Protein AF-A0A962JMU7-F1 (afdb_monomer)

Mean predicted aligned error: 14.37 Å

Radius of gyration: 28.53 Å; Cα contacts (8 Å, |Δi|>4): 1168; chains: 1; bounding box: 76×49×78 Å

pLDDT: mean 84.55, std 11.7, range [34.03, 98.75]

Sequence (443 aa):
FKLNGVQDNFFASTGNNSLCANNLCPVNLEGFFSGNGLGTIYLIDRPNNLADIGGVAALTGGASTTIVSNIANNAKVESSLTGKYTALFSNNAGISVIPNPVNNLAAIFNSSTGGLQLAFHNNNNNASDLYGIKQTAQTSQIQHADKLLTWGVWSNGSVDLNDPVQDSYTLSNKQQVHYIIGSPTLNLPTNNRVIYSFAGGTKPTVDSTQSIEAQITNQSYLDVNFGSNKVGLNLNLQLTPSTGNSQSLTATGTTDLAASGTFNFGNLNIKLGSGNACNNLGCSGTATGFLVGDTAQWAALNYSLNALNDSLNNGLFIQTQGVAAFKQDANFVIPVSVLANNNSPVYKALLSSQINDNPQIGINLNQTNAVSAQFDGQSQVWLSGSSTGSTPDYGYQSTPSANSAAEVTHYKQTLSWGRWQNAEVNVGSSNNVTTLGANDTVH

Solvent-accessible surface area (backbone atoms only — not comparable to full-atom values): 23415 Å² total; per-residue (Å²): 94,76,45,44,13,78,85,64,71,34,52,47,77,51,98,87,53,75,68,23,43,94,68,43,11,30,29,35,36,38,38,48,81,54,88,71,27,35,44,33,39,39,34,34,46,45,54,91,85,42,77,63,54,68,51,74,47,77,48,68,63,65,78,82,78,82,55,91,34,97,62,55,78,94,43,47,54,74,64,39,81,49,55,60,26,31,34,37,72,30,57,77,69,78,72,69,58,82,68,65,65,39,65,48,21,12,34,42,45,38,84,51,75,61,36,79,38,37,30,25,39,56,56,94,90,36,72,79,45,46,38,30,61,74,45,81,41,42,78,43,70,54,48,58,43,93,39,35,33,37,36,28,34,41,32,43,26,24,32,26,60,59,32,96,88,49,84,60,46,74,34,48,90,87,22,41,37,26,38,37,40,24,32,50,17,79,50,74,65,79,67,44,75,48,40,20,35,51,71,50,58,49,74,35,50,56,56,48,101,57,70,45,47,42,38,77,39,79,82,13,35,38,42,37,28,48,66,78,34,31,35,35,42,37,45,34,32,43,37,39,44,83,70,78,74,67,38,45,37,38,38,32,43,72,33,56,44,43,88,74,36,34,36,59,34,87,59,31,52,31,28,52,53,93,58,53,66,36,42,92,75,70,22,41,24,36,34,36,36,35,28,21,28,75,70,44,54,29,35,42,35,28,38,42,37,36,42,62,36,60,90,83,53,71,57,38,69,39,39,38,32,25,29,40,34,24,33,62,28,95,80,65,72,74,81,58,31,58,45,70,70,35,80,58,43,74,40,70,52,73,37,38,39,39,44,73,53,88,94,52,80,45,79,50,79,46,79,48,71,33,31,14,39,37,51,41,95,81,75,56,40,72,42,34,19,15,69,82,70,81,59,52,18,27,28,49,79,58,90,78,57,95,72,24,56,44,68,54,47,44,46,81,42,77,39,69,50,39,31,43,25,62,40,50,27,22,77,80,30,68,87,51,76,44,76,28,48,98,83,17,38,36,60

Nearest PDB structures (foldseek):
  5ldv-assembly1_A  TM=1.621E-01  e=1.022E-01  Campylobacter jejuni
  2gvh-assembly1_B  TM=2.183E-01  e=5.824E-01  Agrobacterium fabrum str. C58
  2qq2-assembly1_A  TM=3.139E-01  e=3.022E+00  Homo sapiens
  4gey-assembly1_A  TM=1.544E-01  e=1.073E+00  Pseudomonas putida BIRD-1
  4y25-assembly1_A  TM=1.471E-01  e=4.007E+00  Escherichia coli K-12

Foldseek 3Di:
DKDWQVVNVAFDDDDPDCFRPPSQWGKIKDWDDDPQKIWIWIWTDTPDPDDIDTDIDIGHNDDPPQAPAVDHPVQAQDFFPWQFKWKAKDKPPPADAPPGRDGRWGWDADNHHSHTAWIAHDDPNDGPFIWHADDDWDWAPWDTGNSFKIKTKTAQAWTARRRPVDRIDGHDRLMMMIMMMGGFALAEDAFDKWKWWFDDWDFKRKDAPFPKGKDWDRLWIWIAGRHQQKIKTWTWMWIDTPDDDIKIKIWIDMFGQDSRQKTKDQWTQIDIHPDWGCVVVVKTKIKIKGFIDHHSQKIKMWMWTWDADCVRHNGDIIIIITMTMTGTDPPDDNQCLAQDQFLWQADKDWKWKFAVDPPDGDIDIDIDGRKGFDADPGLRDTAFIDNVRPAGQWHAPDDDDPPQWTPWTGHSSRDTDIKGAQGWIHDRGRVDIDGHDPPIIMD

Secondary structure (DSSP, 8-state):
-EE-TTTTT-B---SS-GGG-TT-SBEEEEEEEETTEEEEEEEE--STTPPPEEEEEEEE--S------SS-GGGSPPPEEEEEEEEEEEESS----SSSSEEEEEEEE-TTT--EEEEE-EETTEESS-EEEEEB-EEEEEEEETTTEEEEEEEEEEEEE--TT-S-EEEEEEEEEEEEEE-B-SSPPSS-EEEEEEEEEPPPEEE-SS-EEEEE-TT-EEEEETTTTEEEEEEEEEEEESSS--EEEEEEEEEEBPTTSEEEESS-EEEETTS-B-GGGT-EEEEEEEEESTT--EEEEEEEEEEE-HHHHTT-EEEEEEEEEEEE-TT------SPPPEEEEEEEEEEEEEEEETTEEEEEEEEEEEEEEEE-TTT--EEEE-SSSSS-SEEESSPPPTTSEEEEEEETTTEEEEEEESSEEEES-TT-EEE--TT-EE-

Structure (mmCIF, N/CA/C/O backbone):
data_AF-A0A962JMU7-F1
#
_entry.id   AF-A0A962JMU7-F1
#
loop_
_atom_site.group_PDB
_atom_site.id
_atom_site.type_symbol
_atom_site.label_atom_id
_atom_site.label_alt_id
_atom_site.label_comp_id
_atom_site.label_asym_id
_atom_site.label_entity_id
_atom_site.label_seq_id
_atom_site.pdbx_PDB_ins_code
_atom_site.Cartn_x
_atom_site.Cartn_y
_atom_site.Cartn_z
_atom_site.occupancy
_atom_site.B_iso_or_equiv
_atom_site.auth_seq_id
_atom_site.auth_comp_id
_atom_site.auth_asym_id
_atom_site.auth_atom_id
_atom_site.pdbx_PDB_model_num
ATOM 1 N N . PHE A 1 1 ? 14.313 -7.593 -35.826 1.00 77.69 1 PHE A N 1
ATOM 2 C CA . PHE A 1 1 ? 14.057 -6.414 -34.981 1.00 77.69 1 PHE A CA 1
ATOM 3 C C . PHE A 1 1 ? 15.046 -5.318 -35.342 1.00 77.69 1 PHE A C 1
ATOM 5 O O . PHE A 1 1 ? 16.067 -5.616 -35.957 1.00 77.69 1 PHE A O 1
ATOM 12 N N . LYS A 1 2 ? 14.728 -4.073 -34.991 1.00 82.94 2 LYS A N 1
ATOM 13 C CA . LYS A 1 2 ? 15.543 -2.887 -35.256 1.00 82.94 2 LYS A CA 1
ATOM 14 C C . LYS A 1 2 ? 15.535 -2.004 -34.012 1.00 82.94 2 LYS A C 1
ATOM 16 O O . LYS A 1 2 ? 14.483 -1.866 -33.402 1.00 82.94 2 LYS A O 1
ATOM 21 N N . LEU A 1 3 ? 16.696 -1.474 -33.662 1.00 82.75 3 LEU A N 1
ATOM 22 C CA . LEU A 1 3 ? 16.926 -0.465 -32.641 1.00 82.75 3 LEU A CA 1
ATOM 23 C C . LEU A 1 3 ? 17.593 0.727 -33.329 1.00 82.75 3 LEU A C 1
ATOM 25 O O . LEU A 1 3 ? 18.591 0.562 -34.032 1.00 82.75 3 LEU A O 1
ATOM 29 N N . ASN A 1 4 ? 17.039 1.915 -33.157 1.00 88.62 4 ASN A N 1
ATOM 30 C CA . ASN A 1 4 ? 17.628 3.175 -33.569 1.00 88.62 4 ASN A CA 1
ATOM 31 C C . ASN A 1 4 ? 18.258 3.850 -32.352 1.00 88.62 4 ASN A C 1
ATOM 33 O O . ASN A 1 4 ? 17.603 4.035 -31.331 1.00 88.62 4 ASN A O 1
ATOM 37 N N . GLY A 1 5 ? 19.520 4.253 -32.460 1.00 78.75 5 GLY A N 1
ATOM 38 C CA . GLY A 1 5 ? 20.270 4.691 -31.286 1.00 78.75 5 GLY A CA 1
ATOM 39 C C . GLY A 1 5 ? 19.684 5.921 -30.596 1.00 78.75 5 GLY A C 1
ATOM 40 O O . GLY A 1 5 ? 19.654 5.983 -29.371 1.00 78.75 5 GLY A O 1
ATOM 41 N N . VAL A 1 6 ? 19.164 6.873 -31.375 1.00 73.81 6 VAL A N 1
ATOM 42 C CA . VAL A 1 6 ? 18.584 8.116 -30.848 1.00 73.81 6 VAL A CA 1
ATOM 43 C C . VAL A 1 6 ? 17.161 7.892 -30.344 1.00 73.81 6 VAL A C 1
ATOM 45 O O . VAL A 1 6 ? 16.807 8.383 -29.277 1.00 73.81 6 VAL A O 1
ATOM 48 N N . GLN A 1 7 ? 16.343 7.162 -31.103 1.00 63.84 7 GLN A N 1
ATOM 49 C CA . GLN A 1 7 ? 14.928 6.965 -30.777 1.00 63.84 7 GLN A CA 1
ATOM 50 C C . GLN A 1 7 ? 14.732 5.955 -29.641 1.00 63.84 7 GLN A C 1
ATOM 52 O O . GLN A 1 7 ? 13.905 6.181 -28.762 1.00 63.84 7 GLN A O 1
ATOM 57 N N . ASP A 1 8 ? 15.536 4.891 -29.620 1.00 60.47 8 ASP A N 1
ATOM 58 C CA . ASP A 1 8 ? 15.411 3.779 -28.672 1.00 60.47 8 ASP A CA 1
ATOM 59 C C . ASP A 1 8 ? 16.418 3.868 -27.511 1.00 60.47 8 ASP A C 1
ATOM 61 O O . ASP A 1 8 ? 16.601 2.912 -26.758 1.00 60.47 8 ASP A O 1
ATOM 65 N N . ASN A 1 9 ? 17.080 5.020 -27.349 1.00 65.94 9 ASN A N 1
ATOM 66 C CA . ASN A 1 9 ? 18.098 5.284 -26.326 1.00 65.94 9 ASN A CA 1
ATOM 67 C C . ASN A 1 9 ? 19.216 4.225 -26.252 1.00 65.94 9 ASN A C 1
ATOM 69 O O . ASN A 1 9 ? 19.676 3.848 -25.169 1.00 65.94 9 ASN A O 1
ATOM 73 N N . PHE A 1 10 ? 19.668 3.740 -27.406 1.00 80.19 10 PHE A N 1
ATOM 74 C CA . PHE A 1 10 ? 20.712 2.729 -27.496 1.00 80.19 10 PHE A CA 1
ATOM 75 C C . PHE A 1 10 ? 22.035 3.383 -27.906 1.00 80.19 10 PHE A C 1
ATOM 77 O O . PHE A 1 10 ? 22.245 3.720 -29.068 1.00 80.19 10 PHE A O 1
ATOM 84 N N . PHE A 1 11 ? 22.933 3.585 -26.940 1.00 82.50 11 PHE A N 1
ATOM 85 C CA . PHE A 1 11 ? 24.196 4.303 -27.137 1.00 82.50 11 PHE A CA 1
ATOM 86 C C . PHE A 1 11 ? 25.400 3.440 -26.758 1.00 82.50 11 PHE A C 1
ATOM 88 O O . PHE A 1 11 ? 25.356 2.661 -25.804 1.00 82.50 11 PHE A O 1
ATOM 95 N N . ALA A 1 12 ? 26.497 3.598 -27.494 1.00 83.38 12 ALA A N 1
ATOM 96 C CA . ALA A 1 12 ? 27.770 2.986 -27.152 1.00 83.38 12 ALA A CA 1
ATOM 97 C C . ALA A 1 12 ? 28.402 3.738 -25.977 1.00 83.38 12 ALA A C 1
ATOM 99 O O . ALA A 1 12 ? 28.213 4.942 -25.823 1.00 83.38 12 ALA A O 1
ATOM 100 N N . SER A 1 13 ? 29.199 3.039 -25.174 1.00 79.38 13 SER A N 1
ATOM 101 C CA . SER A 1 13 ? 30.022 3.649 -24.134 1.00 79.38 13 SER A CA 1
ATOM 102 C C . SER A 1 13 ? 31.484 3.264 -24.319 1.00 79.38 13 SER A C 1
ATOM 104 O O . SER A 1 13 ? 31.823 2.232 -24.902 1.00 79.38 13 SER A O 1
ATOM 106 N N . THR A 1 14 ? 32.373 4.123 -23.837 1.00 75.81 14 THR A N 1
ATOM 107 C CA . THR A 1 14 ? 33.821 3.935 -23.897 1.00 75.81 14 THR A CA 1
ATOM 108 C C . THR A 1 14 ? 34.383 3.938 -22.481 1.00 75.81 14 THR A C 1
ATOM 110 O O . THR A 1 14 ? 34.031 4.780 -21.661 1.00 75.81 14 THR A O 1
ATOM 113 N N . GLY A 1 15 ? 35.269 2.987 -22.174 1.00 60.50 15 GLY A N 1
ATOM 114 C CA . GLY A 1 15 ? 35.730 2.773 -20.797 1.00 60.50 15 GLY A CA 1
ATOM 115 C C . GLY A 1 15 ? 36.608 3.887 -20.215 1.00 60.50 15 GLY A C 1
ATOM 116 O O . GLY A 1 15 ? 36.668 4.007 -19.001 1.00 60.50 15 GLY A O 1
ATOM 117 N N . ASN A 1 16 ? 37.276 4.697 -21.050 1.00 56.62 16 ASN A N 1
ATOM 118 C CA . ASN A 1 16 ? 38.335 5.624 -20.609 1.00 56.62 16 ASN A CA 1
ATOM 119 C C . ASN A 1 16 ? 38.347 6.997 -21.321 1.00 56.62 16 ASN A C 1
ATOM 121 O O . ASN A 1 16 ? 39.314 7.743 -21.179 1.00 56.62 16 ASN A O 1
ATOM 125 N N . ASN A 1 17 ? 37.333 7.359 -22.117 1.00 61.25 17 ASN A N 1
ATOM 126 C CA . ASN A 1 17 ? 37.289 8.673 -22.774 1.00 61.25 17 ASN A CA 1
ATOM 127 C C . ASN A 1 17 ? 35.867 9.254 -22.800 1.00 61.25 17 ASN A C 1
ATOM 129 O O . ASN A 1 17 ? 34.886 8.524 -22.731 1.00 61.25 17 ASN A O 1
ATOM 133 N N . SER A 1 18 ? 35.752 10.576 -22.936 1.00 71.94 18 SER A N 1
ATOM 134 C CA . SER A 1 18 ? 34.469 11.280 -23.070 1.00 71.94 18 SER A CA 1
ATOM 135 C C . SER A 1 18 ? 33.825 11.132 -24.454 1.00 71.94 18 SER A C 1
ATOM 137 O O . SER A 1 18 ? 32.808 11.767 -24.718 1.00 71.94 18 SER A O 1
ATOM 139 N N . LEU A 1 19 ? 34.401 10.318 -25.349 1.00 79.44 19 LEU A N 1
ATOM 140 C CA . LEU A 1 19 ? 34.021 10.278 -26.760 1.00 79.44 19 LEU A CA 1
ATOM 141 C C . LEU A 1 19 ? 32.570 9.835 -26.954 1.00 79.44 19 LEU A C 1
ATOM 143 O O . LEU A 1 19 ? 31.851 10.445 -27.729 1.00 79.44 19 LEU A O 1
ATOM 147 N N . CYS A 1 20 ? 32.151 8.798 -26.232 1.00 78.56 20 CYS A N 1
ATOM 148 C CA . CYS A 1 20 ? 30.782 8.292 -26.264 1.00 78.56 20 CYS A CA 1
ATOM 149 C C . CYS A 1 20 ? 30.042 8.539 -24.943 1.00 78.56 20 CYS A C 1
ATOM 151 O O . CYS A 1 20 ? 29.094 7.837 -24.606 1.00 78.56 20 CYS A O 1
ATOM 153 N N . ALA A 1 21 ? 30.484 9.531 -24.165 1.00 76.44 21 ALA A N 1
ATOM 154 C CA . ALA A 1 21 ? 29.765 9.951 -22.969 1.00 76.44 21 ALA A CA 1
ATOM 155 C C . ALA A 1 21 ? 28.462 10.670 -23.348 1.00 76.44 21 ALA A C 1
ATOM 157 O O . ALA A 1 21 ? 28.341 11.192 -24.452 1.00 76.44 21 ALA A O 1
ATOM 158 N N . ASN A 1 22 ? 27.504 10.736 -22.419 1.00 77.25 22 ASN A N 1
ATOM 159 C CA . ASN A 1 22 ? 26.279 11.536 -22.556 1.00 77.25 22 ASN A CA 1
ATOM 160 C C . ASN A 1 22 ? 25.528 11.307 -23.880 1.00 77.25 22 ASN A C 1
ATOM 162 O O . ASN A 1 22 ? 25.114 12.266 -24.527 1.00 77.25 22 ASN A O 1
ATOM 166 N N . ASN A 1 23 ? 25.370 10.044 -24.283 1.00 80.50 23 ASN A N 1
ATOM 167 C CA . ASN A 1 23 ? 24.600 9.654 -25.467 1.00 80.50 23 ASN A CA 1
ATOM 168 C C . ASN A 1 23 ? 25.165 10.192 -26.801 1.00 80.50 23 ASN A C 1
ATOM 170 O O . ASN A 1 23 ? 24.454 10.264 -27.799 1.00 80.50 23 ASN A O 1
ATOM 174 N N . LEU A 1 24 ? 26.455 10.547 -26.845 1.00 83.38 24 LEU A N 1
ATOM 175 C CA . LEU A 1 24 ? 27.096 11.103 -28.044 1.00 83.38 24 LEU A CA 1
ATOM 176 C C . LEU A 1 24 ? 27.377 10.077 -29.153 1.00 83.38 24 LEU A C 1
ATOM 178 O O . LEU A 1 24 ? 27.737 10.483 -30.255 1.00 83.38 24 LEU A O 1
ATOM 182 N N . CYS A 1 25 ? 27.222 8.779 -28.879 1.00 88.81 25 CYS A N 1
ATOM 183 C CA . CYS A 1 25 ? 27.431 7.717 -29.864 1.00 88.81 25 CYS A CA 1
ATOM 184 C C . CYS A 1 25 ? 26.191 6.820 -29.995 1.00 88.81 25 CYS A C 1
ATOM 186 O O . CYS A 1 25 ? 26.152 5.756 -29.363 1.00 88.81 25 CYS A O 1
ATOM 188 N N . PRO A 1 26 ? 25.154 7.231 -30.745 1.00 88.25 26 PRO A N 1
ATOM 189 C CA . PRO A 1 26 ? 23.989 6.387 -30.976 1.00 88.25 26 PRO A CA 1
ATOM 190 C C . PRO A 1 26 ? 24.376 5.133 -31.760 1.00 88.25 26 PRO A C 1
ATOM 192 O O . PRO A 1 26 ? 25.224 5.162 -32.651 1.00 88.25 26 PRO A O 1
ATOM 195 N N . VAL A 1 27 ? 23.748 4.016 -31.403 1.00 90.06 27 VAL A N 1
ATOM 196 C CA . VAL A 1 27 ? 23.934 2.721 -32.050 1.00 90.06 27 VAL A CA 1
ATOM 197 C C . VAL A 1 27 ? 22.652 2.342 -32.770 1.00 90.06 27 VAL A C 1
ATOM 199 O O . VAL A 1 27 ? 21.628 2.079 -32.150 1.00 90.06 27 VAL A O 1
ATOM 202 N N . ASN A 1 28 ? 22.711 2.272 -34.091 1.00 91.00 28 ASN A N 1
ATOM 203 C CA . ASN A 1 28 ? 21.662 1.668 -34.894 1.00 91.00 28 ASN A CA 1
ATOM 204 C C . ASN A 1 28 ? 21.965 0.177 -35.021 1.00 91.00 28 ASN A C 1
ATOM 206 O O . ASN A 1 28 ? 23.044 -0.193 -35.475 1.00 91.00 28 ASN A O 1
ATOM 210 N N . LEU A 1 29 ? 21.042 -0.684 -34.608 1.00 90.12 29 LEU A N 1
ATOM 211 C CA . LEU A 1 29 ? 21.218 -2.131 -34.626 1.00 90.12 29 LEU A CA 1
ATOM 212 C C . LEU A 1 29 ? 20.003 -2.802 -35.254 1.00 90.12 29 LEU A C 1
ATOM 214 O O . LEU A 1 29 ? 18.875 -2.616 -34.819 1.00 90.12 29 LEU A O 1
ATOM 218 N N . GLU A 1 30 ? 20.228 -3.625 -36.265 1.00 89.00 30 GLU A N 1
ATOM 219 C CA . GLU A 1 30 ? 19.198 -4.465 -36.868 1.00 89.00 30 GLU A CA 1
ATOM 220 C C . GLU A 1 30 ? 19.607 -5.919 -36.716 1.00 89.00 30 GLU A C 1
ATOM 222 O O . GLU A 1 30 ? 20.781 -6.255 -36.819 1.00 89.00 30 GLU A O 1
ATOM 227 N N . GLY A 1 31 ? 18.656 -6.807 -36.462 1.00 88.94 31 GLY A N 1
ATOM 228 C CA . GLY A 1 31 ? 18.991 -8.210 -36.292 1.00 88.94 31 GLY A CA 1
ATOM 229 C C . GLY A 1 31 ? 17.824 -9.162 -36.409 1.00 88.94 31 GLY A C 1
ATOM 230 O O . GLY A 1 31 ? 16.653 -8.773 -36.419 1.00 88.94 31 GLY A O 1
ATOM 231 N N . PHE A 1 32 ? 18.157 -10.442 -36.482 1.00 82.12 32 PHE A N 1
ATOM 232 C CA . PHE A 1 32 ? 17.202 -11.538 -36.495 1.00 82.12 32 PHE A CA 1
ATOM 233 C C . PHE A 1 32 ? 17.652 -12.644 -35.543 1.00 82.12 32 PHE A C 1
ATOM 235 O O . PHE A 1 32 ? 18.842 -12.925 -35.386 1.00 82.12 32 PHE A O 1
ATOM 242 N N . PHE A 1 33 ? 16.678 -13.279 -34.900 1.00 81.75 33 PHE A N 1
ATOM 243 C CA . PHE A 1 33 ? 16.930 -14.437 -34.054 1.00 81.75 33 PHE A CA 1
ATOM 244 C C . PHE A 1 33 ? 17.168 -15.677 -34.919 1.00 81.75 33 PHE A C 1
ATOM 246 O O . PHE A 1 33 ? 16.483 -15.884 -35.920 1.00 81.75 33 PHE A O 1
ATOM 253 N N . SER A 1 34 ? 18.128 -16.507 -34.521 1.00 79.31 34 SER A N 1
ATOM 254 C CA . SER A 1 34 ? 18.449 -17.775 -35.176 1.00 79.31 34 SER A CA 1
ATOM 255 C C . SER A 1 34 ? 18.797 -18.820 -34.116 1.00 79.31 34 SER A C 1
ATOM 257 O O . SER A 1 34 ? 19.933 -18.894 -33.644 1.00 79.31 34 SER A O 1
ATOM 259 N N . GLY A 1 35 ? 17.810 -19.628 -33.720 1.00 82.00 35 GLY A N 1
ATOM 260 C CA . GLY A 1 35 ? 17.943 -20.552 -32.588 1.00 82.00 35 GLY A CA 1
ATOM 261 C C . GLY A 1 35 ? 18.219 -19.796 -31.283 1.00 82.00 35 GLY A C 1
ATOM 262 O O . GLY A 1 35 ? 17.528 -18.830 -30.976 1.00 82.00 35 GLY A O 1
ATOM 263 N N . ASN A 1 36 ? 19.263 -20.199 -30.549 1.00 75.50 36 ASN A N 1
ATOM 264 C CA . ASN A 1 36 ? 19.754 -19.485 -29.356 1.00 75.50 36 ASN A CA 1
ATOM 265 C C . ASN A 1 36 ? 20.695 -18.315 -29.697 1.00 75.50 36 ASN A C 1
ATOM 267 O O . ASN A 1 36 ? 21.303 -17.733 -28.803 1.00 75.50 36 ASN A O 1
ATOM 271 N N . GLY A 1 37 ? 20.900 -18.020 -30.979 1.00 75.31 37 GLY A N 1
ATOM 272 C CA . GLY A 1 37 ? 21.768 -16.950 -31.445 1.00 75.31 37 GLY A CA 1
ATOM 273 C C . GLY A 1 37 ? 20.987 -15.764 -31.993 1.00 75.31 37 GLY A C 1
ATOM 274 O O . GLY A 1 37 ? 19.788 -15.827 -32.270 1.00 75.31 37 GLY A O 1
ATOM 275 N N . LEU A 1 38 ? 21.713 -14.679 -32.192 1.00 83.94 38 LEU A N 1
ATOM 276 C CA . LEU A 1 38 ? 21.229 -13.446 -32.769 1.00 83.94 38 LEU A CA 1
ATOM 277 C C . LEU A 1 38 ? 22.246 -12.980 -33.816 1.00 83.94 38 LEU A C 1
ATOM 279 O O . LEU A 1 38 ? 23.401 -12.719 -33.492 1.00 83.94 38 LEU A O 1
ATOM 283 N N . GLY A 1 39 ? 21.822 -12.890 -35.075 1.00 88.06 39 GLY A N 1
ATOM 284 C CA . GLY A 1 39 ? 22.590 -12.211 -36.115 1.00 88.06 39 GLY A CA 1
ATOM 285 C C . GLY A 1 39 ? 22.230 -10.733 -36.122 1.00 88.06 39 GLY A C 1
ATOM 286 O O . GLY A 1 39 ? 21.052 -10.405 -36.266 1.00 88.06 39 GLY A O 1
ATOM 287 N N . THR A 1 40 ? 23.210 -9.848 -35.961 1.00 89.38 40 THR A N 1
ATOM 288 C CA . THR A 1 40 ? 23.009 -8.397 -36.003 1.00 89.38 40 THR A CA 1
ATOM 289 C C . THR A 1 40 ? 23.927 -7.722 -36.997 1.00 89.38 40 THR A C 1
ATOM 291 O O . THR A 1 40 ? 25.063 -8.131 -37.228 1.00 89.38 40 THR A O 1
ATOM 294 N N . ILE A 1 41 ? 23.426 -6.633 -37.553 1.00 92.06 41 ILE A N 1
ATOM 295 C CA . ILE A 1 41 ? 24.219 -5.568 -38.136 1.00 92.06 41 ILE A CA 1
ATOM 296 C C . ILE A 1 41 ? 24.117 -4.371 -37.197 1.00 92.06 41 ILE A C 1
ATOM 298 O O . ILE A 1 41 ? 23.069 -4.139 -36.590 1.00 92.06 41 ILE A O 1
ATOM 302 N N . TYR A 1 42 ? 25.204 -3.634 -37.040 1.00 92.19 42 TYR A N 1
ATOM 303 C CA . TYR A 1 42 ? 25.225 -2.451 -36.196 1.00 92.19 42 TYR A CA 1
ATOM 304 C C . TYR A 1 42 ? 26.013 -1.326 -36.854 1.00 92.19 42 TYR A C 1
ATOM 306 O O . TYR A 1 42 ? 26.938 -1.566 -37.630 1.00 92.19 42 TYR A O 1
ATOM 314 N N . LEU A 1 43 ? 25.644 -0.100 -36.510 1.00 93.88 43 LEU A N 1
ATOM 315 C CA . LEU A 1 43 ? 26.327 1.134 -36.858 1.00 93.88 43 LEU A CA 1
ATOM 316 C C . LEU A 1 43 ? 26.388 1.999 -35.602 1.00 93.88 43 LEU A C 1
ATOM 318 O O . LEU A 1 43 ? 25.357 2.267 -34.995 1.00 93.88 43 LEU A O 1
ATOM 322 N N . ILE A 1 44 ? 27.589 2.395 -35.201 1.00 92.62 44 ILE A N 1
ATOM 323 C CA . ILE A 1 44 ? 27.832 3.322 -34.100 1.00 92.62 44 ILE A CA 1
ATOM 324 C C . ILE A 1 44 ? 28.248 4.646 -34.720 1.00 92.62 44 ILE A C 1
ATOM 326 O O . ILE A 1 44 ? 29.365 4.751 -35.242 1.00 92.62 44 ILE A O 1
ATOM 330 N N . ASP A 1 45 ? 27.369 5.635 -34.632 1.00 90.06 45 ASP A N 1
ATOM 331 C CA . ASP A 1 45 ? 27.676 6.978 -35.103 1.00 90.06 45 ASP A CA 1
ATOM 332 C C . ASP A 1 45 ? 28.617 7.634 -34.091 1.00 90.06 45 ASP A C 1
ATOM 334 O O . ASP A 1 45 ? 28.421 7.500 -32.878 1.00 90.06 45 ASP A O 1
ATOM 338 N N . ARG A 1 46 ? 29.678 8.304 -34.553 1.00 89.06 46 ARG A N 1
ATOM 339 C CA . ARG A 1 46 ? 30.670 8.913 -33.648 1.00 89.06 46 ARG A CA 1
ATOM 340 C C . ARG A 1 46 ? 30.730 10.434 -33.795 1.00 89.06 46 ARG A C 1
ATOM 342 O O . ARG A 1 46 ? 30.659 10.956 -34.905 1.00 89.06 46 ARG A O 1
ATOM 349 N N . PRO A 1 47 ? 30.919 11.176 -32.688 1.00 83.94 47 PRO A N 1
ATOM 350 C CA . PRO A 1 47 ? 30.982 12.631 -32.735 1.00 83.94 47 PRO A CA 1
ATOM 351 C C . PRO A 1 47 ? 32.306 13.129 -33.334 1.00 83.94 47 PRO A C 1
ATOM 353 O O . PRO A 1 47 ? 33.261 12.374 -33.526 1.00 83.94 47 PRO A O 1
ATOM 356 N N . ASN A 1 48 ? 32.389 14.445 -33.561 1.00 82.69 48 ASN A N 1
ATOM 357 C CA . ASN A 1 48 ? 33.602 15.157 -33.990 1.00 82.69 48 ASN A CA 1
ATOM 358 C C . ASN A 1 48 ? 34.178 14.693 -35.339 1.00 82.69 48 ASN A C 1
ATOM 360 O O . ASN A 1 48 ? 35.396 14.647 -35.507 1.00 82.69 48 ASN A O 1
ATOM 364 N N . ASN A 1 49 ? 33.309 14.366 -36.303 1.00 79.44 49 ASN A N 1
ATOM 365 C CA . ASN A 1 49 ? 33.684 13.909 -37.650 1.00 79.44 49 ASN A CA 1
ATOM 366 C C . ASN A 1 49 ? 34.564 12.649 -37.651 1.00 79.44 49 ASN A C 1
ATOM 368 O O . ASN A 1 49 ? 35.302 12.394 -38.606 1.00 79.44 49 ASN A O 1
ATOM 372 N N . LEU A 1 50 ? 34.517 11.864 -36.574 1.00 85.44 50 LEU A N 1
ATOM 373 C CA . LEU A 1 50 ? 35.122 10.545 -36.571 1.00 85.44 50 LEU A CA 1
ATOM 374 C C . LEU A 1 50 ? 34.282 9.625 -37.452 1.00 85.44 50 LEU A C 1
ATOM 376 O O . LEU A 1 50 ? 33.061 9.691 -37.430 1.00 85.44 50 LEU A O 1
ATOM 380 N N . ALA A 1 51 ? 34.942 8.753 -38.211 1.00 89.94 51 ALA A N 1
ATOM 381 C CA . ALA A 1 51 ? 34.245 7.785 -39.054 1.00 89.94 51 ALA A CA 1
ATOM 382 C C . ALA A 1 51 ? 33.312 6.899 -38.217 1.00 89.94 51 ALA A C 1
ATOM 384 O O . ALA A 1 51 ? 33.690 6.501 -37.117 1.00 89.94 51 ALA A O 1
ATOM 385 N N . ASP A 1 52 ? 32.150 6.523 -38.723 1.00 90.75 52 ASP A N 1
ATOM 386 C CA . ASP A 1 52 ? 31.261 5.624 -37.987 1.00 90.75 52 ASP A CA 1
ATOM 387 C C . ASP A 1 52 ? 31.863 4.216 -37.865 1.00 90.75 52 ASP A C 1
ATOM 389 O O . ASP A 1 52 ? 32.721 3.806 -38.656 1.00 90.75 52 ASP A O 1
ATOM 393 N N . ILE A 1 53 ? 31.443 3.468 -36.844 1.00 90.06 53 ILE A N 1
ATOM 394 C CA . ILE A 1 53 ? 31.848 2.067 -36.667 1.00 90.06 53 ILE A CA 1
ATOM 395 C C . ILE A 1 53 ? 30.675 1.179 -37.063 1.00 90.06 53 ILE A C 1
ATOM 397 O O . ILE A 1 53 ? 29.739 0.997 -36.290 1.00 90.06 53 ILE A O 1
ATOM 401 N N . GLY A 1 54 ? 30.743 0.608 -38.262 1.00 91.12 54 GLY A N 1
ATOM 402 C CA . GLY A 1 54 ? 29.785 -0.384 -38.744 1.00 91.12 54 GLY A CA 1
ATOM 403 C C . GLY A 1 54 ? 30.320 -1.810 -38.639 1.00 91.12 54 GLY A C 1
ATOM 404 O O . GLY A 1 54 ? 31.527 -2.037 -38.746 1.00 91.12 54 GLY A O 1
ATOM 405 N N . GLY A 1 55 ? 29.432 -2.784 -38.470 1.00 90.88 55 GLY A N 1
ATOM 406 C CA . GLY A 1 55 ? 29.815 -4.190 -38.487 1.00 90.88 55 GLY A CA 1
ATOM 407 C C . GLY A 1 55 ? 28.640 -5.154 -38.529 1.00 90.88 55 GLY A C 1
ATOM 408 O O . GLY A 1 55 ? 27.479 -4.775 -38.388 1.00 90.88 55 GLY A O 1
ATOM 409 N N . VAL A 1 56 ? 28.974 -6.429 -38.715 1.00 89.62 56 VAL A N 1
ATOM 410 C CA . VAL A 1 56 ? 28.054 -7.549 -38.521 1.00 89.62 56 VAL A CA 1
ATOM 411 C C . VAL A 1 56 ? 28.572 -8.397 -37.369 1.00 89.62 56 VAL A C 1
ATOM 413 O O . VAL A 1 56 ? 29.775 -8.636 -37.263 1.00 89.62 56 VAL A O 1
ATOM 416 N N . ALA A 1 57 ? 27.680 -8.834 -36.492 1.00 84.94 57 ALA A N 1
ATOM 417 C CA . ALA A 1 57 ? 28.013 -9.672 -35.355 1.00 84.94 57 ALA A CA 1
ATOM 418 C C . ALA A 1 57 ? 27.050 -10.854 -35.270 1.00 84.94 57 ALA A C 1
ATOM 420 O O . ALA A 1 57 ? 25.852 -10.739 -35.516 1.00 84.94 57 ALA A O 1
ATOM 421 N N . ALA A 1 58 ? 27.589 -12.006 -34.887 1.00 84.31 58 ALA A N 1
ATOM 422 C CA . ALA A 1 58 ? 26.795 -13.115 -34.396 1.00 84.31 58 ALA A CA 1
ATOM 423 C C . ALA A 1 58 ? 26.925 -13.123 -32.872 1.00 84.31 58 ALA A C 1
ATOM 425 O O . ALA A 1 58 ? 27.989 -13.404 -32.325 1.00 84.31 58 ALA A O 1
ATOM 426 N N . LEU A 1 59 ? 25.842 -12.778 -32.189 1.00 75.38 59 LEU A N 1
ATOM 427 C CA . LEU A 1 59 ? 25.720 -12.877 -30.745 1.00 75.38 59 LEU A CA 1
ATOM 428 C C . LEU A 1 59 ? 25.207 -14.280 -30.434 1.00 75.38 59 LEU A C 1
ATOM 430 O O . LEU A 1 59 ? 24.042 -14.602 -30.659 1.00 75.38 59 LEU A O 1
ATOM 434 N N . THR A 1 60 ? 26.078 -15.152 -29.944 1.00 73.19 60 THR A N 1
ATOM 435 C CA . THR A 1 60 ? 25.644 -16.442 -29.403 1.00 73.19 60 THR A CA 1
ATOM 436 C C . THR A 1 60 ? 24.989 -16.207 -28.050 1.00 73.19 60 THR A C 1
ATOM 438 O O . THR A 1 60 ? 25.595 -15.566 -27.190 1.00 73.19 60 THR A O 1
ATOM 441 N N . GLY A 1 61 ? 23.788 -16.741 -27.827 1.00 62.72 61 GLY A N 1
ATOM 442 C CA . GLY A 1 61 ? 23.207 -16.792 -26.491 1.00 62.72 61 GLY A CA 1
ATOM 443 C C . GLY A 1 61 ? 24.150 -17.549 -25.562 1.00 62.72 61 GLY A C 1
ATOM 444 O O . GLY A 1 61 ? 24.353 -18.753 -25.718 1.00 62.72 61 GLY A O 1
ATOM 445 N N . GLY A 1 62 ? 24.781 -16.828 -24.637 1.00 57.00 62 GLY A N 1
ATOM 446 C CA . GLY A 1 62 ? 25.582 -17.431 -23.580 1.00 57.00 62 GLY A CA 1
ATOM 447 C C . GLY A 1 62 ? 24.693 -18.140 -22.560 1.00 57.00 62 GLY A C 1
ATOM 448 O O . GLY A 1 62 ? 23.477 -17.934 -22.521 1.00 57.00 62 GLY A O 1
ATOM 449 N N . ALA A 1 63 ? 25.304 -18.944 -21.685 1.00 51.69 63 ALA A N 1
ATOM 450 C CA . ALA A 1 63 ? 24.642 -19.322 -20.441 1.00 51.69 63 ALA A CA 1
ATOM 451 C C . ALA A 1 63 ? 24.172 -18.035 -19.752 1.00 51.69 63 ALA A C 1
ATOM 453 O O . ALA A 1 63 ? 24.952 -17.084 -19.667 1.00 51.69 63 ALA A O 1
ATOM 454 N N . SER A 1 64 ? 22.909 -17.994 -19.311 1.00 47.53 64 SER A N 1
ATOM 455 C CA . SER A 1 64 ? 22.368 -16.855 -18.568 1.00 47.53 64 SER A CA 1
ATOM 456 C C . SER A 1 64 ? 23.373 -16.490 -17.485 1.00 47.53 64 SER A C 1
ATOM 458 O O . SER A 1 64 ? 23.584 -17.271 -16.558 1.00 47.53 64 SER A O 1
ATOM 460 N N . THR A 1 65 ? 24.042 -15.347 -17.622 1.00 36.59 65 THR A N 1
ATOM 461 C CA . THR A 1 65 ? 25.021 -14.925 -16.628 1.00 36.59 65 THR A CA 1
ATOM 462 C C . THR A 1 65 ? 24.242 -14.706 -15.346 1.00 36.59 65 THR A C 1
ATOM 464 O O . THR A 1 65 ? 23.357 -13.852 -15.297 1.00 36.59 65 THR A O 1
ATOM 467 N N . THR A 1 66 ? 24.487 -15.547 -14.344 1.00 34.03 66 THR A N 1
ATOM 468 C CA . THR A 1 66 ? 23.882 -15.417 -13.023 1.00 34.03 66 THR A CA 1
ATOM 469 C C . THR A 1 66 ? 24.271 -14.065 -12.471 1.00 34.03 66 THR A C 1
ATOM 471 O O . THR A 1 66 ? 25.453 -13.782 -12.274 1.00 34.03 66 THR A O 1
ATOM 474 N N . ILE A 1 67 ? 23.272 -13.223 -12.259 1.00 38.06 67 ILE A N 1
ATOM 475 C CA . ILE A 1 67 ? 23.484 -11.924 -11.659 1.00 38.06 67 ILE A CA 1
ATOM 476 C C . ILE A 1 67 ? 23.477 -12.118 -10.152 1.00 38.06 67 ILE A C 1
ATOM 478 O O . ILE A 1 67 ? 22.663 -12.878 -9.624 1.00 38.06 67 ILE A O 1
ATOM 482 N N . VAL A 1 68 ? 24.395 -11.441 -9.466 1.00 37.88 68 VAL A N 1
ATOM 483 C CA . VAL A 1 68 ? 24.379 -11.299 -8.010 1.00 37.88 68 VAL A CA 1
ATOM 484 C C . VAL A 1 68 ? 23.205 -10.389 -7.643 1.00 37.88 68 VAL A C 1
ATOM 486 O O . VAL A 1 68 ? 23.361 -9.217 -7.323 1.00 37.88 68 VAL A O 1
ATOM 489 N N . SER A 1 69 ? 22.003 -10.941 -7.765 1.00 41.06 69 SER A N 1
ATOM 490 C CA . SER A 1 69 ? 20.840 -10.516 -7.012 1.00 41.06 69 SER A CA 1
ATOM 491 C C . SER A 1 69 ? 20.943 -11.185 -5.646 1.00 41.06 69 SER A C 1
ATOM 493 O O . SER A 1 69 ? 21.196 -12.386 -5.550 1.00 41.06 69 SER A O 1
ATOM 495 N N . ASN A 1 70 ? 20.707 -10.433 -4.576 1.00 48.28 70 ASN A N 1
ATOM 496 C CA . ASN A 1 70 ? 20.584 -11.001 -3.229 1.00 48.28 70 ASN A CA 1
ATOM 497 C C . ASN A 1 70 ? 19.350 -11.926 -3.126 1.00 48.28 70 ASN A C 1
ATOM 499 O O . ASN A 1 70 ? 19.201 -12.667 -2.158 1.00 48.28 70 ASN A O 1
ATOM 503 N N . ILE A 1 71 ? 18.456 -11.862 -4.121 1.00 55.38 71 ILE A N 1
ATOM 504 C CA . ILE A 1 71 ? 17.257 -12.680 -4.279 1.00 55.38 71 ILE A CA 1
ATOM 505 C C . ILE A 1 71 ? 17.533 -13.694 -5.389 1.00 55.38 71 ILE A C 1
ATOM 507 O O . ILE A 1 71 ? 17.729 -13.325 -6.549 1.00 55.38 71 ILE A O 1
ATOM 511 N N . ALA A 1 72 ? 17.553 -14.978 -5.054 1.00 60.28 72 ALA A N 1
ATOM 512 C CA . ALA A 1 72 ? 17.787 -16.023 -6.038 1.00 60.28 72 ALA A CA 1
ATOM 513 C C . ALA A 1 72 ? 16.734 -15.969 -7.170 1.00 60.28 72 ALA A C 1
ATOM 515 O O . ALA A 1 72 ? 15.560 -15.690 -6.931 1.00 60.28 72 ALA A O 1
ATOM 516 N N . ASN A 1 73 ? 17.141 -16.245 -8.418 1.00 61.47 73 ASN A N 1
ATOM 517 C CA . ASN A 1 73 ? 16.248 -16.216 -9.593 1.00 61.47 73 ASN A CA 1
ATOM 518 C C . ASN A 1 73 ? 14.976 -17.060 -9.398 1.00 61.47 73 ASN A C 1
ATOM 520 O O . ASN A 1 73 ? 13.919 -16.739 -9.930 1.00 61.47 73 ASN A O 1
ATOM 524 N N . ASN A 1 74 ? 15.066 -18.119 -8.593 1.00 62.25 74 ASN A N 1
ATOM 525 C CA . ASN A 1 74 ? 13.946 -18.968 -8.207 1.00 62.25 74 ASN A CA 1
ATOM 526 C C . ASN A 1 74 ? 12.967 -18.317 -7.207 1.00 62.25 74 ASN A C 1
ATOM 528 O O . ASN A 1 74 ? 12.090 -19.027 -6.731 1.00 62.25 74 ASN A O 1
ATOM 532 N N . ALA A 1 75 ? 13.098 -17.034 -6.875 1.00 69.94 75 ALA A N 1
ATOM 533 C CA . ALA A 1 75 ? 12.206 -16.290 -5.981 1.00 69.94 75 ALA A CA 1
ATOM 534 C C . ALA A 1 75 ? 11.680 -14.978 -6.605 1.00 69.94 75 ALA A C 1
ATOM 536 O O . ALA A 1 75 ? 10.871 -14.285 -5.991 1.00 69.94 75 ALA A O 1
ATOM 537 N N . LYS A 1 76 ? 12.104 -14.647 -7.831 1.00 81.62 76 LYS A N 1
ATOM 538 C CA . LYS A 1 76 ? 11.762 -13.402 -8.529 1.00 81.62 76 LYS A CA 1
ATOM 539 C C . LYS A 1 76 ? 10.440 -13.520 -9.305 1.00 81.62 76 LYS A C 1
ATOM 541 O O . LYS A 1 76 ? 10.171 -14.557 -9.908 1.00 81.62 76 LYS A O 1
ATOM 546 N N . VAL A 1 77 ? 9.652 -12.444 -9.341 1.00 88.25 77 VAL A N 1
ATOM 547 C CA . VAL A 1 77 ? 8.548 -12.268 -10.300 1.00 88.25 77 VAL A CA 1
ATOM 548 C C . VAL A 1 77 ? 9.122 -12.242 -11.721 1.00 88.25 77 VAL A C 1
ATOM 550 O O . VAL A 1 77 ? 10.070 -11.512 -12.024 1.00 88.25 77 VAL A O 1
ATOM 553 N N . GLU A 1 78 ? 8.566 -13.064 -12.603 1.00 85.38 78 GLU A N 1
ATOM 554 C CA . GLU A 1 78 ? 9.074 -13.219 -13.966 1.00 85.38 78 GLU A CA 1
ATOM 555 C C . GLU A 1 78 ? 8.663 -12.056 -14.873 1.00 85.38 78 GLU A C 1
ATOM 557 O O . GLU A 1 78 ? 7.581 -11.487 -14.735 1.00 85.38 78 GLU A O 1
ATOM 562 N N . SER A 1 79 ? 9.502 -11.719 -15.852 1.00 86.94 79 SER A N 1
ATOM 563 C CA . SER A 1 79 ? 9.072 -10.789 -16.901 1.00 86.94 79 SER A CA 1
ATOM 564 C C . SER A 1 79 ? 8.049 -11.473 -17.809 1.00 86.94 79 SER A C 1
ATOM 566 O O . SER A 1 79 ? 8.188 -12.655 -18.116 1.00 86.94 79 SER A O 1
ATOM 568 N N . SER A 1 80 ? 7.038 -10.732 -18.253 1.00 84.75 80 SER A N 1
ATOM 569 C CA . SER A 1 80 ? 6.039 -11.194 -19.215 1.00 84.75 80 SER A CA 1
ATOM 570 C C . SER A 1 80 ? 5.778 -10.115 -20.253 1.00 84.75 80 SER A C 1
ATOM 572 O O . SER A 1 80 ? 5.692 -8.938 -19.914 1.00 84.75 80 SER A O 1
ATOM 574 N N . LEU A 1 81 ? 5.600 -10.530 -21.506 1.00 83.06 81 LEU A N 1
ATOM 575 C CA . LEU A 1 81 ? 5.139 -9.663 -22.593 1.00 83.06 81 LEU A CA 1
ATOM 576 C C . LEU A 1 81 ? 3.614 -9.725 -22.777 1.00 83.06 81 LEU A C 1
ATOM 578 O O . LEU A 1 81 ? 3.074 -9.094 -23.679 1.00 83.06 81 LEU A O 1
ATOM 582 N N . THR A 1 82 ? 2.914 -10.495 -21.946 1.00 80.06 82 THR A N 1
ATOM 583 C CA . THR A 1 82 ? 1.449 -10.584 -21.931 1.00 80.06 82 THR A CA 1
ATOM 584 C C . THR A 1 82 ? 0.877 -9.803 -20.754 1.00 80.06 82 THR A C 1
ATOM 586 O O . THR A 1 82 ? 1.560 -9.634 -19.743 1.00 80.06 82 THR A O 1
ATOM 589 N N . GLY A 1 83 ? -0.380 -9.366 -20.876 1.00 86.19 83 GLY A N 1
ATOM 590 C CA . GLY A 1 83 ? -1.125 -8.640 -19.846 1.00 86.19 83 GLY A CA 1
ATOM 591 C C . GLY A 1 83 ? -1.429 -9.482 -18.602 1.00 86.19 83 GLY A C 1
ATOM 592 O O . GLY A 1 83 ? -2.553 -9.913 -18.376 1.00 86.19 83 GLY A O 1
ATOM 593 N N . LYS A 1 84 ? -0.396 -9.769 -17.810 1.00 91.81 84 LYS A N 1
ATOM 594 C CA . LYS A 1 84 ? -0.437 -10.681 -16.660 1.00 91.81 84 LYS A CA 1
ATOM 595 C C . LYS A 1 84 ? -0.578 -9.946 -15.331 1.00 91.81 84 LYS A C 1
ATOM 597 O O . LYS A 1 84 ? -1.036 -10.532 -14.354 1.00 91.81 84 LYS A O 1
ATOM 602 N N . TYR A 1 85 ? -0.144 -8.695 -15.270 1.00 97.75 85 TYR A N 1
ATOM 603 C CA . TYR A 1 85 ? 0.089 -8.004 -14.014 1.00 97.75 85 TYR A CA 1
ATOM 604 C C . TYR A 1 85 ? -0.912 -6.885 -13.760 1.00 97.75 85 TYR A C 1
ATOM 606 O O . TYR A 1 85 ? -1.491 -6.307 -14.676 1.00 97.75 85 TYR A O 1
ATOM 614 N N . THR A 1 86 ? -1.102 -6.584 -12.482 1.00 98.38 86 THR A N 1
ATOM 615 C CA . THR A 1 86 ? -1.752 -5.365 -12.006 1.00 98.38 86 THR A CA 1
ATOM 616 C C . THR A 1 86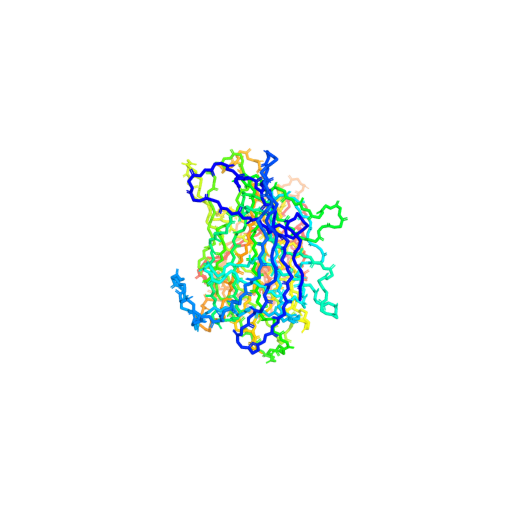 ? -0.749 -4.585 -11.176 1.00 98.38 86 THR A C 1
ATOM 618 O O . THR A 1 86 ? 0.015 -5.186 -10.417 1.00 98.38 86 THR A O 1
ATOM 621 N N . ALA A 1 87 ? -0.717 -3.267 -11.342 1.00 98.31 87 ALA A N 1
ATOM 622 C CA . ALA A 1 87 ? 0.208 -2.384 -10.651 1.00 98.31 87 ALA A CA 1
ATOM 623 C C . ALA A 1 87 ? -0.521 -1.239 -9.948 1.00 98.31 87 ALA A C 1
ATOM 625 O O . ALA A 1 87 ? -1.542 -0.741 -10.422 1.00 98.31 87 ALA A O 1
ATOM 626 N N . LEU A 1 88 ? 0.052 -0.801 -8.834 1.00 98.50 88 LEU A N 1
ATOM 627 C CA . LEU A 1 88 ? -0.285 0.447 -8.173 1.00 98.50 88 LEU A CA 1
ATOM 628 C C . LEU A 1 88 ? 0.943 1.347 -8.150 1.00 98.50 88 LEU A C 1
ATOM 630 O O . LEU A 1 88 ? 2.058 0.886 -7.886 1.00 98.50 88 LEU A O 1
ATOM 634 N N . PHE A 1 89 ? 0.706 2.637 -8.347 1.00 97.25 89 PHE A N 1
ATOM 635 C CA . PHE A 1 89 ? 1.736 3.667 -8.288 1.00 97.25 89 PHE A CA 1
ATOM 636 C C . PHE A 1 89 ? 1.361 4.735 -7.255 1.00 97.25 89 PHE A C 1
ATOM 638 O O . PHE A 1 89 ? 0.187 5.076 -7.089 1.00 97.25 89 PHE A O 1
ATOM 645 N N . SER A 1 90 ? 2.352 5.260 -6.541 1.00 95.88 90 SER A N 1
ATOM 646 C CA . SER A 1 90 ? 2.213 6.381 -5.604 1.00 95.88 90 SER A CA 1
ATOM 647 C C . SER A 1 90 ? 3.422 7.298 -5.746 1.00 95.88 90 SER A C 1
ATOM 649 O O . SER A 1 90 ? 4.543 6.807 -5.853 1.00 95.88 90 SER A O 1
ATOM 651 N N . ASN A 1 91 ? 3.236 8.618 -5.807 1.00 93.44 91 ASN A N 1
ATOM 652 C CA . ASN A 1 91 ? 4.341 9.536 -6.092 1.00 93.44 91 ASN A CA 1
ATOM 653 C C . ASN A 1 91 ? 4.161 10.917 -5.451 1.00 93.44 91 ASN A C 1
ATOM 655 O O . ASN A 1 91 ? 3.046 11.421 -5.354 1.00 93.44 91 ASN A O 1
ATOM 659 N N . ASN A 1 92 ? 5.266 11.557 -5.043 1.00 91.69 92 ASN A N 1
ATOM 660 C CA . ASN A 1 92 ? 5.286 12.956 -4.554 1.00 91.69 92 ASN A CA 1
ATOM 661 C C . ASN A 1 92 ? 5.675 13.950 -5.648 1.00 91.69 92 ASN A C 1
ATOM 663 O O . ASN A 1 92 ? 6.081 15.073 -5.360 1.00 91.69 92 ASN A O 1
ATOM 667 N N . ALA A 1 93 ? 5.592 13.531 -6.907 1.00 89.12 93 ALA A N 1
ATOM 668 C CA . ALA A 1 93 ? 5.859 14.390 -8.047 1.00 89.12 93 ALA A CA 1
ATOM 669 C C . ALA A 1 93 ? 4.592 15.087 -8.568 1.00 89.12 93 ALA A C 1
ATOM 671 O O . ALA A 1 93 ? 4.698 15.937 -9.444 1.00 89.12 93 ALA A O 1
ATOM 672 N N . GLY A 1 94 ? 3.415 14.753 -8.023 1.00 87.38 94 GLY A N 1
ATOM 673 C CA . GLY A 1 94 ? 2.131 15.273 -8.496 1.00 87.38 94 GLY A CA 1
ATOM 674 C C . GLY A 1 94 ? 1.691 14.665 -9.830 1.00 87.38 94 GLY A C 1
ATOM 675 O O . GLY A 1 94 ? 0.841 15.240 -10.501 1.00 87.38 94 GLY A O 1
ATOM 676 N N . ILE A 1 95 ? 2.272 13.525 -10.222 1.00 89.38 95 ILE A N 1
ATOM 677 C CA . ILE A 1 95 ? 1.945 12.829 -11.469 1.00 89.38 95 ILE A CA 1
ATOM 678 C C . ILE A 1 95 ? 0.636 12.074 -11.261 1.00 89.38 95 ILE A C 1
ATOM 680 O O . ILE A 1 95 ? 0.514 11.282 -10.319 1.00 89.38 95 ILE A O 1
ATOM 684 N N . SER A 1 96 ? -0.340 12.310 -12.132 1.00 88.75 96 SER A N 1
ATOM 685 C CA . SER A 1 96 ? -1.618 11.612 -12.069 1.00 88.75 96 SER A CA 1
ATOM 686 C C . SER A 1 96 ? -1.493 10.249 -12.742 1.00 88.75 96 SER A C 1
ATOM 688 O O . SER A 1 96 ? -0.990 10.146 -13.854 1.00 88.75 96 SER A O 1
ATOM 690 N N . VAL A 1 97 ? -1.959 9.195 -12.076 1.00 90.00 97 VAL A N 1
ATOM 691 C CA . VAL A 1 97 ? -2.022 7.846 -12.654 1.00 90.00 97 VAL A CA 1
ATOM 692 C C . VAL A 1 97 ? -3.478 7.419 -12.643 1.00 90.00 97 VAL A C 1
ATOM 694 O O . VAL A 1 97 ? -4.052 7.205 -11.574 1.00 90.00 97 VAL A O 1
ATOM 697 N N . ILE A 1 98 ? -4.095 7.361 -13.822 1.00 87.56 98 ILE A N 1
ATOM 698 C CA . ILE A 1 98 ? -5.513 7.034 -13.982 1.00 87.56 98 ILE A CA 1
ATOM 699 C C . ILE A 1 98 ? -5.654 6.051 -15.155 1.00 87.56 98 ILE A C 1
ATOM 701 O O . ILE A 1 98 ? -5.298 6.411 -16.275 1.00 87.56 98 ILE A O 1
ATOM 705 N N . PRO A 1 99 ? -6.201 4.839 -14.943 1.00 90.56 99 PRO A N 1
ATOM 706 C CA . PRO A 1 99 ? -6.659 4.279 -13.668 1.00 90.56 99 PRO A CA 1
ATOM 707 C C . PRO A 1 99 ? -5.496 3.888 -12.736 1.00 90.56 99 PRO A C 1
ATOM 709 O O . PRO A 1 99 ? -4.360 3.743 -13.167 1.00 90.56 99 PRO A O 1
ATOM 712 N N . ASN A 1 100 ? -5.782 3.701 -11.448 1.00 93.00 100 ASN A N 1
ATOM 713 C CA . ASN A 1 100 ? -4.838 3.180 -10.454 1.00 93.00 100 ASN A CA 1
ATOM 714 C C . ASN A 1 100 ? -5.658 2.382 -9.421 1.00 93.00 100 ASN A C 1
ATOM 716 O O . ASN A 1 100 ? -6.359 3.006 -8.623 1.00 93.00 100 ASN A O 1
ATOM 720 N N . PRO A 1 101 ? -5.700 1.037 -9.493 1.00 96.75 101 PRO A N 1
ATOM 721 C CA . PRO A 1 101 ? -4.733 0.147 -10.132 1.00 96.75 101 PRO A CA 1
ATOM 722 C C . PRO A 1 101 ? -4.780 0.155 -11.664 1.00 96.75 101 PRO A C 1
ATOM 724 O O . PRO A 1 101 ? -5.835 0.347 -12.270 1.00 96.75 101 PRO A O 1
ATOM 727 N N . VAL A 1 102 ? -3.624 -0.107 -12.273 1.00 96.81 102 VAL A N 1
ATOM 728 C CA . VAL A 1 102 ? -3.466 -0.355 -13.710 1.00 96.81 102 VAL A CA 1
ATOM 729 C C . VAL A 1 102 ? -3.431 -1.867 -13.923 1.00 96.81 102 VAL A C 1
ATOM 731 O O . VAL A 1 102 ? -2.539 -2.542 -13.410 1.00 96.81 102 VAL A O 1
ATOM 734 N N . ASN A 1 103 ? -4.409 -2.411 -14.644 1.00 95.94 103 ASN A N 1
ATOM 735 C CA . ASN A 1 103 ? -4.581 -3.857 -14.830 1.00 95.94 103 ASN A CA 1
ATOM 736 C C . ASN A 1 103 ? -4.003 -4.321 -16.174 1.00 95.94 103 ASN A C 1
ATOM 738 O O . ASN A 1 103 ? -3.684 -3.501 -17.018 1.00 95.94 103 ASN A O 1
ATOM 742 N N . ASN A 1 104 ? -3.940 -5.636 -16.414 1.00 95.06 104 ASN A N 1
ATOM 743 C CA . ASN A 1 104 ? -3.601 -6.215 -17.724 1.00 95.06 104 ASN A CA 1
ATOM 744 C C . ASN A 1 104 ? -2.240 -5.752 -18.298 1.00 95.06 104 ASN A C 1
ATOM 746 O O . ASN A 1 104 ? -2.070 -5.603 -19.510 1.00 95.06 104 ASN A O 1
ATOM 750 N N . LEU A 1 105 ? -1.251 -5.560 -17.424 1.00 95.75 105 LEU A N 1
ATOM 751 C CA . LEU A 1 105 ? 0.089 -5.113 -17.788 1.00 95.75 105 LEU A CA 1
ATOM 752 C C . LEU A 1 105 ? 1.010 -6.284 -18.147 1.00 95.75 105 LEU A C 1
ATOM 754 O O . LEU A 1 105 ? 1.126 -7.267 -17.410 1.00 95.75 105 LEU A O 1
ATOM 758 N N . ALA A 1 106 ? 1.720 -6.149 -19.262 1.00 90.69 106 ALA A N 1
ATOM 759 C CA . ALA A 1 106 ? 3.023 -6.769 -19.452 1.00 90.69 106 ALA A CA 1
ATOM 760 C C . ALA A 1 106 ? 4.045 -6.060 -18.556 1.00 90.69 106 ALA A C 1
ATOM 762 O O . ALA A 1 106 ? 3.892 -4.876 -18.262 1.00 90.69 106 ALA A O 1
ATOM 763 N N . ALA A 1 107 ? 5.080 -6.770 -18.106 1.00 92.12 107 ALA A N 1
ATOM 764 C CA . ALA A 1 107 ? 6.115 -6.193 -17.254 1.00 92.12 107 ALA A CA 1
ATOM 765 C C . ALA A 1 107 ? 7.487 -6.808 -17.528 1.00 92.12 107 ALA A C 1
ATOM 767 O O . ALA A 1 107 ? 7.635 -8.026 -17.641 1.00 92.12 107 ALA A O 1
ATOM 768 N N . ILE A 1 108 ? 8.498 -5.949 -17.579 1.00 88.44 108 ILE A N 1
ATOM 769 C CA . ILE A 1 108 ? 9.905 -6.288 -17.745 1.00 88.44 108 ILE A CA 1
ATOM 770 C C . ILE A 1 108 ? 10.647 -5.835 -16.490 1.00 88.44 108 ILE A C 1
ATOM 772 O O . ILE A 1 108 ? 10.645 -4.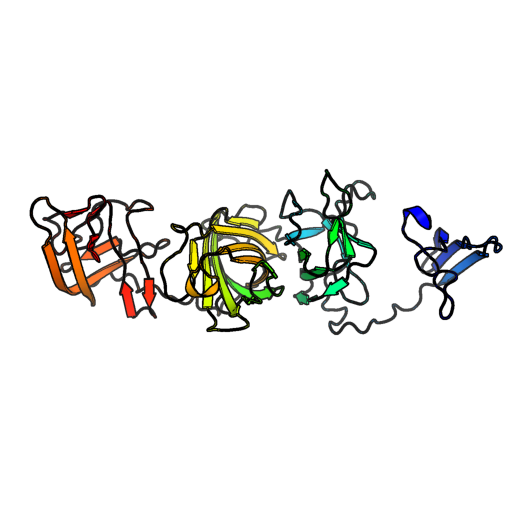656 -16.121 1.00 88.44 108 ILE A O 1
ATOM 776 N N . PHE A 1 109 ? 11.303 -6.789 -15.839 1.00 86.56 109 PHE A N 1
ATOM 777 C CA . PHE A 1 109 ? 12.089 -6.559 -14.633 1.00 86.56 109 PHE A CA 1
ATOM 778 C C . PHE A 1 109 ? 13.576 -6.610 -14.951 1.00 86.56 109 PHE A C 1
ATOM 780 O O . PHE A 1 109 ? 14.048 -7.555 -15.588 1.00 86.56 109 PHE A O 1
ATOM 787 N N . ASN A 1 110 ? 14.335 -5.666 -14.396 1.00 82.81 110 ASN A N 1
ATOM 788 C CA . ASN A 1 110 ? 15.782 -5.618 -14.528 1.00 82.81 110 ASN A CA 1
ATOM 789 C C . ASN A 1 110 ? 16.369 -6.949 -14.071 1.00 82.81 110 ASN A C 1
ATOM 791 O O . ASN A 1 110 ? 16.105 -7.404 -12.955 1.00 82.81 110 ASN A O 1
ATOM 795 N N . SER A 1 111 ? 17.138 -7.603 -14.935 1.00 71.81 111 SER A N 1
ATOM 796 C CA . SER A 1 111 ? 17.708 -8.916 -14.641 1.00 71.81 111 SER A CA 1
ATOM 797 C C . SER A 1 111 ? 18.642 -8.869 -13.427 1.00 71.81 111 SER A C 1
ATOM 799 O O . SER A 1 111 ? 18.699 -9.850 -12.692 1.00 71.81 111 SER A O 1
ATOM 801 N N . SER A 1 112 ? 19.292 -7.725 -13.178 1.00 72.62 112 SER A N 1
ATOM 802 C CA . SER A 1 112 ? 20.282 -7.540 -12.117 1.00 72.62 112 SER A CA 1
ATOM 803 C C . SER A 1 112 ? 19.688 -7.165 -10.772 1.00 72.62 112 SER A C 1
ATOM 805 O O . SER A 1 112 ? 19.896 -7.854 -9.778 1.00 72.62 112 SER A O 1
ATOM 807 N N . THR A 1 113 ? 18.906 -6.091 -10.742 1.00 75.81 113 THR A N 1
ATOM 808 C CA . THR A 1 113 ? 18.353 -5.552 -9.495 1.00 75.81 113 THR A CA 1
ATOM 809 C C . THR A 1 113 ? 17.016 -6.181 -9.125 1.00 75.81 113 THR A C 1
ATOM 811 O O . THR A 1 113 ? 16.570 -6.069 -7.990 1.00 75.81 113 THR A O 1
ATOM 814 N N . GLY A 1 114 ? 16.340 -6.811 -10.089 1.00 80.25 114 GLY A N 1
ATOM 815 C CA . GLY A 1 114 ? 14.975 -7.296 -9.934 1.00 80.25 114 GLY A CA 1
ATOM 816 C C . GLY A 1 114 ? 13.901 -6.211 -10.005 1.00 80.25 114 GLY A C 1
ATOM 817 O O . GLY A 1 114 ? 12.724 -6.551 -9.971 1.00 80.25 114 GLY A O 1
ATOM 818 N N . GLY A 1 115 ? 14.276 -4.935 -10.114 1.00 88.94 115 GLY A N 1
ATOM 819 C CA . GLY A 1 115 ? 13.328 -3.823 -10.120 1.00 88.94 115 GLY A CA 1
ATOM 820 C C . GLY A 1 115 ? 12.520 -3.750 -11.412 1.00 88.94 115 GLY A C 1
ATOM 821 O O . GLY A 1 115 ? 13.002 -4.150 -12.473 1.00 88.94 115 GLY A O 1
ATOM 822 N N . LEU A 1 116 ? 11.300 -3.220 -11.334 1.00 93.38 116 LEU A N 1
ATOM 823 C CA . LEU A 1 116 ? 10.479 -2.945 -12.511 1.00 93.38 116 LEU A CA 1
ATOM 824 C C . LEU A 1 116 ? 11.190 -1.912 -13.394 1.00 93.38 116 LEU A C 1
ATOM 826 O O . LEU A 1 116 ? 11.504 -0.815 -12.928 1.00 93.38 116 LEU A O 1
ATOM 830 N N . GLN A 1 117 ? 11.471 -2.276 -14.646 1.00 89.50 117 GLN A N 1
ATOM 831 C CA . GLN A 1 117 ? 12.010 -1.348 -15.645 1.00 89.50 117 GLN A CA 1
ATOM 832 C C . GLN A 1 117 ? 10.896 -0.738 -16.470 1.00 89.50 117 GLN A C 1
ATOM 834 O O . GLN A 1 117 ? 10.918 0.460 -16.731 1.00 89.50 117 GLN A O 1
ATOM 839 N N . LEU A 1 118 ? 9.951 -1.580 -16.882 1.00 90.12 118 LEU A N 1
ATOM 840 C CA . LEU A 1 118 ? 8.878 -1.193 -17.773 1.00 90.12 118 LEU A CA 1
ATOM 841 C C . LEU A 1 118 ? 7.654 -2.070 -17.537 1.00 90.12 118 LEU A C 1
ATOM 843 O O . LEU A 1 118 ? 7.784 -3.286 -17.423 1.00 90.12 118 LEU A O 1
ATOM 847 N N . ALA A 1 119 ? 6.478 -1.465 -17.528 1.00 94.25 119 ALA A N 1
ATOM 848 C CA . ALA A 1 119 ? 5.199 -2.125 -17.689 1.00 94.25 119 ALA A CA 1
ATOM 849 C C . ALA A 1 119 ? 4.383 -1.411 -18.768 1.00 94.25 119 ALA A C 1
ATOM 851 O O . ALA A 1 119 ? 4.562 -0.217 -18.987 1.00 94.25 119 ALA A O 1
ATOM 852 N N . PHE A 1 120 ? 3.539 -2.152 -19.475 1.00 92.12 120 PHE A N 1
ATOM 853 C CA . PHE A 1 120 ? 2.765 -1.633 -20.602 1.00 92.12 120 PHE A CA 1
ATOM 854 C C . PHE A 1 120 ? 1.581 -2.538 -20.915 1.00 92.12 120 PHE A C 1
ATOM 856 O O . PHE A 1 120 ? 1.636 -3.749 -20.691 1.00 92.12 120 PHE A O 1
ATOM 863 N N . HIS A 1 121 ? 0.532 -1.985 -21.504 1.00 91.69 121 HIS A N 1
ATOM 864 C CA . HIS A 1 121 ? -0.491 -2.776 -22.167 1.00 91.69 121 HIS A CA 1
ATOM 865 C C . HIS A 1 121 ? 0.017 -3.225 -23.538 1.00 91.69 121 HIS A C 1
ATOM 867 O O . HIS A 1 121 ? 0.461 -2.421 -24.360 1.00 91.69 121 HIS A O 1
ATOM 873 N N . ASN A 1 122 ? -0.051 -4.533 -23.789 1.00 81.31 122 ASN A N 1
ATOM 874 C CA . ASN A 1 122 ? 0.284 -5.108 -25.086 1.00 81.31 122 ASN A CA 1
ATOM 875 C C . ASN A 1 122 ? -0.973 -5.191 -25.964 1.00 81.31 122 ASN A C 1
ATOM 877 O O . ASN A 1 122 ? -1.896 -5.950 -25.663 1.00 81.31 122 ASN A O 1
ATOM 881 N N . ASN A 1 123 ? -0.977 -4.456 -27.074 1.00 80.56 123 ASN A N 1
ATOM 882 C CA . ASN A 1 123 ? -1.981 -4.542 -28.123 1.00 80.56 123 ASN A CA 1
ATOM 883 C C . ASN A 1 123 ? -1.327 -5.039 -29.424 1.00 80.56 123 ASN A C 1
ATOM 885 O O . ASN A 1 123 ? -0.628 -4.290 -30.104 1.00 80.56 123 ASN A O 1
ATOM 889 N N . ASN A 1 124 ? -1.542 -6.314 -29.770 1.00 76.00 124 ASN A N 1
ATOM 890 C CA . ASN A 1 124 ? -0.999 -6.956 -30.978 1.00 76.00 124 ASN A CA 1
ATOM 891 C C . ASN A 1 124 ? 0.529 -6.822 -31.143 1.00 76.00 124 ASN A C 1
ATOM 893 O O . ASN A 1 124 ? 1.021 -6.575 -32.242 1.00 76.00 124 ASN A O 1
ATOM 897 N N . ASN A 1 125 ? 1.278 -7.033 -30.058 1.00 67.88 125 ASN A N 1
ATOM 898 C CA . ASN A 1 125 ? 2.739 -6.900 -29.962 1.00 67.88 125 ASN A CA 1
ATOM 899 C C . ASN A 1 125 ? 3.276 -5.460 -29.978 1.00 67.88 125 ASN A C 1
ATOM 901 O O . ASN A 1 125 ? 4.487 -5.279 -30.086 1.00 67.88 125 ASN A O 1
ATOM 905 N N . ASN A 1 126 ? 2.412 -4.458 -29.808 1.00 68.50 126 ASN A N 1
ATOM 906 C CA . ASN A 1 126 ? 2.810 -3.069 -29.598 1.00 68.50 126 ASN A CA 1
ATOM 907 C C . ASN A 1 126 ? 2.438 -2.618 -28.180 1.00 68.50 126 ASN A C 1
ATOM 909 O O . ASN A 1 126 ? 1.371 -2.971 -27.676 1.00 68.50 126 ASN A O 1
ATOM 913 N N . ALA A 1 127 ? 3.299 -1.819 -27.550 1.00 78.75 127 ALA A N 1
ATOM 914 C CA . ALA A 1 127 ? 2.966 -1.141 -26.301 1.00 78.75 127 ALA A CA 1
ATOM 915 C C . ALA A 1 127 ? 2.031 0.039 -26.606 1.00 78.75 127 ALA A C 1
ATOM 917 O O . ALA A 1 127 ? 2.389 0.905 -27.404 1.00 78.75 127 ALA A O 1
ATOM 918 N N . SER A 1 128 ? 0.833 0.060 -26.017 1.00 81.50 128 SER A N 1
ATOM 919 C CA . SER A 1 128 ? -0.092 1.197 -26.162 1.00 81.50 128 SER A CA 1
ATOM 920 C C . SER A 1 128 ? 0.143 2.303 -25.136 1.00 81.50 128 SER A C 1
ATOM 922 O O . SER A 1 128 ? -0.320 3.418 -25.341 1.00 81.50 128 SER A O 1
ATOM 924 N N . ASP A 1 129 ? 0.845 1.989 -24.052 1.00 87.56 129 ASP A N 1
ATOM 925 C CA . ASP A 1 129 ? 1.259 2.906 -22.997 1.00 87.56 129 ASP A CA 1
ATOM 926 C C . ASP A 1 129 ? 2.515 2.392 -22.286 1.00 87.56 129 ASP A C 1
ATOM 928 O O . ASP A 1 129 ? 2.942 1.261 -22.517 1.00 87.56 129 ASP A O 1
ATOM 932 N N . LEU A 1 130 ? 3.138 3.229 -21.453 1.00 89.12 130 LEU A N 1
ATOM 933 C CA . LEU A 1 130 ? 4.374 2.898 -20.748 1.00 89.12 130 LEU A CA 1
ATOM 934 C C . LEU A 1 130 ? 4.315 3.365 -19.290 1.00 89.12 130 LEU A C 1
ATOM 936 O O . LEU A 1 130 ? 3.942 4.490 -18.981 1.00 89.12 130 LEU A O 1
ATOM 940 N N . TYR A 1 131 ? 4.755 2.487 -18.395 1.00 93.50 131 TYR A N 1
ATOM 941 C CA . TYR A 1 131 ? 4.942 2.745 -16.972 1.00 93.50 131 TYR A CA 1
ATOM 942 C C . TYR A 1 131 ? 6.334 2.254 -16.590 1.00 93.50 131 TYR A C 1
ATOM 944 O O . TYR A 1 131 ? 6.560 1.050 -16.451 1.00 93.50 131 TYR A O 1
ATOM 952 N N . GLY A 1 132 ? 7.312 3.138 -16.467 1.00 91.94 132 GLY A N 1
ATOM 953 C CA . GLY A 1 132 ? 8.690 2.685 -16.345 1.00 91.94 132 GLY A CA 1
ATOM 954 C C . GLY A 1 132 ? 9.738 3.775 -16.287 1.00 91.94 132 GLY A C 1
ATOM 955 O O . GLY A 1 132 ? 9.458 4.969 -16.247 1.00 91.94 132 GLY A O 1
ATOM 956 N N . ILE A 1 133 ? 10.987 3.331 -16.300 1.00 86.31 133 ILE A N 1
ATOM 957 C CA . ILE A 1 133 ? 12.166 4.191 -16.329 1.00 86.31 133 ILE A CA 1
ATOM 958 C C . ILE A 1 133 ? 12.493 4.516 -17.785 1.00 86.31 133 ILE A C 1
ATOM 960 O O . ILE A 1 133 ? 12.676 3.604 -18.589 1.00 86.31 133 ILE A O 1
ATOM 964 N N . LYS A 1 134 ? 12.627 5.806 -18.113 1.00 79.62 134 LYS A N 1
ATOM 965 C CA . LYS A 1 134 ? 12.950 6.273 -19.473 1.00 79.62 134 LYS A CA 1
ATOM 966 C C . LYS A 1 134 ? 14.433 6.611 -19.638 1.00 79.62 134 LYS A C 1
ATOM 968 O O . LYS A 1 134 ? 15.045 6.238 -20.632 1.00 79.62 134 LYS A O 1
ATOM 973 N N . GLN A 1 135 ? 15.027 7.285 -18.650 1.00 71.94 135 GLN A N 1
ATOM 974 C CA . GLN A 1 135 ? 16.457 7.618 -18.615 1.00 71.94 135 GLN A CA 1
ATOM 975 C C . GLN A 1 135 ? 16.921 7.828 -17.172 1.00 71.94 135 GLN A C 1
ATOM 977 O O . GLN A 1 135 ? 16.266 8.551 -16.427 1.00 71.94 135 GLN A O 1
ATOM 982 N N . THR A 1 136 ? 18.056 7.221 -16.804 1.00 76.31 136 THR A N 1
ATOM 983 C CA . THR A 1 136 ? 18.864 7.503 -15.593 1.00 76.31 136 THR A CA 1
ATOM 984 C C . THR A 1 136 ? 18.191 7.394 -14.217 1.00 76.31 136 THR A C 1
ATOM 986 O O . THR A 1 136 ? 18.903 7.491 -13.217 1.00 76.31 136 THR A O 1
ATOM 989 N N . ALA A 1 137 ? 16.879 7.134 -14.129 1.00 85.25 137 ALA A N 1
ATOM 990 C CA . ALA A 1 137 ? 16.198 6.983 -12.849 1.00 85.25 137 ALA A CA 1
ATOM 991 C C . ALA A 1 137 ? 16.776 5.802 -12.066 1.00 85.25 137 ALA A C 1
ATOM 993 O O . ALA A 1 137 ? 16.993 4.703 -12.583 1.00 85.25 137 ALA A O 1
ATOM 994 N N . GLN A 1 138 ? 17.031 6.052 -10.791 1.00 88.50 138 GLN A N 1
ATOM 995 C CA . GLN A 1 138 ? 17.570 5.079 -9.863 1.00 88.50 138 GLN A CA 1
ATOM 996 C C . GLN A 1 138 ? 16.458 4.170 -9.356 1.00 88.50 138 GLN A C 1
ATOM 998 O O . GLN A 1 138 ? 15.347 4.624 -9.088 1.00 88.50 138 GLN A O 1
ATOM 1003 N N . THR A 1 139 ? 16.782 2.892 -9.171 1.00 90.38 139 THR A N 1
ATOM 1004 C CA . THR A 1 139 ? 15.879 1.907 -8.569 1.00 90.38 139 THR A CA 1
ATOM 1005 C C . THR A 1 139 ? 16.359 1.534 -7.178 1.00 90.38 139 THR A C 1
ATOM 1007 O O . THR A 1 139 ? 17.528 1.181 -7.016 1.00 90.38 139 THR A O 1
ATOM 1010 N N . SER A 1 140 ? 15.476 1.547 -6.185 1.00 91.75 140 SER A N 1
ATOM 1011 C CA . SER A 1 140 ? 15.815 1.154 -4.814 1.00 91.75 140 SER A CA 1
ATOM 1012 C C . SER A 1 140 ? 14.656 0.441 -4.111 1.00 91.75 140 SER A C 1
ATOM 1014 O O . SER A 1 140 ? 13.565 0.326 -4.667 1.00 91.75 140 SER A O 1
ATOM 1016 N N . GLN A 1 141 ? 14.913 -0.071 -2.900 1.00 92.44 141 GLN A N 1
ATOM 1017 C CA . GLN A 1 141 ? 13.926 -0.749 -2.040 1.00 92.44 141 GLN A CA 1
ATOM 1018 C C . GLN A 1 141 ? 13.191 -1.913 -2.725 1.00 92.44 141 GLN A C 1
ATOM 1020 O O . GLN A 1 141 ? 12.022 -2.173 -2.452 1.00 92.44 141 GLN A O 1
ATOM 1025 N N . ILE A 1 142 ? 13.890 -2.605 -3.628 1.00 91.62 142 ILE A N 1
ATOM 1026 C CA . ILE A 1 142 ? 13.317 -3.689 -4.420 1.00 91.62 142 ILE A CA 1
ATOM 1027 C C . ILE A 1 142 ? 13.167 -4.924 -3.543 1.00 91.62 142 ILE A C 1
ATOM 1029 O O . ILE A 1 142 ? 14.132 -5.367 -2.916 1.00 91.62 142 ILE A O 1
ATOM 1033 N N . GLN A 1 143 ? 11.972 -5.499 -3.545 1.00 91.62 143 GLN A N 1
ATOM 1034 C CA . GLN A 1 143 ? 11.683 -6.775 -2.901 1.00 91.62 143 GLN A CA 1
ATOM 1035 C C . GLN A 1 143 ? 10.744 -7.601 -3.772 1.00 91.62 143 GLN A C 1
ATOM 1037 O O . GLN A 1 143 ? 9.930 -7.062 -4.523 1.00 91.62 143 GLN A O 1
ATOM 1042 N N . HIS A 1 144 ? 10.881 -8.920 -3.678 1.00 92.06 144 HIS A N 1
ATOM 1043 C CA . HIS A 1 144 ? 10.032 -9.902 -4.348 1.00 92.06 144 HIS A CA 1
ATOM 1044 C C . HIS A 1 144 ? 9.446 -10.834 -3.299 1.00 92.06 144 HIS A C 1
ATOM 1046 O O . HIS A 1 144 ? 10.140 -11.233 -2.365 1.00 92.06 144 HIS A O 1
ATOM 1052 N N . ALA A 1 145 ? 8.183 -11.194 -3.472 1.00 90.94 145 ALA A N 1
ATOM 1053 C CA . ALA A 1 145 ? 7.458 -12.052 -2.558 1.00 90.94 145 ALA A CA 1
ATOM 1054 C C . ALA A 1 145 ? 6.743 -13.164 -3.328 1.00 90.94 145 ALA A C 1
ATOM 1056 O O . ALA A 1 145 ? 5.946 -12.908 -4.235 1.00 90.94 145 ALA A O 1
ATOM 1057 N N . ASP A 1 146 ? 7.071 -14.408 -2.969 1.00 89.31 146 ASP A N 1
ATOM 1058 C CA . ASP A 1 146 ? 6.459 -15.649 -3.459 1.00 89.31 146 ASP A CA 1
ATOM 1059 C C . ASP A 1 146 ? 6.354 -15.763 -4.998 1.00 89.31 146 ASP A C 1
ATOM 1061 O O . ASP A 1 146 ? 5.521 -16.506 -5.504 1.00 89.31 146 ASP A O 1
ATOM 1065 N N . LYS A 1 147 ? 7.189 -15.032 -5.761 1.00 89.62 147 LYS A N 1
ATOM 1066 C CA . LYS A 1 147 ? 7.088 -14.836 -7.229 1.00 89.62 147 LYS A CA 1
ATOM 1067 C C . LYS A 1 147 ? 5.768 -14.236 -7.727 1.00 89.62 147 LYS A C 1
ATOM 1069 O O . LYS A 1 147 ? 5.525 -14.205 -8.934 1.00 89.62 147 LYS A O 1
ATOM 1074 N N . LEU A 1 148 ? 4.920 -13.762 -6.824 1.00 93.50 148 LEU A N 1
ATOM 1075 C CA . LEU A 1 148 ? 3.599 -13.233 -7.145 1.00 93.50 148 LEU A CA 1
ATOM 1076 C C . LEU A 1 148 ? 3.572 -11.709 -7.121 1.00 93.50 148 LEU A C 1
ATOM 1078 O O . LEU A 1 148 ? 2.791 -11.116 -7.863 1.00 93.50 148 LEU A O 1
ATOM 1082 N N . LEU A 1 149 ? 4.412 -11.096 -6.285 1.00 96.19 149 LEU A N 1
ATOM 1083 C CA . LEU A 1 149 ? 4.375 -9.677 -5.957 1.00 96.19 149 LEU A CA 1
ATOM 1084 C C . LEU A 1 149 ? 5.786 -9.099 -5.877 1.00 96.19 149 LEU A C 1
ATOM 1086 O O . LEU A 1 149 ? 6.696 -9.729 -5.340 1.00 96.19 149 LEU A O 1
ATOM 1090 N N . THR A 1 150 ? 5.967 -7.881 -6.365 1.00 96.06 150 THR A N 1
ATOM 1091 C CA . THR A 1 150 ? 7.195 -7.110 -6.171 1.00 96.06 150 THR A CA 1
ATOM 1092 C C . THR A 1 150 ? 6.881 -5.632 -6.029 1.00 96.06 150 THR A C 1
ATOM 1094 O O . THR A 1 150 ? 5.885 -5.142 -6.557 1.00 96.06 150 THR A O 1
ATOM 1097 N N . TRP A 1 151 ? 7.725 -4.917 -5.301 1.00 97.62 151 TRP A N 1
ATOM 1098 C CA . TRP A 1 151 ? 7.636 -3.473 -5.139 1.00 97.62 151 TRP A CA 1
ATOM 1099 C C . TRP A 1 151 ? 9.021 -2.844 -5.161 1.00 97.62 151 TRP A C 1
ATOM 1101 O O . TRP A 1 151 ? 10.036 -3.534 -5.028 1.00 97.62 151 TRP A O 1
ATOM 1111 N N . GLY A 1 152 ? 9.053 -1.525 -5.316 1.00 96.12 152 GLY A N 1
ATOM 1112 C CA . GLY A 1 152 ? 10.272 -0.737 -5.247 1.00 96.12 152 GLY A CA 1
ATOM 1113 C C . GLY A 1 152 ? 10.016 0.747 -5.472 1.00 96.12 152 GLY A C 1
ATOM 1114 O O . GLY A 1 152 ? 8.875 1.204 -5.544 1.00 96.12 152 GLY A O 1
ATOM 1115 N N . VAL A 1 153 ? 11.111 1.496 -5.576 1.00 95.94 153 VAL A N 1
ATOM 1116 C CA . VAL A 1 153 ? 11.101 2.951 -5.748 1.00 95.94 153 VAL A CA 1
ATOM 1117 C C . VAL A 1 153 ? 11.919 3.344 -6.970 1.00 95.94 153 VAL A C 1
ATOM 1119 O O . VAL A 1 153 ? 13.057 2.890 -7.119 1.00 95.94 153 VAL A O 1
ATOM 1122 N N . TRP A 1 154 ? 11.359 4.218 -7.805 1.00 95.25 154 TRP A N 1
ATOM 1123 C CA . TRP A 1 154 ? 12.085 5.003 -8.801 1.00 95.25 154 TRP A CA 1
ATOM 1124 C C . TRP A 1 154 ? 12.342 6.415 -8.273 1.00 95.25 154 TRP A C 1
ATOM 1126 O O . TRP A 1 154 ? 11.447 7.036 -7.702 1.00 95.25 154 TRP A O 1
ATOM 1136 N N . SER A 1 155 ? 13.549 6.940 -8.463 1.00 92.69 155 SER A N 1
ATOM 1137 C CA . SER A 1 155 ? 13.930 8.279 -7.992 1.00 92.69 155 SER A CA 1
ATOM 1138 C C . SER A 1 155 ? 15.025 8.896 -8.855 1.00 92.69 155 SER A C 1
ATOM 1140 O O . SER A 1 155 ? 15.781 8.160 -9.482 1.00 92.69 155 SER A O 1
ATOM 1142 N N . ASN A 1 156 ? 15.182 10.223 -8.810 1.00 87.69 156 ASN A N 1
ATOM 1143 C CA . ASN A 1 156 ? 16.336 10.933 -9.382 1.00 87.69 156 ASN A CA 1
ATOM 1144 C C . ASN A 1 156 ? 16.627 10.566 -10.856 1.00 87.69 156 ASN A C 1
ATOM 1146 O O . ASN A 1 156 ? 17.646 9.948 -11.166 1.00 87.69 156 ASN A O 1
ATOM 1150 N N . GLY A 1 157 ? 15.704 10.912 -11.755 1.00 87.81 157 GLY A N 1
ATOM 1151 C CA . GLY A 1 157 ? 15.806 10.644 -13.192 1.00 87.81 157 GLY A CA 1
ATOM 1152 C C . GLY A 1 157 ? 14.446 10.637 -13.885 1.00 87.81 157 GLY A C 1
ATOM 1153 O O . GLY A 1 157 ? 13.442 11.018 -13.288 1.00 87.81 157 GLY A O 1
ATOM 1154 N N . SER A 1 158 ? 14.411 10.231 -15.152 1.00 89.31 158 SER A N 1
ATOM 1155 C CA . SER A 1 158 ? 13.203 10.291 -15.982 1.00 89.31 158 SER A CA 1
ATOM 1156 C C . SER A 1 158 ? 12.364 9.018 -15.895 1.00 89.31 158 SER A C 1
ATOM 1158 O O . SER A 1 158 ? 12.873 7.916 -16.128 1.00 89.31 158 SER A O 1
ATOM 1160 N N . VAL A 1 159 ? 11.073 9.186 -15.620 1.00 92.00 159 VAL A N 1
ATOM 1161 C CA . VAL A 1 159 ? 10.057 8.126 -15.587 1.00 92.00 159 VAL A CA 1
ATOM 1162 C C . VAL A 1 159 ? 8.906 8.447 -16.535 1.00 92.00 159 VAL A C 1
ATOM 1164 O O . VAL A 1 159 ? 8.638 9.611 -16.822 1.00 92.00 159 VAL A O 1
ATOM 1167 N N . ASP A 1 160 ? 8.218 7.408 -16.982 1.00 91.44 160 ASP A N 1
ATOM 1168 C CA . ASP A 1 160 ? 6.947 7.482 -17.694 1.00 91.44 160 ASP A CA 1
ATOM 1169 C C . ASP A 1 160 ? 5.885 6.761 -16.854 1.00 91.44 160 ASP A C 1
ATOM 1171 O O . ASP A 1 160 ? 6.159 5.708 -16.275 1.00 91.44 160 ASP A O 1
ATOM 1175 N N . LEU A 1 161 ? 4.709 7.365 -16.722 1.00 90.44 161 LEU A N 1
ATOM 1176 C CA . LEU A 1 161 ? 3.568 6.832 -15.974 1.00 90.44 161 LEU A CA 1
ATOM 1177 C C . LEU A 1 161 ? 2.272 6.933 -16.790 1.00 90.44 161 LEU A C 1
ATOM 1179 O O . LEU A 1 161 ? 1.187 6.961 -16.206 1.00 90.44 161 LEU A O 1
ATOM 1183 N N . ASN A 1 162 ? 2.396 6.972 -18.121 1.00 86.19 162 ASN A N 1
ATOM 1184 C CA . ASN A 1 162 ? 1.284 7.094 -19.056 1.00 86.19 162 ASN A CA 1
ATOM 1185 C C . ASN A 1 162 ? 0.415 8.336 -18.784 1.00 86.19 162 ASN A C 1
ATOM 1187 O O . ASN A 1 162 ? -0.816 8.264 -18.791 1.00 86.19 162 ASN A O 1
ATOM 1191 N N . ASP A 1 163 ? 1.047 9.476 -18.488 1.00 74.06 163 ASP A N 1
ATOM 1192 C CA . ASP A 1 163 ? 0.311 10.734 -18.369 1.00 74.06 163 ASP A CA 1
ATOM 1193 C C . ASP A 1 163 ? 0.031 11.281 -19.781 1.00 74.06 163 ASP A C 1
ATOM 1195 O O . ASP A 1 163 ? 0.977 11.543 -20.528 1.00 74.06 163 ASP A O 1
ATOM 1199 N N . PRO A 1 164 ? -1.241 11.489 -20.166 1.00 66.00 164 PRO A N 1
ATOM 1200 C CA . PRO A 1 164 ? -1.601 11.949 -21.508 1.00 66.00 164 PRO A CA 1
ATOM 1201 C C . PRO A 1 164 ? -1.133 13.379 -21.818 1.00 66.00 164 PRO A C 1
ATOM 1203 O O . PRO A 1 164 ? -1.210 13.810 -22.969 1.00 66.00 164 PRO A O 1
ATOM 1206 N N . VAL A 1 165 ? -0.706 14.144 -20.807 1.00 66.88 165 VAL A N 1
ATOM 1207 C CA . VAL A 1 165 ? -0.197 15.513 -20.956 1.00 66.88 165 VAL A CA 1
ATOM 1208 C C . VAL A 1 165 ? 1.319 15.520 -21.157 1.00 66.88 165 VAL A C 1
ATOM 1210 O O . VAL A 1 165 ? 1.843 16.417 -21.822 1.00 66.88 165 VAL A O 1
ATOM 1213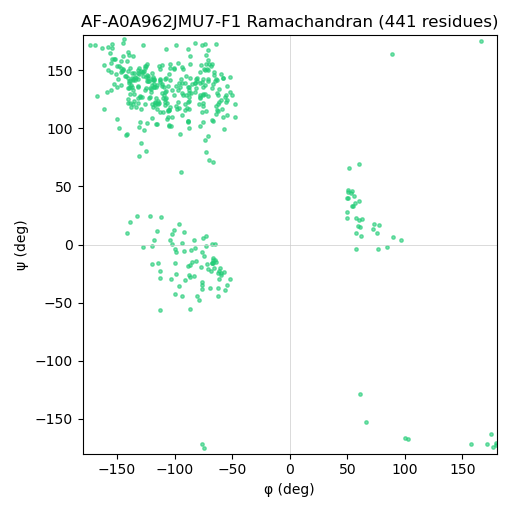 N N . GLN A 1 166 ? 2.034 14.547 -20.587 1.00 67.88 166 GLN A N 1
ATOM 1214 C CA . GLN A 1 166 ? 3.491 14.531 -20.586 1.00 67.88 166 GLN A CA 1
ATOM 1215 C C . GLN A 1 166 ? 4.055 13.099 -20.577 1.00 67.88 166 GLN A C 1
ATOM 1217 O O . GLN A 1 166 ? 4.128 12.449 -19.539 1.00 67.88 166 GLN A O 1
ATOM 1222 N N . ASP A 1 167 ? 4.614 12.680 -21.717 1.00 67.38 167 ASP A N 1
ATOM 1223 C CA . ASP A 1 167 ? 5.228 11.354 -21.937 1.00 67.38 167 ASP A CA 1
ATOM 1224 C C . ASP A 1 167 ? 6.495 11.066 -21.091 1.00 67.38 167 ASP A C 1
ATOM 1226 O O . ASP A 1 167 ? 7.190 10.070 -21.307 1.00 67.38 167 ASP A O 1
ATOM 1230 N N . SER A 1 168 ? 6.941 11.992 -20.234 1.00 79.06 168 SER A N 1
ATOM 1231 C CA . SER A 1 168 ? 8.127 11.799 -19.386 1.00 79.06 168 SER A CA 1
ATOM 1232 C C . SER A 1 168 ? 8.240 12.855 -18.295 1.00 79.06 168 SER A C 1
ATOM 1234 O O . SER A 1 168 ? 8.338 14.047 -18.589 1.00 79.06 168 SER A O 1
ATOM 1236 N N . TYR A 1 169 ? 8.400 12.417 -17.050 1.00 86.38 169 TYR A N 1
ATOM 1237 C CA . TYR A 1 169 ? 8.681 13.270 -15.898 1.00 86.38 169 TYR A CA 1
ATOM 1238 C C . TYR A 1 169 ? 10.105 13.077 -15.403 1.00 86.38 169 TYR A C 1
ATOM 1240 O O . TYR A 1 169 ? 10.516 11.958 -15.102 1.00 86.38 169 TYR A O 1
ATOM 1248 N N . THR A 1 170 ? 10.844 14.173 -15.245 1.00 90.50 170 THR A N 1
ATOM 1249 C CA . THR A 1 170 ? 12.154 14.155 -14.586 1.00 90.50 170 THR A CA 1
ATOM 1250 C C . THR A 1 170 ? 11.970 14.361 -13.088 1.00 90.50 170 THR A C 1
ATOM 1252 O O . THR A 1 170 ? 11.690 15.470 -12.637 1.00 90.50 170 THR A O 1
ATOM 1255 N N . LEU A 1 171 ? 12.143 13.294 -12.312 1.00 90.25 171 LEU A N 1
ATOM 1256 C CA . LEU A 1 171 ? 12.088 13.331 -10.856 1.00 90.25 171 LEU A CA 1
ATOM 1257 C C . LEU A 1 171 ? 13.318 14.055 -10.301 1.00 90.25 171 LEU A C 1
ATOM 1259 O O . LEU A 1 171 ? 14.456 13.677 -10.591 1.00 90.25 171 LEU A O 1
ATOM 1263 N N . SER A 1 172 ? 13.093 15.053 -9.447 1.00 89.00 172 SER A N 1
ATOM 1264 C CA . SER A 1 172 ? 14.151 15.639 -8.620 1.00 89.00 172 SER A CA 1
ATOM 1265 C C . SER A 1 172 ? 14.724 14.627 -7.616 1.00 89.00 172 SER A C 1
ATOM 1267 O O . SER A 1 172 ? 14.181 13.543 -7.400 1.00 89.00 172 SER A O 1
ATOM 1269 N N . ASN A 1 173 ? 15.799 15.004 -6.922 1.00 84.62 173 ASN A N 1
ATOM 1270 C CA . ASN A 1 173 ? 16.406 14.176 -5.875 1.00 84.62 173 ASN A CA 1
ATOM 1271 C C . ASN A 1 173 ? 15.498 13.930 -4.650 1.00 84.62 173 ASN A C 1
ATOM 1273 O O . ASN A 1 173 ? 15.792 13.044 -3.850 1.00 84.62 173 ASN A O 1
ATOM 1277 N N . LYS A 1 174 ? 14.410 14.698 -4.495 1.00 86.44 174 LYS A N 1
ATOM 1278 C CA . LYS A 1 174 ? 13.394 14.509 -3.445 1.00 86.44 174 LYS A CA 1
ATOM 1279 C C . LYS A 1 174 ? 12.146 13.785 -3.946 1.00 86.44 174 LYS A C 1
ATOM 1281 O O . LYS A 1 174 ? 11.346 13.330 -3.131 1.00 86.44 174 LYS A O 1
ATOM 1286 N N . GLN A 1 175 ? 11.961 13.701 -5.261 1.00 91.50 175 GLN A N 1
ATOM 1287 C CA . GLN A 1 175 ? 10.789 13.082 -5.862 1.00 91.50 175 GLN A CA 1
ATOM 1288 C C . GLN A 1 175 ? 11.020 11.599 -6.125 1.00 91.50 175 GLN A C 1
ATOM 1290 O O . GLN A 1 175 ? 12.096 11.165 -6.544 1.00 91.50 175 GLN A O 1
ATOM 1295 N N . GLN A 1 176 ? 9.986 10.823 -5.846 1.00 93.94 176 GLN A N 1
ATOM 1296 C CA . GLN A 1 176 ? 10.000 9.376 -5.862 1.00 93.94 176 GLN A CA 1
ATOM 1297 C C . GLN A 1 176 ? 8.671 8.860 -6.404 1.00 93.94 176 GLN A C 1
ATOM 1299 O O . GLN A 1 176 ? 7.609 9.429 -6.140 1.00 93.94 176 GLN A O 1
ATOM 1304 N N . VAL A 1 177 ? 8.746 7.751 -7.132 1.00 96.44 177 VAL A N 1
ATOM 1305 C CA . VAL A 1 177 ? 7.600 6.931 -7.519 1.00 96.44 177 VAL A CA 1
ATOM 1306 C C . VAL A 1 177 ? 7.754 5.581 -6.838 1.00 96.44 177 VAL A C 1
ATOM 1308 O O . VAL A 1 177 ? 8.700 4.843 -7.101 1.00 96.44 177 VAL A O 1
ATOM 1311 N N . HIS A 1 178 ? 6.816 5.259 -5.964 1.00 97.94 178 HIS A N 1
ATOM 1312 C CA . HIS A 1 178 ? 6.653 3.949 -5.355 1.00 97.94 178 HIS A CA 1
ATOM 1313 C C . HIS A 1 178 ? 5.770 3.110 -6.263 1.00 97.94 178 HIS A C 1
ATOM 1315 O O . HIS A 1 178 ? 4.689 3.558 -6.648 1.00 97.94 178 HIS A O 1
ATOM 1321 N N . TYR A 1 179 ? 6.205 1.898 -6.582 1.00 98.38 179 TYR A N 1
ATOM 1322 C CA . TYR A 1 179 ? 5.403 0.949 -7.342 1.00 98.38 179 TYR A CA 1
ATOM 1323 C C . TYR A 1 179 ? 5.263 -0.357 -6.575 1.00 98.38 179 TYR A C 1
ATOM 1325 O O . TYR A 1 179 ? 6.192 -0.804 -5.901 1.00 98.38 179 TYR A O 1
ATOM 1333 N N . ILE A 1 180 ? 4.111 -0.995 -6.732 1.00 98.69 180 ILE A N 1
ATOM 1334 C CA . ILE A 1 180 ? 3.887 -2.388 -6.360 1.00 98.69 180 ILE A CA 1
ATOM 1335 C C . ILE A 1 180 ? 3.123 -3.062 -7.495 1.00 98.69 180 ILE A C 1
ATOM 1337 O O . ILE A 1 180 ? 2.138 -2.523 -7.990 1.00 98.69 180 ILE A O 1
ATOM 1341 N N . ILE A 1 181 ? 3.607 -4.211 -7.951 1.00 98.56 181 ILE A N 1
ATOM 1342 C CA . ILE A 1 181 ? 3.087 -4.922 -9.117 1.00 98.56 181 ILE A CA 1
ATOM 1343 C C . ILE A 1 181 ? 3.051 -6.419 -8.836 1.00 98.56 181 ILE A C 1
ATOM 1345 O O . ILE A 1 181 ? 3.998 -6.989 -8.289 1.00 98.56 181 ILE A O 1
ATOM 1349 N N . GLY A 1 182 ? 1.952 -7.067 -9.205 1.00 97.69 182 GLY A N 1
ATOM 1350 C CA . GLY A 1 182 ? 1.770 -8.487 -8.949 1.00 97.69 182 GLY A CA 1
ATOM 1351 C C . GLY A 1 182 ? 0.757 -9.149 -9.866 1.00 97.69 182 GLY A C 1
ATOM 1352 O O . GLY A 1 182 ? 0.062 -8.489 -10.638 1.00 97.69 182 GLY A O 1
ATOM 1353 N N . SER A 1 183 ? 0.708 -10.477 -9.803 1.00 97.06 183 SER A N 1
ATOM 1354 C CA . SER A 1 183 ? -0.288 -11.275 -10.531 1.00 97.06 183 SER A CA 1
ATOM 1355 C C . SER A 1 183 ? -1.625 -11.164 -9.788 1.00 97.06 183 SER A C 1
ATOM 1357 O O . SER A 1 183 ? -1.679 -11.606 -8.641 1.00 97.06 183 SER A O 1
ATOM 1359 N N . PRO A 1 184 ? -2.680 -10.554 -10.355 1.00 97.62 184 PRO A N 1
ATOM 1360 C CA . PRO A 1 184 ? -3.924 -10.321 -9.626 1.00 97.62 184 PRO A CA 1
ATOM 1361 C C . PRO A 1 184 ? -4.659 -11.634 -9.332 1.00 97.62 184 PRO A C 1
ATOM 1363 O O . PRO A 1 184 ? -4.534 -12.613 -10.069 1.00 97.62 184 PRO A O 1
ATOM 1366 N N . THR A 1 185 ? -5.465 -11.651 -8.273 1.00 97.19 185 THR A N 1
ATOM 1367 C CA . THR A 1 185 ? -6.377 -12.765 -7.999 1.00 97.19 185 THR A CA 1
ATOM 1368 C C . THR A 1 185 ? -7.542 -12.747 -8.980 1.00 97.19 185 THR A C 1
ATOM 1370 O O . THR A 1 185 ? -8.368 -11.840 -8.952 1.00 97.19 185 THR A O 1
ATOM 1373 N N . LEU A 1 186 ? -7.636 -13.777 -9.822 1.00 92.44 186 LEU A N 1
ATOM 1374 C CA . LEU A 1 186 ? -8.717 -13.906 -10.808 1.00 92.44 186 LEU A CA 1
ATOM 1375 C C . LEU A 1 186 ? -9.966 -14.596 -10.243 1.00 92.44 186 LEU A C 1
ATOM 1377 O O . LEU A 1 186 ? -11.072 -14.334 -10.703 1.00 92.44 186 LEU A O 1
ATOM 1381 N N . ASN A 1 187 ? -9.790 -15.467 -9.247 1.00 91.12 187 ASN A N 1
ATOM 1382 C CA . ASN A 1 187 ? -10.874 -16.199 -8.599 1.00 91.12 187 ASN A CA 1
ATOM 1383 C C . ASN A 1 187 ? -10.837 -15.918 -7.098 1.00 91.12 187 ASN A C 1
ATOM 1385 O O . ASN A 1 187 ? -9.974 -16.427 -6.383 1.00 91.12 187 ASN A O 1
ATOM 1389 N N . LEU A 1 188 ? -11.759 -15.080 -6.624 1.00 92.50 188 LEU A N 1
ATOM 1390 C CA . LEU A 1 188 ? -11.823 -14.740 -5.207 1.00 92.50 188 LEU A CA 1
ATOM 1391 C C . LEU A 1 188 ? -12.220 -15.967 -4.368 1.00 92.50 188 LEU A C 1
ATOM 1393 O O . LEU A 1 188 ? -13.135 -16.699 -4.756 1.00 92.50 188 LEU A O 1
ATOM 1397 N N . PRO A 1 189 ? -11.576 -16.191 -3.207 1.00 88.44 189 PRO A N 1
ATOM 1398 C CA . PRO A 1 189 ? -12.044 -17.164 -2.228 1.00 88.44 189 PRO A CA 1
ATOM 1399 C C . PRO A 1 189 ? -13.519 -16.941 -1.867 1.00 88.44 189 PRO A C 1
ATOM 1401 O O . PRO A 1 189 ? -13.975 -15.806 -1.764 1.00 88.44 189 PRO A O 1
ATOM 1404 N N . THR A 1 190 ? -14.272 -18.014 -1.625 1.00 81.56 190 THR A N 1
ATOM 1405 C CA . THR A 1 190 ? -15.697 -17.922 -1.272 1.00 81.56 190 THR A CA 1
ATOM 1406 C C . THR A 1 190 ? -15.914 -17.997 0.240 1.00 81.56 190 THR A C 1
ATOM 1408 O O . THR A 1 190 ? -15.410 -18.916 0.881 1.00 81.56 190 THR A O 1
ATOM 1411 N N . ASN A 1 191 ? -16.737 -17.091 0.785 1.00 63.25 191 ASN A N 1
ATOM 1412 C CA . ASN A 1 191 ? -17.365 -17.170 2.119 1.00 63.25 191 ASN A CA 1
ATOM 1413 C C . ASN A 1 191 ? -16.441 -17.244 3.348 1.00 63.25 191 ASN A C 1
ATOM 1415 O O . ASN A 1 191 ? -16.891 -17.634 4.424 1.00 63.25 191 ASN A O 1
ATOM 1419 N N . ASN A 1 192 ? -15.187 -16.808 3.226 1.00 78.12 192 ASN A N 1
ATOM 1420 C CA . ASN A 1 192 ? -14.254 -16.743 4.349 1.00 78.12 192 ASN A CA 1
ATOM 1421 C C . ASN A 1 192 ? -13.910 -15.296 4.713 1.00 78.12 192 ASN A C 1
ATOM 1423 O O . ASN A 1 192 ? -13.895 -14.403 3.866 1.00 78.12 192 ASN A O 1
ATOM 1427 N N . ARG A 1 193 ? -13.595 -15.075 5.988 1.00 87.25 193 ARG A N 1
ATOM 1428 C CA . ARG A 1 193 ? -12.876 -13.884 6.444 1.00 87.25 193 ARG A CA 1
ATOM 1429 C C . ARG A 1 193 ? -11.392 -14.225 6.490 1.00 87.25 193 ARG A C 1
ATOM 1431 O O . ARG A 1 193 ? -11.026 -15.261 7.039 1.00 87.25 193 ARG A O 1
ATOM 1438 N N . VAL A 1 194 ? -10.557 -13.380 5.901 1.00 90.69 194 VAL A N 1
ATOM 1439 C CA . VAL A 1 194 ? -9.111 -13.574 5.805 1.00 90.69 194 VAL A CA 1
ATOM 1440 C C . VAL A 1 194 ? -8.416 -12.306 6.267 1.00 90.69 194 VAL A C 1
ATOM 1442 O O . VAL A 1 194 ? -8.708 -11.212 5.784 1.00 90.69 194 VAL A O 1
ATOM 1445 N N . ILE A 1 195 ? -7.480 -12.473 7.196 1.00 92.75 195 ILE A N 1
ATOM 1446 C CA . ILE A 1 195 ? -6.634 -11.390 7.682 1.00 92.75 195 ILE A CA 1
ATOM 1447 C C . ILE A 1 195 ? -5.323 -11.404 6.914 1.00 92.75 195 ILE A C 1
ATOM 1449 O O . ILE A 1 195 ? -4.724 -12.462 6.716 1.00 92.75 195 ILE A O 1
ATOM 1453 N N . TYR A 1 196 ? -4.885 -10.221 6.498 1.00 96.31 196 TYR A N 1
ATOM 1454 C CA . TYR A 1 196 ? -3.582 -10.010 5.899 1.00 96.31 196 TYR A CA 1
ATOM 1455 C C . TYR A 1 196 ? -2.784 -9.070 6.791 1.00 96.31 196 TYR A C 1
ATOM 1457 O O . TYR A 1 196 ? -3.201 -7.934 7.013 1.00 96.31 196 TYR A O 1
ATOM 1465 N N . SER A 1 197 ? -1.638 -9.518 7.290 1.00 95.94 197 SER A N 1
ATOM 1466 C CA . SER A 1 197 ? -0.742 -8.692 8.098 1.00 95.94 197 SER A CA 1
ATOM 1467 C C . SER A 1 197 ? 0.326 -8.040 7.223 1.00 95.94 197 SER A C 1
ATOM 1469 O O . SER A 1 197 ? 0.657 -8.533 6.139 1.00 95.94 197 SER A O 1
ATOM 1471 N N . PHE A 1 198 ? 0.834 -6.883 7.654 1.00 97.38 198 PHE A N 1
ATOM 1472 C CA . PHE A 1 198 ? 1.897 -6.189 6.934 1.00 97.38 198 PHE A CA 1
ATOM 1473 C C . PHE A 1 198 ? 3.142 -7.071 6.818 1.00 97.38 198 PHE A C 1
ATOM 1475 O O . PHE A 1 198 ? 3.685 -7.537 7.817 1.00 97.38 198 PHE A O 1
ATOM 1482 N N . ALA A 1 199 ? 3.595 -7.274 5.584 1.00 96.00 199 ALA A N 1
ATOM 1483 C CA . ALA A 1 199 ? 4.705 -8.165 5.262 1.00 96.00 199 ALA A CA 1
ATOM 1484 C C . ALA A 1 199 ? 5.875 -7.436 4.584 1.00 96.00 199 ALA A C 1
ATOM 1486 O O . ALA A 1 199 ? 6.987 -7.960 4.537 1.00 96.00 199 ALA A O 1
ATOM 1487 N N . GLY A 1 200 ? 5.648 -6.226 4.072 1.00 95.56 200 GLY A N 1
ATOM 1488 C CA . GLY A 1 200 ? 6.688 -5.395 3.481 1.00 95.56 200 GLY A CA 1
ATOM 1489 C C . GLY A 1 200 ? 6.110 -4.235 2.684 1.00 95.56 200 GLY A C 1
ATOM 1490 O O . GLY A 1 200 ? 4.905 -4.112 2.515 1.00 95.56 200 GLY A O 1
ATOM 1491 N N . GLY A 1 201 ? 6.969 -3.355 2.194 1.00 94.94 201 GLY A N 1
ATOM 1492 C CA . GLY A 1 201 ? 6.564 -2.196 1.408 1.00 94.94 201 GLY A CA 1
ATOM 1493 C C . GLY A 1 201 ? 7.742 -1.269 1.176 1.00 94.94 201 GLY A C 1
ATOM 1494 O O . GLY A 1 201 ? 8.886 -1.611 1.498 1.00 94.94 201 GLY A O 1
ATOM 1495 N N . THR A 1 202 ? 7.464 -0.098 0.625 1.00 96.31 202 THR A N 1
ATOM 1496 C CA . THR A 1 202 ? 8.460 0.967 0.528 1.00 96.31 202 THR A CA 1
ATOM 1497 C C . THR A 1 202 ? 8.466 1.807 1.803 1.00 96.31 202 THR A C 1
ATOM 1499 O O . THR A 1 202 ? 7.474 1.877 2.530 1.00 96.31 202 THR A O 1
ATOM 1502 N N . LYS A 1 203 ? 9.594 2.456 2.103 1.00 94.25 203 LYS A N 1
ATOM 1503 C CA . LYS A 1 203 ? 9.655 3.502 3.128 1.00 94.25 203 LYS A CA 1
ATOM 1504 C C . LYS A 1 203 ? 8.770 4.661 2.648 1.00 94.25 203 LYS A C 1
ATOM 1506 O O . LYS A 1 203 ? 9.084 5.210 1.589 1.00 94.25 203 LYS A O 1
ATOM 1511 N N . PRO A 1 204 ? 7.706 5.042 3.382 1.00 95.25 204 PRO A N 1
ATOM 1512 C CA . PRO A 1 204 ? 6.847 6.138 2.964 1.00 95.25 204 PRO A CA 1
ATOM 1513 C C . PRO A 1 204 ? 7.652 7.415 2.717 1.00 95.25 204 PRO A C 1
ATOM 1515 O O . PRO A 1 204 ? 8.508 7.787 3.524 1.00 95.25 204 PRO A O 1
ATOM 1518 N N . THR A 1 205 ? 7.351 8.109 1.623 1.00 93.19 205 THR A N 1
ATOM 1519 C CA . THR A 1 205 ? 7.826 9.478 1.435 1.00 93.19 205 THR A CA 1
ATOM 1520 C C . THR A 1 205 ? 6.959 10.399 2.273 1.00 93.19 205 THR A C 1
ATOM 1522 O O . THR A 1 205 ? 5.734 10.341 2.178 1.00 93.19 205 THR A O 1
ATOM 1525 N N . VAL A 1 206 ? 7.604 11.242 3.073 1.00 89.69 206 VAL A N 1
ATOM 1526 C CA . VAL A 1 206 ? 6.955 12.316 3.820 1.00 89.69 206 VAL A CA 1
ATOM 1527 C C . VAL A 1 206 ? 7.291 13.622 3.116 1.00 89.69 206 VAL A C 1
ATOM 1529 O O . VAL A 1 206 ? 8.462 13.994 3.036 1.00 89.69 206 VAL A O 1
ATOM 1532 N N . ASP A 1 207 ? 6.278 14.297 2.584 1.00 83.19 207 ASP A N 1
ATOM 1533 C CA . ASP A 1 207 ? 6.411 15.688 2.173 1.00 83.19 207 ASP A CA 1
ATOM 1534 C C . ASP A 1 207 ? 6.099 16.571 3.382 1.00 83.19 207 ASP A C 1
ATOM 1536 O O . ASP A 1 207 ? 4.947 16.736 3.796 1.00 83.19 207 ASP A O 1
ATOM 1540 N N . SER A 1 208 ? 7.162 17.049 4.024 1.00 69.19 208 SER A N 1
ATOM 1541 C CA . SER A 1 208 ? 7.086 17.956 5.161 1.00 69.19 208 SER A CA 1
ATOM 1542 C C . SER A 1 208 ? 8.243 18.946 5.142 1.00 69.19 208 SER A C 1
ATOM 1544 O O . SER A 1 208 ? 9.353 18.644 4.703 1.00 69.19 208 SER A O 1
ATOM 1546 N N . THR A 1 209 ? 8.000 20.139 5.682 1.00 66.19 209 THR A N 1
ATOM 1547 C CA . THR A 1 209 ? 9.030 21.177 5.862 1.00 66.19 209 THR A CA 1
ATOM 1548 C C . THR A 1 209 ? 10.110 20.770 6.869 1.00 66.19 209 THR A C 1
ATOM 1550 O O . THR A 1 209 ? 11.212 21.316 6.846 1.00 66.19 209 THR A O 1
ATOM 1553 N N . GLN A 1 210 ? 9.809 19.799 7.733 1.00 66.44 210 GLN A N 1
ATOM 1554 C CA . GLN A 1 210 ? 10.739 19.189 8.679 1.00 66.44 210 GLN A CA 1
ATOM 1555 C C . GLN A 1 210 ? 11.241 17.837 8.159 1.00 66.44 210 GLN A C 1
ATOM 1557 O O . GLN A 1 210 ? 10.527 17.139 7.440 1.00 66.44 210 GLN A O 1
ATOM 1562 N N . SER A 1 211 ? 12.451 17.436 8.553 1.00 82.56 211 SER A N 1
ATOM 1563 C CA . SER A 1 211 ? 12.993 16.105 8.255 1.00 82.56 211 SER A CA 1
ATOM 1564 C C . SER A 1 211 ? 12.297 15.051 9.119 1.00 82.56 211 SER A C 1
ATOM 1566 O O . SER A 1 211 ? 12.733 14.771 10.236 1.00 82.56 211 SER A O 1
ATOM 1568 N N . ILE A 1 212 ? 11.196 14.493 8.617 1.00 87.69 212 ILE A N 1
ATOM 1569 C CA . ILE A 1 212 ? 10.433 13.431 9.277 1.00 87.69 212 ILE A CA 1
ATOM 1570 C C . ILE A 1 212 ? 10.616 12.139 8.492 1.00 87.69 212 ILE A C 1
ATOM 1572 O O . ILE A 1 212 ? 10.361 12.077 7.290 1.00 87.69 212 ILE A O 1
ATOM 1576 N N . GLU A 1 213 ? 11.036 11.087 9.184 1.00 90.62 213 GLU A N 1
ATOM 1577 C CA . GLU A 1 213 ? 11.003 9.741 8.635 1.00 90.62 213 GLU A CA 1
ATOM 1578 C C . GLU A 1 213 ? 9.677 9.063 8.967 1.00 90.62 213 GLU A C 1
ATOM 1580 O O . GLU A 1 213 ? 9.130 9.254 10.051 1.00 90.62 213 GLU A O 1
ATOM 1585 N N . ALA A 1 214 ? 9.175 8.234 8.057 1.00 92.31 214 ALA A N 1
ATOM 1586 C CA . ALA A 1 214 ? 8.007 7.404 8.303 1.00 92.31 214 ALA A CA 1
ATOM 1587 C C . ALA A 1 214 ? 8.327 5.931 8.043 1.00 92.31 214 ALA A C 1
ATOM 1589 O O . ALA A 1 214 ? 9.082 5.604 7.125 1.00 92.31 214 ALA A O 1
ATOM 1590 N N . GLN A 1 215 ? 7.734 5.044 8.841 1.00 94.25 215 GLN A N 1
ATOM 1591 C CA . GLN A 1 215 ? 7.774 3.596 8.635 1.00 94.25 215 GLN A CA 1
ATOM 1592 C C . GLN A 1 215 ? 6.420 2.969 8.941 1.00 94.25 215 GLN A C 1
ATOM 1594 O O . GLN A 1 215 ? 5.791 3.328 9.932 1.00 94.25 215 GLN A O 1
ATOM 1599 N N . ILE A 1 216 ? 5.985 2.016 8.118 1.00 95.62 216 ILE A N 1
ATOM 1600 C CA . ILE A 1 216 ? 4.794 1.209 8.401 1.00 95.62 216 ILE A CA 1
ATOM 1601 C C . ILE A 1 216 ? 5.136 0.211 9.511 1.00 95.62 216 ILE A C 1
ATOM 1603 O O . ILE A 1 216 ? 6.213 -0.385 9.501 1.00 95.62 216 ILE A O 1
ATOM 1607 N N . THR A 1 217 ? 4.235 0.028 10.473 1.00 93.62 217 THR A N 1
ATOM 1608 C CA . THR A 1 217 ? 4.445 -0.887 11.599 1.00 93.62 217 THR A CA 1
ATOM 1609 C C . THR A 1 217 ? 3.783 -2.245 11.356 1.00 93.62 217 THR A C 1
ATOM 1611 O O . THR A 1 217 ? 2.773 -2.353 10.654 1.00 93.62 217 THR A O 1
ATOM 1614 N N . ASN A 1 218 ? 4.294 -3.277 12.033 1.00 90.62 218 ASN A N 1
ATOM 1615 C CA . ASN A 1 218 ? 3.755 -4.646 12.001 1.00 90.62 218 ASN A CA 1
ATOM 1616 C C . ASN A 1 218 ? 2.366 -4.788 12.654 1.00 90.62 218 ASN A C 1
ATOM 1618 O O . ASN A 1 218 ? 1.826 -5.886 12.711 1.00 90.62 218 ASN A O 1
ATOM 1622 N N . GLN A 1 219 ? 1.785 -3.702 13.173 1.00 88.94 219 GLN A N 1
ATOM 1623 C CA . GLN A 1 219 ? 0.399 -3.676 13.651 1.00 88.94 219 GLN A CA 1
ATOM 1624 C C . GLN A 1 219 ? -0.594 -3.373 12.523 1.00 88.94 219 GLN A C 1
ATOM 1626 O O . GLN A 1 219 ? -1.798 -3.359 12.762 1.00 88.94 219 GLN A O 1
ATOM 1631 N N . SER A 1 220 ? -0.105 -3.084 11.315 1.00 94.12 220 SER A N 1
ATOM 1632 C CA . SER A 1 220 ? -0.951 -2.807 10.157 1.00 94.12 220 SER A CA 1
ATOM 1633 C C . SER A 1 220 ? -1.519 -4.098 9.568 1.00 94.12 220 SER A C 1
ATOM 1635 O O . SER A 1 220 ? -0.802 -5.092 9.437 1.00 94.12 220 SER A O 1
ATOM 1637 N N . TYR A 1 221 ? -2.790 -4.071 9.171 1.00 95.50 221 TYR A N 1
ATOM 1638 C CA . TYR A 1 221 ? -3.474 -5.213 8.571 1.00 95.50 221 TYR A CA 1
ATOM 1639 C C . TYR A 1 221 ? -4.602 -4.799 7.617 1.00 95.50 221 TYR A C 1
ATOM 1641 O O . TYR A 1 221 ? -5.151 -3.695 7.699 1.00 95.50 221 TYR A O 1
ATOM 1649 N N . LEU A 1 222 ? -4.973 -5.734 6.743 1.00 96.12 222 LEU A N 1
ATOM 1650 C CA . LEU A 1 222 ? -6.229 -5.747 6.001 1.00 96.12 222 LEU A CA 1
ATOM 1651 C C . LEU A 1 222 ? -7.106 -6.888 6.518 1.00 96.12 222 LEU A C 1
ATOM 1653 O O . LEU A 1 222 ? -6.633 -7.999 6.753 1.00 96.12 222 LEU A O 1
ATOM 1657 N N . ASP A 1 223 ? -8.393 -6.616 6.671 1.00 92.94 223 ASP A N 1
ATOM 1658 C CA . ASP A 1 223 ? -9.409 -7.589 7.056 1.00 92.94 223 ASP A CA 1
ATOM 1659 C C . ASP A 1 223 ? -10.401 -7.750 5.909 1.00 92.94 223 ASP A C 1
ATOM 1661 O O . ASP A 1 223 ? -11.228 -6.874 5.660 1.00 92.94 223 ASP A O 1
ATOM 1665 N N . VAL A 1 224 ? -10.282 -8.848 5.169 1.00 93.25 224 VAL A N 1
ATOM 1666 C CA . VAL A 1 224 ? -11.089 -9.096 3.976 1.00 93.25 224 VAL A CA 1
ATOM 1667 C C . VAL A 1 224 ? -12.159 -10.118 4.309 1.00 93.25 224 VAL A C 1
ATOM 1669 O O . VAL A 1 224 ? -11.861 -11.269 4.621 1.00 93.25 224 VAL A O 1
ATOM 1672 N N . ASN A 1 225 ? -13.422 -9.724 4.195 1.00 89.69 225 ASN A N 1
ATOM 1673 C CA . ASN A 1 225 ? -14.554 -10.628 4.308 1.00 89.69 225 ASN A CA 1
ATOM 1674 C C . ASN A 1 225 ? -15.136 -10.895 2.918 1.00 89.69 225 ASN A C 1
ATOM 1676 O O . ASN A 1 225 ? -15.868 -10.071 2.370 1.00 89.69 225 ASN A O 1
ATOM 1680 N N . PHE A 1 226 ? -14.828 -12.070 2.368 1.00 88.56 226 PHE A N 1
ATOM 1681 C CA . PHE A 1 226 ? -15.322 -12.505 1.063 1.00 88.56 226 PHE A CA 1
ATOM 1682 C C . PHE A 1 226 ? -16.817 -12.853 1.070 1.00 88.56 226 PHE A C 1
ATOM 1684 O O . PHE A 1 226 ? -17.445 -12.852 0.020 1.00 88.56 226 PHE A O 1
ATOM 1691 N N . GLY A 1 227 ? -17.406 -13.150 2.234 1.00 87.00 227 GLY A N 1
ATOM 1692 C CA . GLY A 1 227 ? -18.844 -13.418 2.351 1.00 87.00 227 GLY A CA 1
ATOM 1693 C C . GLY A 1 227 ? -19.696 -12.148 2.291 1.00 87.00 227 GLY A C 1
ATOM 1694 O O . GLY A 1 227 ? -20.792 -12.167 1.739 1.00 87.00 227 GLY A O 1
ATOM 1695 N N . SER A 1 228 ? -19.193 -11.034 2.834 1.00 86.00 228 SER A N 1
ATOM 1696 C CA . SER A 1 228 ? -19.875 -9.730 2.793 1.00 86.00 228 SER A CA 1
ATOM 1697 C C . SER A 1 228 ? -19.317 -8.764 1.745 1.00 86.00 228 SER A C 1
ATOM 1699 O O . SER A 1 228 ? -19.816 -7.645 1.644 1.00 86.00 228 SER A O 1
ATOM 1701 N N . ASN A 1 229 ? -18.303 -9.176 0.978 1.00 91.50 229 ASN A N 1
ATOM 1702 C CA . ASN A 1 229 ? -17.562 -8.335 0.034 1.00 91.50 229 ASN A CA 1
ATOM 1703 C C . ASN A 1 229 ? -17.067 -7.031 0.673 1.00 91.50 229 ASN A C 1
ATOM 1705 O O . ASN A 1 229 ? -17.244 -5.951 0.114 1.00 91.50 229 ASN A O 1
ATOM 1709 N N . LYS A 1 230 ? -16.459 -7.116 1.860 1.00 91.44 230 LYS A N 1
ATOM 1710 C CA . LYS A 1 230 ? -15.920 -5.951 2.579 1.00 91.44 230 LYS A CA 1
ATOM 1711 C C . LYS A 1 230 ? -14.423 -6.075 2.810 1.00 91.44 230 LYS A C 1
ATOM 1713 O O . LYS A 1 230 ? -13.918 -7.170 3.052 1.00 91.44 230 LYS A O 1
ATOM 1718 N N . VAL A 1 231 ? -13.741 -4.933 2.805 1.00 94.62 231 VAL A N 1
ATOM 1719 C CA . VAL A 1 231 ? -12.333 -4.808 3.195 1.00 94.62 231 VAL A CA 1
ATOM 1720 C C . VAL A 1 231 ? -12.201 -3.746 4.277 1.00 94.62 231 VAL A C 1
ATOM 1722 O O . VAL A 1 231 ? -12.558 -2.590 4.060 1.00 94.62 231 VAL A O 1
ATOM 1725 N N . GLY A 1 232 ? -11.688 -4.132 5.440 1.00 92.25 232 GLY A N 1
ATOM 1726 C CA . GLY A 1 232 ? -11.237 -3.229 6.492 1.00 92.25 232 GLY A CA 1
ATOM 1727 C C . GLY A 1 232 ? -9.741 -2.954 6.368 1.00 92.25 232 GLY A C 1
ATOM 1728 O O . GLY A 1 232 ? -8.969 -3.872 6.103 1.00 92.25 232 GLY A O 1
ATOM 1729 N N . LEU A 1 233 ? -9.328 -1.706 6.577 1.00 95.56 233 LEU A N 1
ATOM 1730 C CA . LEU A 1 233 ? -7.925 -1.303 6.651 1.00 95.56 233 LEU A CA 1
ATOM 1731 C C . LEU A 1 233 ? -7.608 -0.772 8.045 1.00 95.56 233 LEU A C 1
ATOM 1733 O O . LEU A 1 233 ? -8.343 0.054 8.589 1.00 95.56 233 LEU A O 1
ATOM 1737 N N . ASN A 1 234 ? -6.467 -1.200 8.572 1.00 92.81 234 ASN A N 1
ATOM 1738 C CA . ASN A 1 234 ? -5.772 -0.541 9.661 1.00 92.81 234 ASN A CA 1
ATOM 1739 C C . ASN A 1 234 ? -4.308 -0.364 9.249 1.00 92.81 234 ASN A C 1
ATOM 1741 O O . ASN A 1 234 ? -3.548 -1.329 9.200 1.00 92.81 234 ASN A O 1
ATOM 1745 N N . LEU A 1 235 ? -3.924 0.861 8.902 1.00 95.31 235 LEU A N 1
ATOM 1746 C CA . LEU A 1 235 ? -2.574 1.211 8.484 1.00 95.31 235 LEU A CA 1
ATOM 1747 C C . LEU A 1 235 ? -1.921 2.072 9.563 1.00 95.31 235 LEU A C 1
ATOM 1749 O O . LEU A 1 235 ? -2.344 3.200 9.802 1.00 95.31 235 LEU A O 1
ATOM 1753 N N . ASN A 1 236 ? -0.882 1.544 10.202 1.00 93.25 236 ASN A N 1
ATOM 1754 C CA . ASN A 1 236 ? -0.136 2.229 11.248 1.00 93.25 236 ASN A CA 1
ATOM 1755 C C . ASN A 1 236 ? 1.238 2.633 10.733 1.00 93.25 236 ASN A C 1
ATOM 1757 O O . ASN A 1 236 ? 2.020 1.796 10.282 1.00 93.25 236 ASN A O 1
ATOM 1761 N N . LEU A 1 237 ? 1.550 3.916 10.854 1.00 94.44 237 LEU A N 1
ATOM 1762 C CA . LEU A 1 237 ? 2.859 4.485 10.599 1.00 94.44 237 LEU A CA 1
ATOM 1763 C C . LEU A 1 237 ? 3.464 4.980 11.915 1.00 94.44 237 LEU A C 1
ATOM 1765 O O . LEU A 1 237 ? 2.782 5.546 12.769 1.00 94.44 237 LEU A O 1
ATOM 1769 N N . GLN A 1 238 ? 4.770 4.805 12.058 1.00 92.81 238 GLN A N 1
ATOM 1770 C CA . GLN A 1 238 ? 5.586 5.530 13.016 1.00 92.81 238 GLN A CA 1
ATOM 1771 C C . GLN A 1 238 ? 6.228 6.707 12.286 1.00 92.81 238 GLN A C 1
ATOM 1773 O O . GLN A 1 238 ? 7.007 6.503 11.355 1.00 92.81 238 GLN A O 1
ATOM 1778 N N . LEU A 1 239 ? 5.899 7.925 12.707 1.00 91.56 239 LEU A N 1
ATOM 1779 C CA . LEU A 1 239 ? 6.567 9.149 12.282 1.00 91.56 239 LEU A CA 1
ATOM 1780 C C . LEU A 1 239 ? 7.680 9.470 13.279 1.00 91.56 239 LEU A C 1
ATOM 1782 O O . LEU A 1 239 ? 7.433 9.508 14.486 1.00 91.56 239 LEU A O 1
ATOM 1786 N N . THR A 1 240 ? 8.888 9.704 12.785 1.00 91.06 240 THR A N 1
ATOM 1787 C CA . THR A 1 240 ? 10.082 9.994 13.582 1.00 91.06 240 THR A CA 1
ATOM 1788 C C . THR A 1 240 ? 10.709 11.289 13.070 1.00 91.06 240 THR A C 1
ATOM 1790 O O . THR A 1 240 ? 11.402 11.272 12.049 1.00 91.06 240 THR A O 1
ATOM 1793 N N . PRO A 1 241 ? 10.441 12.432 13.726 1.00 86.88 241 PRO A N 1
ATOM 1794 C CA . PRO A 1 241 ? 11.073 13.694 13.366 1.00 86.88 241 PRO A CA 1
ATOM 1795 C C . PRO A 1 241 ? 12.561 13.680 13.746 1.00 86.88 241 PRO A C 1
ATOM 1797 O O . PRO A 1 241 ? 12.967 12.993 14.683 1.00 86.88 241 PRO A O 1
ATOM 1800 N N . SER A 1 242 ? 13.379 14.489 13.068 1.00 85.88 242 SER A N 1
ATOM 1801 C CA . SER A 1 242 ? 14.796 14.684 13.424 1.00 85.88 242 SER A CA 1
ATOM 1802 C C . SER A 1 242 ? 14.999 15.271 14.826 1.00 85.88 242 SER A C 1
ATOM 1804 O O . SER A 1 242 ? 16.067 15.130 15.416 1.00 85.88 242 SER A O 1
ATOM 1806 N N . THR A 1 243 ? 13.981 15.956 15.346 1.00 80.75 243 THR A N 1
ATOM 1807 C CA . THR A 1 243 ? 13.947 16.585 16.668 1.00 80.75 243 THR A CA 1
ATOM 1808 C C . THR A 1 243 ? 12.566 16.388 17.280 1.00 80.75 243 THR A C 1
ATOM 1810 O O . THR A 1 243 ? 11.568 16.636 16.609 1.00 80.75 243 THR A O 1
ATOM 1813 N N . GLY A 1 244 ? 12.494 16.003 18.554 1.00 80.12 244 GLY A N 1
ATOM 1814 C CA . GLY A 1 244 ? 11.230 15.756 19.254 1.00 80.12 244 GLY A CA 1
ATOM 1815 C C . GLY A 1 244 ? 10.908 14.268 19.395 1.00 80.12 244 GLY A C 1
ATOM 1816 O O . GLY A 1 244 ? 11.770 13.413 19.206 1.00 80.12 244 GLY A O 1
ATOM 1817 N N . ASN A 1 245 ? 9.666 1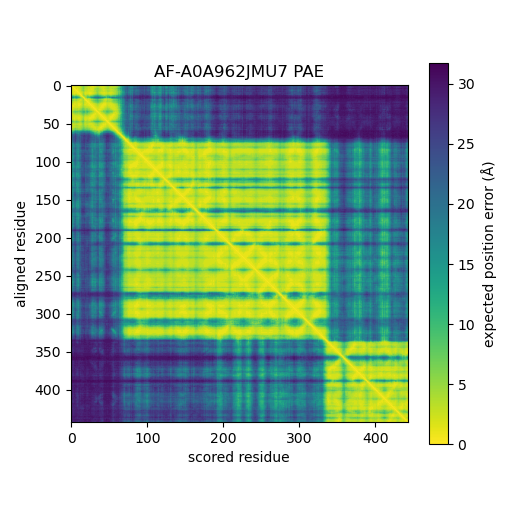3.967 19.774 1.00 83.06 245 ASN A N 1
ATOM 1818 C CA . ASN A 1 245 ? 9.217 12.599 20.022 1.00 83.06 245 ASN A CA 1
ATOM 1819 C C . ASN A 1 245 ? 8.556 11.998 18.781 1.00 83.06 245 ASN A C 1
ATOM 1821 O O . ASN A 1 245 ? 7.806 12.671 18.073 1.00 83.06 245 ASN A O 1
ATOM 1825 N N . SER A 1 246 ? 8.792 10.707 18.560 1.00 87.44 246 SER A N 1
ATOM 1826 C CA . SER A 1 246 ? 8.102 9.944 17.525 1.00 87.44 246 SER A CA 1
ATOM 1827 C C . SER A 1 246 ? 6.596 9.869 17.808 1.00 87.44 246 SER A C 1
ATOM 1829 O O . SER A 1 246 ? 6.180 9.703 18.954 1.00 87.44 246 SER A O 1
ATOM 1831 N N . GLN A 1 247 ? 5.780 9.949 16.757 1.00 86.44 247 GLN A N 1
ATOM 1832 C CA . GLN A 1 247 ? 4.317 9.917 16.827 1.00 86.44 247 GLN A CA 1
ATOM 1833 C C . GLN A 1 247 ? 3.753 8.779 15.977 1.00 86.44 247 GLN A C 1
ATOM 1835 O O . GLN A 1 247 ? 4.244 8.519 14.881 1.00 86.44 247 GLN A O 1
ATOM 1840 N N . SER A 1 248 ? 2.713 8.104 16.465 1.00 88.31 248 SER A N 1
ATOM 1841 C CA . SER A 1 248 ? 1.997 7.101 15.669 1.00 88.31 248 SER A CA 1
ATOM 1842 C C . SER A 1 248 ? 0.924 7.776 14.822 1.00 88.31 248 SER A C 1
ATOM 1844 O O . SER A 1 248 ? 0.147 8.562 15.351 1.00 88.31 248 SER A O 1
ATOM 1846 N N . LEU A 1 249 ? 0.878 7.482 13.527 1.00 89.94 249 LEU A N 1
ATOM 1847 C CA . LEU A 1 249 ? -0.212 7.852 12.631 1.00 89.94 249 LEU A CA 1
ATOM 1848 C C . LEU A 1 249 ? -0.979 6.580 12.287 1.00 89.94 249 LEU A C 1
ATOM 1850 O O . LEU A 1 249 ? -0.404 5.644 11.742 1.00 89.94 249 LEU A O 1
ATOM 1854 N N . THR A 1 250 ? -2.272 6.551 12.573 1.00 89.94 250 THR A N 1
ATOM 1855 C CA . THR A 1 250 ? -3.150 5.424 12.261 1.00 89.94 250 THR A CA 1
ATOM 1856 C C . THR A 1 250 ? -4.209 5.876 11.270 1.00 89.94 250 THR A C 1
ATOM 1858 O O . THR A 1 250 ? -4.924 6.843 11.525 1.00 89.94 250 THR A O 1
ATOM 1861 N N . ALA A 1 251 ? -4.325 5.164 10.154 1.00 91.50 251 ALA A N 1
ATOM 1862 C CA . ALA A 1 251 ? -5.370 5.348 9.163 1.00 91.50 251 ALA A CA 1
ATOM 1863 C C . ALA A 1 251 ? -6.272 4.111 9.126 1.00 91.50 251 ALA A C 1
ATOM 1865 O O . ALA A 1 251 ? -5.795 2.998 8.891 1.00 91.50 251 ALA A O 1
ATOM 1866 N N . THR A 1 252 ? -7.570 4.292 9.361 1.00 90.44 252 THR A N 1
ATOM 1867 C CA . THR A 1 252 ? -8.550 3.198 9.354 1.00 90.44 252 THR A CA 1
ATOM 1868 C C . THR A 1 252 ? -9.713 3.476 8.418 1.00 90.44 252 THR A C 1
ATOM 1870 O O . THR A 1 252 ? -10.086 4.622 8.174 1.00 90.44 252 THR A O 1
ATOM 1873 N N . GLY A 1 253 ? -10.315 2.415 7.889 1.00 86.38 253 GLY A N 1
ATOM 1874 C CA . GLY A 1 253 ? -11.496 2.531 7.043 1.00 86.38 253 GLY A CA 1
ATOM 1875 C C . GLY A 1 253 ? -12.096 1.181 6.683 1.00 86.38 253 GLY A C 1
ATOM 1876 O O . GLY A 1 253 ? -11.508 0.130 6.938 1.00 86.38 253 GLY A O 1
ATOM 1877 N N . THR A 1 254 ? -13.273 1.211 6.066 1.00 88.25 254 THR A N 1
ATOM 1878 C CA . THR A 1 254 ? -13.915 0.035 5.470 1.00 88.25 254 THR A CA 1
ATOM 1879 C C . THR A 1 254 ? -14.442 0.407 4.095 1.00 88.25 254 THR A C 1
ATOM 1881 O O . THR A 1 254 ? -14.963 1.504 3.916 1.00 88.25 254 THR A O 1
ATOM 1884 N N . THR A 1 255 ? -14.330 -0.503 3.136 1.00 94.44 255 THR A N 1
ATOM 1885 C CA . THR A 1 255 ? -14.859 -0.328 1.782 1.00 94.44 255 THR A CA 1
ATOM 1886 C C . THR A 1 255 ? -15.390 -1.647 1.222 1.00 94.44 255 THR A C 1
ATOM 1888 O O . THR A 1 255 ? -15.315 -2.688 1.882 1.00 94.44 255 THR A O 1
ATOM 1891 N N . ASP A 1 256 ? -15.949 -1.593 0.018 1.00 95.75 256 ASP A N 1
ATOM 1892 C CA . ASP A 1 256 ? -16.394 -2.757 -0.738 1.00 95.75 256 ASP A CA 1
ATOM 1893 C C . ASP A 1 256 ? -15.222 -3.440 -1.456 1.00 95.75 256 ASP A C 1
ATOM 1895 O O . ASP A 1 256 ? -14.332 -2.790 -2.012 1.00 95.75 256 ASP A O 1
ATOM 1899 N N . LEU A 1 257 ? -15.244 -4.772 -1.463 1.00 96.44 257 LEU A N 1
ATOM 1900 C CA . LEU A 1 257 ? -14.404 -5.604 -2.315 1.00 96.44 257 LEU A CA 1
ATOM 1901 C C . LEU A 1 257 ? -15.113 -5.801 -3.657 1.00 96.44 257 LEU A C 1
ATOM 1903 O O . LEU A 1 257 ? -16.179 -6.414 -3.717 1.00 96.44 257 LEU A O 1
ATOM 1907 N N . ALA A 1 258 ? -14.517 -5.315 -4.742 1.00 96.12 258 ALA A N 1
ATOM 1908 C CA . ALA A 1 258 ? -15.028 -5.576 -6.080 1.00 96.12 258 ALA A CA 1
ATOM 1909 C C . ALA A 1 258 ? -14.756 -7.029 -6.502 1.00 96.12 258 ALA A C 1
ATOM 1911 O O . ALA A 1 258 ? -13.782 -7.646 -6.069 1.00 96.12 258 ALA A O 1
ATOM 1912 N N . ALA A 1 259 ? -15.564 -7.555 -7.427 1.00 92.88 259 ALA A N 1
ATOM 1913 C CA . ALA A 1 259 ? -15.394 -8.909 -7.968 1.00 92.88 259 ALA A CA 1
ATOM 1914 C C . ALA A 1 259 ? -14.030 -9.133 -8.655 1.00 92.88 259 ALA A C 1
ATOM 1916 O O . ALA A 1 259 ? -13.546 -10.257 -8.712 1.00 92.88 259 ALA A O 1
ATOM 1917 N N . SER A 1 260 ? -13.391 -8.061 -9.130 1.00 92.88 260 SER A N 1
ATOM 1918 C CA . SER A 1 260 ? -12.021 -8.046 -9.664 1.00 92.88 260 SER A CA 1
ATOM 1919 C C . SER A 1 260 ? -10.929 -8.183 -8.594 1.00 92.88 260 SER A C 1
ATOM 1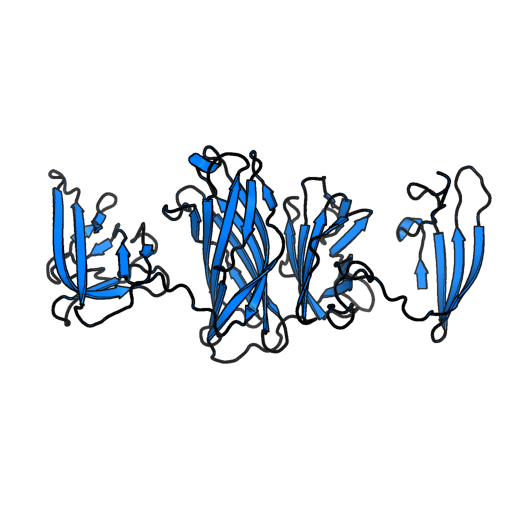921 O O . SER A 1 260 ? -9.749 -8.131 -8.923 1.00 92.88 260 SER A O 1
ATOM 1923 N N . GLY A 1 261 ? -11.290 -8.276 -7.311 1.00 95.81 261 GLY A N 1
ATOM 1924 C CA . GLY A 1 261 ? -10.343 -8.288 -6.196 1.00 95.81 261 GLY A CA 1
ATOM 1925 C C . GLY A 1 261 ? -9.746 -6.923 -5.863 1.00 95.81 261 GLY A C 1
ATOM 1926 O O . GLY A 1 261 ? -8.811 -6.854 -5.069 1.00 95.81 261 GLY A O 1
ATOM 1927 N N . THR A 1 262 ? -10.262 -5.843 -6.453 1.00 97.88 262 THR A N 1
ATOM 1928 C CA . THR A 1 262 ? -9.834 -4.462 -6.185 1.00 97.88 262 THR A CA 1
ATOM 1929 C C . THR A 1 262 ? -10.692 -3.816 -5.102 1.00 97.88 262 THR A C 1
ATOM 1931 O O . THR A 1 262 ? -11.878 -4.122 -4.981 1.00 97.88 262 THR A O 1
ATOM 1934 N N . PHE A 1 263 ? -10.126 -2.874 -4.356 1.00 98.00 263 PHE A N 1
ATOM 1935 C CA . PHE A 1 263 ? -10.827 -2.127 -3.310 1.00 98.00 263 PHE A CA 1
ATOM 1936 C C . PHE A 1 263 ? -10.287 -0.695 -3.214 1.00 98.00 263 PHE A C 1
ATOM 1938 O O . PHE A 1 263 ? -9.110 -0.453 -3.482 1.00 98.00 263 PHE A O 1
ATOM 1945 N N . ASN A 1 264 ? -11.142 0.260 -2.842 1.00 97.62 264 ASN A N 1
ATOM 1946 C CA . ASN A 1 264 ? -10.791 1.682 -2.784 1.00 97.62 264 ASN A CA 1
ATOM 1947 C C . ASN A 1 264 ? -11.384 2.350 -1.536 1.00 97.62 264 ASN A C 1
ATOM 1949 O O . ASN A 1 264 ? -12.598 2.368 -1.339 1.00 97.62 264 ASN A O 1
ATOM 1953 N N . PHE A 1 265 ? -10.518 2.919 -0.708 1.00 96.25 265 PHE A N 1
ATOM 1954 C CA . PHE A 1 265 ? -10.847 3.766 0.426 1.00 96.25 265 PHE A CA 1
ATOM 1955 C C . PHE A 1 265 ? -10.768 5.234 -0.005 1.00 96.25 265 PHE A C 1
ATOM 1957 O O . PHE A 1 265 ? -9.700 5.846 0.035 1.00 96.25 265 PHE A O 1
ATOM 1964 N N . GLY A 1 266 ? -11.911 5.807 -0.391 1.00 91.62 266 GLY A N 1
ATOM 1965 C CA . GLY A 1 266 ? -12.002 7.220 -0.779 1.00 91.62 266 GLY A CA 1
ATOM 1966 C C . GLY A 1 266 ? -11.881 8.201 0.393 1.00 91.62 266 GLY A C 1
ATOM 1967 O O . GLY A 1 266 ? -11.627 9.383 0.178 1.00 91.62 266 GLY A O 1
ATOM 1968 N N . ASN A 1 267 ? -12.056 7.722 1.626 1.00 89.19 267 ASN A N 1
ATOM 1969 C CA . ASN A 1 267 ? -11.801 8.484 2.841 1.00 89.19 267 ASN A CA 1
ATOM 1970 C C . ASN A 1 267 ? -11.368 7.536 3.968 1.00 89.19 267 ASN A C 1
ATOM 1972 O O . ASN A 1 267 ? -11.972 6.478 4.163 1.00 89.19 267 ASN A O 1
ATOM 1976 N N . LEU A 1 268 ? -10.329 7.921 4.701 1.00 89.50 268 LEU A N 1
ATOM 1977 C CA . LEU A 1 268 ? -9.794 7.206 5.853 1.00 89.50 268 LEU A CA 1
ATOM 1978 C C . LEU A 1 268 ? -9.913 8.079 7.100 1.00 89.50 268 LEU A C 1
ATOM 1980 O O . LEU A 1 268 ? -9.648 9.282 7.076 1.00 89.50 268 LEU A O 1
ATOM 1984 N N . ASN A 1 269 ? -10.245 7.444 8.217 1.00 86.56 269 ASN A N 1
ATOM 1985 C CA . ASN A 1 269 ? -10.166 8.063 9.529 1.00 86.56 269 ASN A CA 1
ATOM 1986 C C . ASN A 1 269 ? -8.697 8.126 9.943 1.00 86.56 269 ASN A C 1
ATOM 1988 O O . ASN A 1 269 ? -8.044 7.088 10.053 1.00 86.56 269 ASN A O 1
ATOM 1992 N N . ILE A 1 270 ? -8.177 9.333 10.156 1.00 86.94 270 ILE A N 1
ATOM 1993 C CA . ILE A 1 270 ? -6.772 9.577 10.482 1.00 86.94 270 ILE A CA 1
ATOM 1994 C C . ILE A 1 270 ? -6.666 9.987 11.942 1.00 86.94 270 ILE A C 1
ATOM 1996 O O . ILE A 1 270 ? -7.200 11.017 12.350 1.00 86.94 270 ILE A O 1
ATOM 2000 N N . LYS A 1 271 ? -5.928 9.204 12.722 1.00 84.31 271 LYS A N 1
ATOM 2001 C CA . LYS A 1 271 ? -5.540 9.510 14.099 1.00 84.31 271 LYS A CA 1
ATOM 2002 C C . LYS A 1 271 ? -4.034 9.721 14.160 1.00 84.31 271 LYS A C 1
ATOM 2004 O O . LYS A 1 271 ? -3.278 8.983 13.535 1.00 84.31 271 LYS A O 1
ATOM 2009 N N . LEU A 1 272 ? -3.598 10.708 14.935 1.00 81.44 272 LEU A N 1
ATOM 2010 C CA . LEU A 1 272 ? -2.184 10.978 15.159 1.00 81.44 272 LEU A CA 1
ATOM 2011 C C . LEU A 1 272 ? -1.897 11.109 16.661 1.00 81.44 272 LEU A C 1
ATOM 2013 O O . LEU A 1 272 ? -2.543 11.880 17.372 1.00 81.44 272 LEU A O 1
ATOM 2017 N N . GLY A 1 273 ? -0.920 10.345 17.142 1.00 76.06 273 GLY A N 1
ATOM 2018 C CA . GLY A 1 273 ? -0.594 10.195 18.554 1.00 76.06 273 GLY A CA 1
ATOM 2019 C C . GLY A 1 273 ? -1.708 9.502 19.347 1.00 76.06 273 GLY A C 1
ATOM 2020 O O . GLY A 1 273 ? -2.502 8.719 18.824 1.00 76.06 273 GLY A O 1
ATOM 2021 N N . SER A 1 274 ? -1.782 9.803 20.643 1.00 64.19 274 SER A N 1
ATOM 2022 C CA . SER A 1 274 ? -2.837 9.306 21.536 1.00 64.19 274 SER A CA 1
ATOM 2023 C C . SER A 1 274 ? -4.191 10.016 21.364 1.00 64.19 274 SER A C 1
ATOM 2025 O O . SER A 1 274 ? -5.169 9.574 21.966 1.00 64.19 274 SER A O 1
ATOM 2027 N N . GLY A 1 275 ? -4.265 11.073 20.546 1.00 59.00 275 GLY A N 1
ATOM 2028 C CA . GLY A 1 275 ? -5.437 11.945 20.397 1.00 59.00 275 GLY A CA 1
ATOM 2029 C C . GLY A 1 275 ? -6.597 11.366 19.577 1.00 59.00 275 GLY A C 1
ATOM 2030 O O . GLY A 1 275 ? -6.614 10.190 19.217 1.00 59.00 275 GLY A O 1
ATOM 2031 N N . ASN A 1 276 ? -7.596 12.200 19.290 1.00 58.72 276 ASN A N 1
ATOM 2032 C CA . ASN A 1 276 ? -8.753 11.833 18.468 1.00 58.72 276 ASN A CA 1
ATOM 2033 C C . ASN A 1 276 ? -8.415 11.788 16.974 1.00 58.72 276 ASN A C 1
ATOM 2035 O O . ASN A 1 276 ? -7.340 12.215 16.546 1.00 58.72 276 ASN A O 1
ATOM 2039 N N . ALA A 1 277 ? -9.365 11.296 16.175 1.00 69.19 277 ALA A N 1
ATOM 2040 C CA . ALA A 1 277 ? -9.305 11.463 14.733 1.00 69.19 277 ALA A CA 1
ATOM 2041 C C . ALA A 1 277 ? -9.206 12.960 14.390 1.00 69.19 277 ALA A C 1
ATOM 2043 O O . ALA A 1 277 ? -10.013 13.767 14.852 1.00 69.19 277 ALA A O 1
ATOM 2044 N N . CYS A 1 278 ? -8.211 13.335 13.590 1.00 74.69 278 CYS A N 1
ATOM 2045 C CA . CYS A 1 278 ? -7.960 14.722 13.211 1.00 74.69 278 CYS A CA 1
ATOM 2046 C C . CYS A 1 278 ? -8.673 15.116 11.909 1.00 74.69 278 CYS A C 1
ATOM 2048 O O . CYS A 1 278 ? -8.422 16.188 11.366 1.00 74.69 278 CYS A O 1
ATOM 2050 N N . ASN A 1 279 ? -9.591 14.284 11.401 1.00 73.62 279 ASN A N 1
ATOM 2051 C CA . ASN A 1 279 ? -10.343 14.569 10.175 1.00 73.62 279 ASN A CA 1
ATOM 2052 C C . ASN A 1 279 ? -11.100 15.906 10.241 1.00 73.62 279 ASN A C 1
ATOM 2054 O O . ASN A 1 279 ? -11.066 16.679 9.289 1.00 73.62 279 ASN A O 1
ATOM 2058 N N . ASN A 1 280 ? -11.684 16.240 11.397 1.00 70.56 280 ASN A N 1
ATOM 2059 C CA . ASN A 1 280 ? -12.362 17.527 11.623 1.00 70.56 280 ASN A CA 1
ATOM 2060 C C . ASN A 1 280 ? -11.408 18.736 11.618 1.00 70.56 280 ASN A C 1
ATOM 2062 O O . ASN A 1 280 ? -11.858 19.876 11.576 1.00 70.56 280 ASN A O 1
ATOM 2066 N N . LEU A 1 281 ? -10.097 18.486 11.663 1.00 73.06 281 LEU A N 1
ATOM 2067 C CA . LEU A 1 281 ? -9.026 19.480 11.579 1.00 73.06 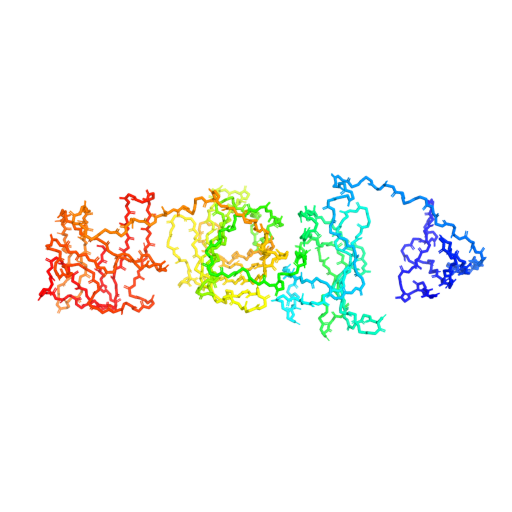281 LEU A CA 1
ATOM 2068 C C . LEU A 1 281 ? -8.383 19.511 10.179 1.00 73.06 281 LEU A C 1
ATOM 2070 O O . LEU A 1 281 ? -7.354 20.152 9.989 1.00 73.06 281 LEU A O 1
ATOM 2074 N N . GLY A 1 282 ? -8.967 18.810 9.199 1.00 77.19 282 GLY A N 1
ATOM 2075 C CA . GLY A 1 282 ? -8.490 18.768 7.815 1.00 77.19 282 GLY A CA 1
ATOM 2076 C C . GLY A 1 282 ? -7.617 17.562 7.465 1.00 77.19 282 GLY A C 1
ATOM 2077 O O . GLY A 1 282 ? -7.134 17.485 6.336 1.00 77.19 282 GLY A O 1
ATOM 2078 N N . CYS A 1 283 ? -7.413 16.607 8.381 1.00 86.81 283 CYS A N 1
ATOM 2079 C CA . CYS A 1 283 ? -6.757 15.352 8.023 1.00 86.81 283 CYS A CA 1
ATOM 2080 C C . CYS A 1 283 ? -7.610 14.549 7.037 1.00 86.81 283 CYS A C 1
ATOM 2082 O O . CYS A 1 283 ? -8.832 14.456 7.163 1.00 86.81 283 CYS A O 1
ATOM 2084 N N . SER A 1 284 ? -6.958 13.920 6.074 1.00 89.69 284 SER A N 1
ATOM 2085 C CA . SER A 1 284 ? -7.616 13.083 5.080 1.00 89.69 284 SER A CA 1
ATOM 2086 C C . SER A 1 284 ? -6.707 11.931 4.700 1.00 89.69 284 SER A C 1
ATOM 2088 O O . SER A 1 284 ? -5.495 11.982 4.881 1.00 89.69 284 SER A O 1
ATOM 2090 N N . GLY A 1 285 ? -7.276 10.858 4.179 1.00 92.62 285 GLY A N 1
ATOM 2091 C CA . GLY A 1 285 ? -6.471 9.779 3.642 1.00 92.62 285 GLY A CA 1
ATOM 2092 C C . GLY A 1 285 ? -7.238 8.999 2.607 1.00 92.62 285 GLY A C 1
ATOM 2093 O O . GLY A 1 285 ? -8.458 8.873 2.686 1.00 92.62 285 GLY A O 1
ATOM 2094 N N . THR A 1 286 ? -6.499 8.478 1.643 1.00 95.81 286 THR A N 1
ATOM 2095 C CA . THR A 1 286 ? -7.010 7.578 0.620 1.00 95.81 286 THR A CA 1
ATOM 2096 C C . THR A 1 286 ? -6.087 6.382 0.506 1.00 95.81 286 THR A C 1
ATOM 2098 O O . THR A 1 286 ? -4.882 6.476 0.762 1.00 95.81 286 THR A O 1
ATOM 2101 N N . ALA A 1 287 ? -6.653 5.244 0.132 1.00 97.88 287 ALA A N 1
ATOM 2102 C CA . ALA A 1 287 ? -5.875 4.064 -0.195 1.00 97.88 287 ALA A CA 1
ATOM 2103 C C . ALA A 1 287 ? -6.601 3.231 -1.241 1.00 97.88 287 ALA A C 1
ATOM 2105 O O . ALA A 1 287 ? -7.820 3.107 -1.197 1.00 97.88 287 ALA A O 1
ATOM 2106 N N . THR A 1 288 ? -5.868 2.642 -2.173 1.00 98.25 288 THR A N 1
ATOM 2107 C CA . THR A 1 288 ? -6.426 1.733 -3.175 1.00 98.25 288 THR A CA 1
ATOM 2108 C C . THR A 1 288 ? -5.583 0.472 -3.221 1.00 98.25 288 THR A C 1
ATOM 2110 O O . THR A 1 288 ? -4.379 0.496 -2.969 1.00 98.25 288 THR A O 1
ATOM 2113 N N . GLY A 1 289 ? -6.212 -0.663 -3.490 1.00 98.50 289 GLY A N 1
ATOM 2114 C CA . GLY A 1 289 ? -5.515 -1.934 -3.473 1.00 98.50 289 GLY A CA 1
ATOM 2115 C C . GLY A 1 289 ? -6.140 -3.002 -4.348 1.00 98.50 289 GLY A C 1
ATOM 2116 O O . GLY A 1 289 ? -7.219 -2.822 -4.919 1.00 98.50 289 GLY A O 1
ATOM 2117 N N . PHE A 1 290 ? -5.428 -4.120 -4.453 1.00 98.69 290 PHE A N 1
ATOM 2118 C CA . PHE A 1 290 ? -5.899 -5.323 -5.126 1.00 98.69 290 PHE A CA 1
ATOM 2119 C C . PHE A 1 290 ? -5.327 -6.590 -4.482 1.00 98.69 290 PHE A C 1
ATOM 2121 O O . PHE A 1 290 ? -4.256 -6.570 -3.869 1.00 98.69 290 PHE A O 1
ATOM 2128 N N . LEU A 1 291 ? -6.059 -7.694 -4.613 1.00 98.56 291 LEU A N 1
ATOM 2129 C CA . LEU A 1 291 ? -5.631 -9.021 -4.173 1.00 98.56 291 LEU A CA 1
ATOM 2130 C C . LEU A 1 291 ? -4.703 -9.670 -5.208 1.00 98.56 291 LEU A C 1
ATOM 2132 O O . LEU A 1 291 ? -4.883 -9.512 -6.416 1.00 98.56 291 LEU A O 1
ATOM 2136 N N . VAL A 1 292 ? -3.697 -10.390 -4.721 1.00 98.31 292 VAL A N 1
ATOM 2137 C CA . VAL A 1 292 ? -2.582 -10.931 -5.501 1.00 98.31 292 VAL A CA 1
ATOM 2138 C C . VAL A 1 292 ? -2.475 -12.445 -5.301 1.00 98.31 292 VAL A C 1
ATOM 2140 O O . VAL A 1 292 ? -2.496 -12.947 -4.174 1.00 98.31 292 VAL A O 1
ATOM 2143 N N . GLY A 1 293 ? -2.287 -13.157 -6.412 1.00 96.25 293 GLY A N 1
ATOM 2144 C CA . GLY A 1 293 ? -2.113 -14.605 -6.499 1.00 96.25 293 GLY A CA 1
ATOM 2145 C C . GLY A 1 293 ? -3.421 -15.385 -6.633 1.00 96.25 293 GLY A C 1
ATOM 2146 O O . GLY A 1 293 ? -4.505 -14.866 -6.372 1.00 96.25 293 GLY A O 1
ATOM 2147 N N . ASP A 1 294 ? -3.319 -16.649 -7.043 1.00 92.44 294 ASP A N 1
ATOM 2148 C CA . ASP A 1 294 ? -4.463 -17.489 -7.433 1.00 92.44 294 ASP A CA 1
ATOM 2149 C C . ASP A 1 294 ? -5.509 -17.702 -6.330 1.00 92.44 294 ASP A C 1
ATOM 2151 O O . ASP A 1 294 ? -6.677 -17.934 -6.628 1.00 92.44 294 ASP A O 1
ATOM 2155 N N . THR A 1 295 ? -5.105 -17.614 -5.061 1.00 91.69 295 THR A N 1
ATOM 2156 C CA . THR A 1 295 ? -5.980 -17.810 -3.893 1.00 91.69 295 THR A CA 1
ATOM 2157 C C . THR A 1 295 ? -6.000 -16.581 -2.986 1.00 91.69 295 THR A C 1
ATOM 2159 O O . THR A 1 295 ? -6.229 -16.712 -1.781 1.00 91.69 295 THR A O 1
ATOM 2162 N N . ALA A 1 296 ? -5.706 -15.402 -3.546 1.00 95.69 296 ALA A N 1
ATOM 2163 C CA . ALA A 1 296 ? -5.511 -14.160 -2.804 1.00 95.69 296 ALA A CA 1
ATOM 2164 C C . ALA A 1 296 ? -4.456 -14.291 -1.696 1.00 95.69 296 ALA A C 1
ATOM 2166 O O . ALA A 1 296 ? -4.692 -13.891 -0.569 1.00 95.69 296 ALA A O 1
ATOM 2167 N N . GLN A 1 297 ? -3.292 -14.883 -1.965 1.00 95.69 297 GLN A N 1
ATOM 2168 C CA . GLN A 1 297 ? -2.243 -15.081 -0.952 1.00 95.69 297 GLN A CA 1
ATOM 2169 C C . GLN A 1 297 ? -1.693 -13.758 -0.388 1.00 95.69 297 GLN A C 1
ATOM 2171 O O . GLN A 1 297 ? -1.169 -13.718 0.730 1.00 95.69 297 GLN A O 1
ATOM 2176 N N . TRP A 1 298 ? -1.805 -12.684 -1.168 1.00 98.00 298 TRP A N 1
ATOM 2177 C CA . TRP A 1 298 ? -1.285 -11.363 -0.851 1.00 98.00 298 TRP A CA 1
ATOM 2178 C C . TRP A 1 298 ? -2.308 -10.274 -1.178 1.00 98.00 298 TRP A C 1
ATOM 2180 O O . TRP A 1 298 ? -3.230 -10.478 -1.965 1.00 98.00 298 TRP A O 1
ATOM 2190 N N . ALA A 1 299 ? -2.107 -9.092 -0.610 1.00 98.50 299 ALA A N 1
ATOM 2191 C CA . ALA A 1 299 ? -2.800 -7.871 -0.986 1.00 98.50 299 ALA A CA 1
ATOM 2192 C C . ALA A 1 299 ? -1.780 -6.743 -1.172 1.00 98.50 299 ALA A C 1
ATOM 2194 O O . ALA A 1 299 ? -0.861 -6.579 -0.366 1.00 98.50 299 ALA A O 1
ATOM 2195 N N . ALA A 1 300 ? -1.944 -5.972 -2.241 1.00 98.69 300 ALA A N 1
ATOM 2196 C CA . ALA A 1 300 ? -1.150 -4.789 -2.535 1.00 98.69 300 ALA A CA 1
ATOM 2197 C C . ALA A 1 300 ? -1.967 -3.530 -2.234 1.00 98.69 300 ALA A C 1
ATOM 2199 O O . ALA A 1 300 ? -3.165 -3.487 -2.514 1.00 98.69 300 ALA A O 1
ATOM 2200 N N . LEU A 1 301 ? -1.317 -2.510 -1.683 1.00 98.75 301 LEU A N 1
ATOM 2201 C CA . LEU A 1 301 ? -1.938 -1.255 -1.276 1.00 98.75 301 LEU A CA 1
ATOM 2202 C C . LEU A 1 301 ? -1.066 -0.079 -1.721 1.00 98.75 301 LEU A C 1
ATOM 2204 O O . LEU A 1 301 ? 0.135 -0.080 -1.459 1.00 98.75 301 LEU A O 1
ATOM 2208 N N . ASN A 1 302 ? -1.662 0.946 -2.324 1.00 97.69 302 ASN A N 1
ATOM 2209 C CA . ASN A 1 302 ? -1.115 2.296 -2.317 1.00 97.69 302 ASN A CA 1
ATOM 2210 C C . ASN A 1 302 ? -1.901 3.151 -1.327 1.00 97.69 302 ASN A C 1
ATOM 2212 O O . ASN A 1 302 ? -3.076 2.902 -1.059 1.00 97.69 302 ASN A O 1
ATOM 2216 N N . TYR A 1 303 ? -1.249 4.158 -0.767 1.00 97.44 303 TYR A N 1
ATOM 2217 C CA . TYR A 1 303 ? -1.904 5.078 0.151 1.00 97.44 303 TYR A CA 1
ATOM 2218 C C . TYR A 1 303 ? -1.330 6.482 0.015 1.00 97.44 303 TYR A C 1
ATOM 2220 O O . TYR A 1 303 ? -0.160 6.662 -0.336 1.00 97.44 303 TYR A O 1
ATOM 2228 N N . SER A 1 304 ? -2.171 7.464 0.327 1.00 95.06 304 SER A N 1
ATOM 2229 C CA . SER A 1 304 ? -1.798 8.859 0.526 1.00 95.06 304 SER A CA 1
ATOM 2230 C C . SER A 1 304 ? -2.558 9.376 1.739 1.00 95.06 304 SER A C 1
ATOM 2232 O O . SER A 1 304 ? -3.788 9.351 1.765 1.00 95.06 304 SER A O 1
ATOM 2234 N N . LEU A 1 305 ? -1.827 9.781 2.769 1.00 94.19 305 LEU A N 1
ATOM 2235 C CA . LEU A 1 305 ? -2.370 10.237 4.042 1.00 94.19 305 LEU A CA 1
ATOM 2236 C C . LEU A 1 305 ? -1.900 11.661 4.271 1.00 94.19 305 LEU A C 1
ATOM 2238 O O . LEU A 1 305 ? -0.710 11.946 4.166 1.00 94.19 305 LEU A O 1
ATOM 2242 N N . ASN A 1 306 ? -2.827 12.529 4.626 1.00 89.88 306 ASN A N 1
ATOM 2243 C CA . ASN A 1 306 ? -2.583 13.898 5.005 1.00 89.88 306 ASN A CA 1
ATOM 2244 C C . ASN A 1 306 ? -2.971 14.086 6.474 1.00 89.88 306 ASN A C 1
ATOM 2246 O O . ASN A 1 306 ? -4.112 13.828 6.864 1.00 89.88 306 ASN A O 1
ATOM 2250 N N . ALA A 1 307 ? -2.021 14.523 7.292 1.00 84.81 307 ALA A N 1
ATOM 2251 C CA . ALA A 1 307 ? -2.225 14.736 8.718 1.00 84.81 307 ALA A CA 1
ATOM 2252 C C . ALA A 1 307 ? -1.716 16.109 9.158 1.00 84.81 307 ALA A C 1
ATOM 2254 O O . ALA A 1 307 ? -0.777 16.647 8.580 1.00 84.81 307 ALA A O 1
ATOM 2255 N N . LEU A 1 308 ? -2.311 16.662 10.212 1.00 80.94 308 LEU A N 1
ATOM 2256 C CA . LEU A 1 308 ? -1.969 17.977 10.752 1.00 80.94 308 LEU A CA 1
ATOM 2257 C C . LEU A 1 308 ? -1.784 17.890 12.266 1.00 80.94 308 LEU A C 1
ATOM 2259 O O . LEU A 1 308 ? -2.550 17.196 12.940 1.00 80.94 308 LEU A O 1
ATOM 2263 N N . ASN A 1 309 ? -0.740 18.541 12.801 1.00 73.19 309 ASN A N 1
ATOM 2264 C CA . ASN A 1 309 ? -0.451 18.506 14.234 1.00 73.19 309 ASN A CA 1
ATOM 2265 C C . ASN A 1 309 ? 0.474 19.621 14.721 1.00 73.19 309 ASN A C 1
ATOM 2267 O O . ASN A 1 309 ? 1.674 19.620 14.452 1.00 73.19 309 ASN A O 1
ATOM 2271 N N . ASP A 1 310 ? -0.049 20.476 15.588 1.00 70.88 310 ASP A N 1
ATOM 2272 C CA . ASP A 1 310 ? 0.687 21.616 16.140 1.00 70.88 310 ASP A CA 1
ATOM 2273 C C . ASP A 1 310 ? 2.024 21.250 16.799 1.00 70.88 310 ASP A C 1
ATOM 2275 O O . ASP A 1 310 ? 2.994 21.987 16.664 1.00 70.88 310 ASP A O 1
ATOM 2279 N N . SER A 1 311 ? 2.121 20.088 17.452 1.00 69.81 311 SER A N 1
ATOM 2280 C CA . SER A 1 311 ? 3.348 19.661 18.140 1.00 69.81 311 SER A CA 1
ATOM 2281 C C . SER A 1 311 ? 4.395 19.010 17.231 1.00 69.81 311 SER A C 1
ATOM 2283 O O . SER A 1 311 ? 5.582 19.057 17.543 1.00 69.81 311 SER A O 1
ATOM 2285 N N . LEU A 1 312 ? 3.973 18.389 16.124 1.00 72.06 312 LEU A N 1
ATOM 2286 C CA . LEU A 1 312 ? 4.869 17.668 15.215 1.00 72.06 312 LEU A CA 1
ATOM 2287 C C . LEU A 1 312 ? 5.298 18.535 14.028 1.00 72.06 312 LEU A C 1
ATOM 2289 O O . LEU A 1 312 ? 6.422 18.413 13.553 1.00 72.06 312 LEU A O 1
ATOM 2293 N N . ASN A 1 313 ? 4.410 19.395 13.528 1.00 68.00 313 ASN A N 1
ATOM 2294 C CA . ASN A 1 313 ? 4.643 20.164 12.308 1.00 68.00 313 ASN A CA 1
ATOM 2295 C C . ASN A 1 313 ? 4.168 21.621 12.390 1.00 68.00 313 ASN A C 1
ATOM 2297 O O . ASN A 1 313 ? 3.993 22.251 11.349 1.00 68.00 313 ASN A O 1
ATOM 2301 N N . ASN A 1 314 ? 3.983 22.163 13.599 1.00 69.69 314 ASN A N 1
ATOM 2302 C CA . ASN A 1 314 ? 3.489 23.526 13.822 1.00 69.69 314 ASN A CA 1
ATOM 2303 C C . ASN A 1 314 ? 2.150 23.806 13.114 1.00 69.69 314 ASN A C 1
ATOM 2305 O O . ASN A 1 314 ? 1.928 24.916 12.633 1.00 69.69 314 ASN A O 1
ATOM 2309 N N . GLY A 1 315 ? 1.286 22.793 13.000 1.00 70.81 315 GLY A N 1
ATOM 2310 C CA . GLY A 1 315 ? -0.044 22.933 12.404 1.00 70.81 315 GLY A CA 1
ATOM 2311 C C . GLY A 1 315 ? -0.018 22.979 10.878 1.00 70.81 315 GLY A C 1
ATOM 2312 O O . GLY A 1 315 ? -0.982 23.408 10.253 1.00 70.81 315 GLY A O 1
ATOM 2313 N N . LEU A 1 316 ? 1.086 22.559 10.257 1.00 71.44 316 LEU A N 1
ATOM 2314 C CA . LEU A 1 316 ? 1.165 22.364 8.812 1.00 71.44 316 LEU A CA 1
ATOM 2315 C C . LEU A 1 316 ? 0.597 20.996 8.421 1.00 71.44 316 LEU A C 1
ATOM 2317 O O . LEU A 1 316 ? 0.264 20.168 9.262 1.00 71.44 316 LEU A O 1
ATOM 2321 N N . PHE A 1 317 ? 0.482 20.732 7.128 1.00 79.88 317 PHE A N 1
ATOM 2322 C CA . PHE A 1 317 ? 0.135 19.403 6.639 1.00 79.88 317 PHE A CA 1
ATOM 2323 C C . PHE A 1 317 ? 1.396 18.545 6.473 1.00 79.88 317 PHE A C 1
ATOM 2325 O O . PHE A 1 317 ? 2.420 19.013 5.979 1.00 79.88 317 PHE A O 1
ATOM 2332 N N . ILE A 1 318 ? 1.327 17.292 6.921 1.00 81.12 318 ILE A N 1
ATOM 2333 C CA . ILE A 1 318 ? 2.257 16.215 6.589 1.00 81.12 318 ILE A CA 1
ATOM 2334 C C . ILE A 1 318 ? 1.541 15.310 5.596 1.00 81.12 318 ILE A C 1
ATOM 2336 O O . ILE A 1 318 ? 0.572 14.640 5.963 1.00 81.12 318 ILE A O 1
ATOM 2340 N N . GLN A 1 319 ? 2.059 15.241 4.374 1.00 88.25 319 GLN A N 1
ATOM 2341 C CA . GLN A 1 319 ? 1.606 14.262 3.397 1.00 88.25 319 GLN A CA 1
ATOM 2342 C C . GLN A 1 319 ? 2.550 13.060 3.413 1.00 88.25 319 GLN A C 1
ATOM 2344 O O . GLN A 1 319 ? 3.754 13.197 3.213 1.00 88.25 319 GLN A O 1
ATOM 2349 N N . THR A 1 320 ? 2.011 11.868 3.654 1.00 91.38 320 THR A N 1
ATOM 2350 C CA . THR A 1 320 ? 2.758 10.607 3.608 1.00 91.38 320 THR A CA 1
ATOM 2351 C C . THR A 1 320 ? 2.172 9.674 2.574 1.00 91.38 320 THR A C 1
ATOM 2353 O O . THR A 1 320 ? 0.955 9.527 2.478 1.00 91.38 320 THR A O 1
ATOM 2356 N N . GLN A 1 321 ? 3.030 9.015 1.807 1.00 94.44 321 GLN A N 1
ATOM 2357 C CA . GLN A 1 321 ? 2.571 8.098 0.775 1.00 94.44 321 GLN A CA 1
ATOM 2358 C C . GLN A 1 321 ? 3.607 7.042 0.430 1.00 94.44 321 GLN A C 1
ATOM 2360 O O . GLN A 1 321 ? 4.807 7.228 0.639 1.00 94.44 321 GLN A O 1
ATOM 2365 N N . GLY A 1 322 ? 3.127 5.927 -0.095 1.00 96.81 322 GLY A N 1
ATOM 2366 C CA . GLY A 1 322 ? 3.954 4.794 -0.469 1.00 96.81 322 GLY A CA 1
ATOM 2367 C C . GLY A 1 322 ? 3.103 3.621 -0.921 1.00 96.81 322 GLY A C 1
ATOM 2368 O O . GLY A 1 322 ? 1.917 3.777 -1.237 1.00 96.81 322 GLY A O 1
ATOM 2369 N N . VAL A 1 323 ? 3.726 2.446 -0.938 1.00 98.56 323 VAL A N 1
ATOM 2370 C CA . VAL A 1 323 ? 3.053 1.178 -1.219 1.00 98.56 323 VAL A CA 1
ATOM 2371 C C . VAL A 1 323 ? 3.356 0.153 -0.133 1.00 98.56 323 VAL A C 1
ATOM 2373 O O . VAL A 1 323 ? 4.439 0.147 0.455 1.00 98.56 323 VAL A O 1
ATOM 2376 N N . ALA A 1 324 ? 2.395 -0.726 0.121 1.00 98.56 324 ALA A N 1
ATOM 2377 C CA . ALA A 1 324 ? 2.478 -1.765 1.135 1.00 98.56 324 ALA A CA 1
ATOM 2378 C C . ALA A 1 324 ? 1.963 -3.103 0.596 1.00 98.56 324 ALA A C 1
ATOM 2380 O O . ALA A 1 324 ? 0.993 -3.162 -0.159 1.00 98.56 324 ALA A O 1
ATOM 2381 N N . ALA A 1 325 ? 2.624 -4.172 1.014 1.00 98.31 325 ALA A N 1
ATOM 2382 C CA . ALA A 1 325 ? 2.281 -5.556 0.761 1.00 98.31 325 ALA A CA 1
ATOM 2383 C C . ALA A 1 325 ? 1.828 -6.207 2.071 1.00 98.31 325 ALA A C 1
ATOM 2385 O O . ALA A 1 325 ? 2.516 -6.144 3.097 1.00 98.31 325 ALA A O 1
ATOM 2386 N N . PHE A 1 326 ? 0.683 -6.874 2.017 1.00 98.56 326 PHE A N 1
ATOM 2387 C CA . PHE A 1 326 ? 0.126 -7.635 3.125 1.00 98.56 326 PHE A CA 1
ATOM 2388 C C . PHE A 1 326 ? 0.029 -9.103 2.722 1.00 98.56 326 PHE A C 1
ATOM 2390 O O . PHE A 1 326 ? -0.401 -9.411 1.610 1.00 98.56 326 PHE A O 1
ATOM 2397 N N . LYS A 1 327 ? 0.427 -10.013 3.610 1.00 97.56 327 LYS A N 1
ATOM 2398 C CA . LYS A 1 327 ? 0.369 -11.463 3.379 1.00 97.56 327 LYS A CA 1
ATOM 2399 C C . LYS A 1 327 ? -0.748 -12.060 4.217 1.00 97.56 327 LYS A C 1
ATOM 2401 O O . LYS A 1 327 ? -0.933 -11.624 5.350 1.00 97.56 327 LYS A O 1
ATOM 2406 N N . GLN A 1 328 ? -1.461 -13.057 3.690 1.00 95.50 328 GLN A N 1
ATOM 2407 C CA . GLN A 1 328 ? -2.402 -13.834 4.499 1.00 95.50 328 GLN A CA 1
ATOM 2408 C C . GLN A 1 328 ? -1.728 -14.329 5.782 1.00 95.50 328 GLN A C 1
ATOM 2410 O O . GLN A 1 328 ? -0.661 -14.946 5.738 1.00 95.50 328 GLN A O 1
ATOM 2415 N N . ASP A 1 329 ? -2.374 -14.080 6.913 1.00 91.62 329 ASP A N 1
ATOM 2416 C CA . ASP A 1 329 ? -1.852 -14.416 8.227 1.00 91.62 329 ASP A CA 1
ATOM 2417 C C . ASP A 1 329 ? -2.987 -14.885 9.136 1.00 91.62 329 ASP A C 1
ATOM 2419 O O . ASP A 1 329 ? -3.681 -14.102 9.783 1.00 91.62 329 ASP A O 1
ATOM 2423 N N . ALA A 1 330 ? -3.173 -16.204 9.177 1.00 85.81 330 ALA A N 1
ATOM 2424 C CA . ALA A 1 330 ? -4.179 -16.844 10.019 1.00 85.81 330 ALA A CA 1
ATOM 2425 C C . ALA A 1 330 ? -3.876 -16.717 11.523 1.00 85.81 330 ALA A C 1
ATOM 2427 O O . ALA A 1 330 ? -4.764 -16.947 12.342 1.00 85.81 330 ALA A O 1
ATOM 2428 N N . ASN A 1 331 ? -2.638 -16.367 11.887 1.00 86.00 331 ASN A N 1
ATOM 2429 C CA . ASN A 1 331 ? -2.214 -16.206 13.274 1.00 86.00 331 ASN A CA 1
ATOM 2430 C C . ASN A 1 331 ? -2.208 -14.737 13.708 1.00 86.00 331 ASN A C 1
ATOM 2432 O O . ASN A 1 331 ? -1.985 -14.461 14.890 1.00 86.00 331 ASN A O 1
ATOM 2436 N N . PHE A 1 332 ? -2.447 -13.796 12.786 1.00 79.88 332 PHE A N 1
ATOM 2437 C CA . PHE A 1 332 ? -2.543 -12.390 13.134 1.00 79.88 332 PHE A CA 1
ATOM 2438 C C . PHE A 1 332 ? -3.776 -12.169 13.998 1.00 79.88 332 PHE A C 1
ATOM 2440 O O . PHE A 1 332 ? -4.920 -12.161 13.539 1.00 79.88 332 PHE A O 1
ATOM 2447 N N . VAL A 1 333 ? -3.529 -11.956 15.282 1.00 76.19 333 VAL A N 1
ATOM 2448 C CA . VAL A 1 333 ? -4.562 -11.499 16.192 1.00 76.19 333 VAL A CA 1
ATOM 2449 C C . VAL A 1 333 ? -4.754 -10.024 15.895 1.00 76.19 333 VAL A C 1
ATOM 2451 O O . VAL A 1 333 ? -3.909 -9.210 16.273 1.00 76.19 333 VAL A O 1
ATOM 2454 N N . ILE A 1 334 ? -5.861 -9.679 15.221 1.00 70.19 334 ILE A N 1
ATOM 2455 C CA . ILE A 1 334 ? -6.311 -8.286 15.160 1.00 70.19 334 ILE A CA 1
ATOM 2456 C C . ILE A 1 334 ? -6.260 -7.777 16.598 1.00 70.19 334 ILE A C 1
ATOM 2458 O O . ILE A 1 334 ? -6.910 -8.395 17.448 1.00 70.19 334 ILE A O 1
ATOM 2462 N N . PRO A 1 335 ? -5.491 -6.713 16.898 1.00 63.22 335 PRO A N 1
ATOM 2463 C CA . PRO A 1 335 ? -5.521 -6.108 18.211 1.00 63.22 335 PRO A CA 1
ATOM 2464 C C . PRO A 1 335 ? -6.967 -5.709 18.461 1.00 63.22 335 PRO A C 1
ATOM 2466 O O . PRO A 1 335 ? -7.453 -4.716 17.921 1.00 63.22 335 PRO A O 1
ATOM 2469 N N . VAL A 1 336 ? -7.690 -6.536 19.212 1.00 55.09 336 VAL A N 1
ATOM 2470 C CA . VAL A 1 336 ? -9.042 -6.213 19.624 1.00 55.09 336 VAL A CA 1
ATOM 2471 C C . VAL A 1 336 ? -8.808 -5.108 20.639 1.00 55.09 336 VAL A C 1
ATOM 2473 O O . VAL A 1 336 ? -8.413 -5.350 21.775 1.00 55.09 336 VAL A O 1
ATOM 2476 N N . SER A 1 337 ? -8.852 -3.861 20.186 1.00 57.44 337 SER A N 1
ATOM 2477 C CA . SER A 1 337 ? -8.885 -2.733 21.101 1.00 57.44 337 SER A CA 1
ATOM 2478 C C . SER A 1 337 ? -10.236 -2.739 21.793 1.00 57.44 337 SER A C 1
ATOM 2480 O O . SER A 1 337 ? -10.269 -2.491 22.991 1.00 57.44 337 SER A O 1
ATOM 2482 N N . VAL A 1 338 ? -11.291 -3.103 21.052 1.00 68.19 338 VAL A N 1
ATOM 2483 C CA . VAL A 1 338 ? -12.705 -3.047 21.427 1.00 68.19 338 VAL A CA 1
ATOM 2484 C C . VAL A 1 338 ? -13.012 -3.931 22.628 1.00 68.19 338 VAL A C 1
ATOM 2486 O O . VAL A 1 338 ? -12.767 -5.138 22.617 1.00 68.19 338 VAL A O 1
ATOM 2489 N N . LEU A 1 339 ? -13.561 -3.316 23.668 1.00 83.81 339 LEU A N 1
ATOM 2490 C CA . LEU A 1 339 ? -14.197 -4.002 24.779 1.00 83.81 339 LEU A CA 1
ATOM 2491 C C . LEU A 1 339 ? -15.298 -4.914 24.222 1.00 83.81 339 LEU A C 1
ATOM 2493 O O . LEU A 1 339 ? -16.119 -4.478 23.423 1.00 83.81 339 LEU A O 1
ATOM 2497 N N . ALA A 1 340 ? -15.296 -6.192 24.597 1.00 84.25 340 ALA A N 1
ATOM 2498 C CA . ALA A 1 340 ? -16.203 -7.164 23.993 1.00 84.25 340 ALA A CA 1
ATOM 2499 C C . ALA A 1 340 ? -17.685 -6.796 24.194 1.00 84.25 340 ALA A C 1
ATOM 2501 O O . ALA A 1 340 ? -18.079 -6.285 25.243 1.00 84.25 340 ALA A O 1
ATOM 2502 N N . ASN A 1 341 ? -18.523 -7.136 23.212 1.00 89.06 341 ASN A N 1
ATOM 2503 C CA . ASN A 1 341 ? -19.967 -7.126 23.419 1.00 89.06 341 ASN A CA 1
ATOM 2504 C C . ASN A 1 341 ? -20.320 -8.161 24.487 1.00 89.06 341 ASN A C 1
ATOM 2506 O O . ASN A 1 341 ? -19.903 -9.319 24.409 1.00 89.06 341 ASN A O 1
ATOM 2510 N N . ASN A 1 342 ? -21.111 -7.756 25.473 1.00 90.00 342 ASN A N 1
ATOM 2511 C CA . ASN A 1 342 ? -21.610 -8.651 26.501 1.00 90.00 342 ASN A CA 1
ATOM 2512 C C . ASN A 1 342 ? -23.055 -8.304 26.828 1.00 90.00 342 ASN A C 1
ATOM 2514 O O . ASN A 1 342 ? -23.349 -7.180 27.225 1.00 90.00 342 ASN A O 1
ATOM 2518 N N . ASN A 1 343 ? -23.949 -9.279 26.671 1.00 88.44 343 ASN A N 1
ATOM 2519 C CA . ASN A 1 343 ? -25.360 -9.137 27.031 1.00 88.44 343 ASN A CA 1
ATOM 2520 C C . ASN A 1 343 ? -25.573 -9.251 28.546 1.00 88.44 343 ASN A C 1
ATOM 2522 O O . ASN A 1 343 ? -26.599 -8.809 29.055 1.00 88.44 343 ASN A O 1
ATOM 2526 N N . SER A 1 344 ? -24.609 -9.831 29.266 1.00 88.44 344 SER A N 1
ATOM 2527 C CA . SER A 1 344 ? -24.642 -9.912 30.721 1.00 88.44 344 SER A CA 1
ATOM 2528 C C . SER A 1 344 ? -24.129 -8.609 31.340 1.00 88.44 344 SER A C 1
ATOM 2530 O O . SER A 1 344 ? -23.128 -8.061 30.868 1.00 88.44 344 SER A O 1
ATOM 2532 N N . PRO A 1 345 ? -24.767 -8.126 32.416 1.00 86.94 345 PRO A N 1
ATOM 2533 C CA . PRO A 1 345 ? -24.366 -6.911 33.107 1.00 86.94 345 PRO A CA 1
ATOM 2534 C C . PRO A 1 345 ? -23.076 -7.117 33.916 1.00 86.94 345 PRO A C 1
ATOM 2536 O O . PRO A 1 345 ? -23.111 -7.337 35.123 1.00 86.94 345 PRO A O 1
ATOM 2539 N N . VAL A 1 346 ? -21.918 -7.079 33.253 1.00 90.50 346 VAL A N 1
ATOM 2540 C CA . VAL A 1 346 ? -20.606 -7.351 33.880 1.00 90.50 346 VAL A CA 1
ATOM 2541 C C . VAL A 1 346 ? -19.677 -6.142 33.920 1.00 90.50 346 VAL A C 1
ATOM 2543 O O . VAL A 1 346 ? -18.695 -6.152 34.663 1.00 90.50 346 VAL A O 1
ATOM 2546 N N . TYR A 1 347 ? -19.962 -5.101 33.137 1.00 91.75 347 TYR A N 1
ATOM 2547 C CA . TYR A 1 347 ? -19.113 -3.918 33.067 1.00 91.75 347 TYR A CA 1
ATOM 2548 C C . TYR A 1 347 ? -19.463 -2.899 34.147 1.00 91.75 347 TYR A C 1
ATOM 2550 O O . TYR A 1 347 ? -20.537 -2.922 34.753 1.00 91.75 347 TYR A O 1
ATOM 2558 N N . LYS A 1 348 ? -18.518 -1.990 34.384 1.00 92.56 348 LYS A N 1
ATOM 2559 C CA . LYS A 1 348 ? -18.727 -0.767 35.156 1.00 92.56 348 LYS A CA 1
ATOM 2560 C C . LYS A 1 348 ? -18.644 0.405 34.194 1.00 92.56 348 LYS A C 1
ATOM 2562 O O . LYS A 1 348 ? -17.736 0.425 33.366 1.00 92.56 348 LYS A O 1
ATOM 2567 N N . ALA A 1 349 ? -19.550 1.362 34.329 1.00 90.69 349 ALA A N 1
ATOM 2568 C CA . ALA A 1 349 ? -19.523 2.585 33.542 1.00 90.69 349 ALA A CA 1
ATOM 2569 C C . ALA A 1 349 ? -19.463 3.805 34.464 1.00 90.69 349 ALA A C 1
ATOM 2571 O O . ALA A 1 349 ? -20.081 3.841 35.533 1.00 90.69 349 ALA A O 1
ATOM 2572 N N . LEU A 1 350 ? -18.678 4.787 34.037 1.00 91.25 350 LEU A N 1
ATOM 2573 C CA . LEU A 1 350 ? -18.623 6.125 34.601 1.00 91.25 350 LEU A CA 1
ATOM 2574 C C . LEU A 1 350 ? -19.144 7.043 33.509 1.00 91.25 350 LEU A C 1
ATOM 2576 O O . LEU A 1 350 ? -18.579 7.034 32.422 1.00 91.25 350 LEU A O 1
ATOM 2580 N N . LEU A 1 351 ? -20.216 7.772 33.790 1.00 88.94 351 LEU A N 1
ATOM 2581 C CA . LEU A 1 351 ? -20.810 8.698 32.842 1.00 88.94 351 LEU A CA 1
ATOM 2582 C C . LEU A 1 351 ? -20.759 10.113 33.393 1.00 88.94 351 LEU A C 1
ATOM 2584 O O . LEU A 1 351 ? -20.965 10.333 34.592 1.00 88.94 351 LEU A O 1
ATOM 2588 N N . SER A 1 352 ? -20.549 11.070 32.500 1.00 87.31 352 SER A N 1
ATOM 2589 C CA . SER A 1 352 ? -20.762 12.483 32.800 1.00 87.31 352 SER A CA 1
ATOM 2590 C C . SER A 1 352 ? -21.659 13.105 31.746 1.00 87.31 352 SER A C 1
ATOM 2592 O O . SER A 1 352 ? -21.368 12.994 30.560 1.00 87.31 352 SER A O 1
ATOM 2594 N N . SER A 1 353 ? -22.743 13.754 32.159 1.00 85.62 353 SER A N 1
ATOM 2595 C CA . SER A 1 353 ? -23.612 14.497 31.244 1.00 85.62 353 SER A CA 1
ATOM 2596 C C . SER A 1 353 ? -23.409 15.991 31.450 1.00 85.62 353 SER A C 1
ATOM 2598 O O . SER A 1 353 ? -23.637 16.478 32.560 1.00 85.62 353 SER A O 1
ATOM 2600 N N . GLN A 1 354 ? -23.025 16.703 30.395 1.00 82.56 354 GLN A N 1
ATOM 2601 C CA . GLN A 1 354 ? -23.048 18.158 30.332 1.00 82.56 354 GLN A CA 1
ATOM 2602 C C . GLN A 1 354 ? -24.202 18.573 29.424 1.00 82.56 354 GLN A C 1
ATOM 2604 O O . GLN A 1 354 ? -24.119 18.404 28.207 1.00 82.56 354 GLN A O 1
ATOM 2609 N N . ILE A 1 355 ? -25.260 19.110 30.030 1.00 80.62 355 ILE A N 1
ATOM 2610 C CA . ILE A 1 355 ? -26.446 19.595 29.322 1.00 80.62 355 ILE A CA 1
ATOM 2611 C C . ILE A 1 355 ? -26.524 21.109 29.513 1.00 80.62 355 ILE A C 1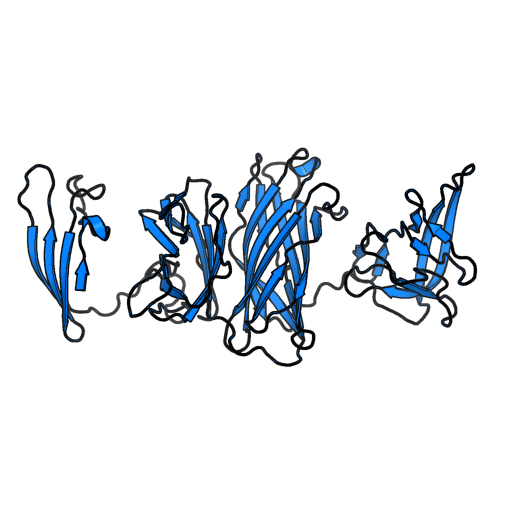
ATOM 2613 O O . ILE A 1 355 ? -26.507 21.604 30.644 1.00 80.62 355 ILE A O 1
ATOM 2617 N N . ASN A 1 356 ? -26.561 21.844 28.408 1.00 71.06 356 ASN A N 1
ATOM 2618 C CA . ASN A 1 356 ? -26.702 23.291 28.359 1.00 71.06 356 ASN A CA 1
ATOM 2619 C C . ASN A 1 356 ? -28.176 23.660 28.173 1.00 71.06 356 ASN A C 1
ATOM 2621 O O . ASN A 1 356 ? -28.561 24.304 27.194 1.00 71.06 356 ASN A O 1
ATOM 2625 N N . ASP A 1 357 ? -28.998 23.287 29.149 1.00 63.47 357 ASP A N 1
ATOM 2626 C CA . ASP A 1 357 ? -30.381 23.741 29.212 1.00 63.47 357 ASP A CA 1
ATOM 2627 C C . ASP A 1 357 ? -30.387 25.171 29.748 1.00 63.47 357 ASP A C 1
ATOM 2629 O O . ASP A 1 357 ? -30.210 25.403 30.938 1.00 63.47 357 ASP A O 1
ATOM 2633 N N . ASN A 1 358 ? -30.557 26.168 28.880 1.00 53.88 358 ASN A N 1
ATOM 2634 C CA . ASN A 1 358 ? -30.687 27.566 29.300 1.00 53.88 358 ASN A CA 1
ATOM 2635 C C . ASN A 1 358 ? -31.833 27.695 30.338 1.00 53.88 358 ASN A C 1
ATOM 2637 O O . ASN A 1 358 ? -32.988 27.511 29.946 1.00 53.88 358 ASN A O 1
ATOM 2641 N N . PRO A 1 359 ? -31.568 27.989 31.636 1.00 50.84 359 PRO A N 1
ATOM 2642 C CA . PRO A 1 359 ? -30.459 28.805 32.153 1.00 50.84 359 PRO A CA 1
ATOM 2643 C C . PRO A 1 359 ? -29.403 28.096 33.038 1.00 50.84 359 PRO A C 1
ATOM 2645 O O . PRO A 1 359 ? -28.608 28.780 33.683 1.00 50.84 359 PRO A O 1
ATOM 2648 N N . GLN A 1 360 ? -29.369 26.766 33.121 1.00 50.88 360 GLN A N 1
ATOM 2649 C CA . GLN A 1 360 ? -28.476 25.998 33.995 1.00 50.88 360 GLN A CA 1
ATOM 2650 C C . GLN A 1 360 ? -27.539 25.073 33.202 1.00 50.88 360 GLN A C 1
ATOM 2652 O O . GLN A 1 360 ? -27.970 24.129 32.553 1.00 50.88 360 GLN A O 1
ATOM 2657 N N . ILE A 1 361 ? -26.229 25.307 33.323 1.00 59.56 361 ILE A N 1
ATOM 2658 C CA . ILE A 1 361 ? -25.206 24.354 32.874 1.00 59.56 361 ILE A CA 1
ATOM 2659 C C . ILE A 1 361 ? -24.931 23.406 34.042 1.00 59.56 361 ILE A C 1
ATOM 2661 O O . ILE A 1 361 ? -24.327 23.804 35.041 1.00 59.56 361 ILE A O 1
ATOM 2665 N N . GLY A 1 362 ? -25.414 22.171 33.938 1.00 63.69 362 GLY A N 1
ATOM 2666 C CA . GLY A 1 362 ? -25.204 21.128 34.941 1.00 63.69 362 GLY A CA 1
ATOM 2667 C C . GLY A 1 362 ? -24.248 20.051 34.438 1.00 63.69 362 GLY A C 1
ATOM 2668 O O . GLY A 1 362 ? -24.387 19.587 33.308 1.00 63.69 362 GLY A O 1
ATOM 2669 N N . ILE A 1 363 ? -23.304 19.629 35.286 1.00 68.31 363 ILE A N 1
ATOM 2670 C CA . ILE A 1 363 ? -22.550 18.385 35.090 1.00 68.31 363 ILE A CA 1
ATOM 2671 C C . ILE A 1 363 ? -23.080 17.370 36.097 1.00 68.31 363 ILE A C 1
ATOM 2673 O O . ILE A 1 363 ? -22.907 17.555 37.302 1.00 68.31 363 ILE A O 1
ATOM 2677 N N . ASN A 1 364 ? -23.697 16.295 35.612 1.00 78.62 364 ASN A N 1
ATOM 2678 C CA . ASN A 1 364 ? -24.070 15.160 36.456 1.00 78.62 364 ASN A CA 1
ATOM 2679 C C . ASN A 1 364 ? -23.072 14.028 36.249 1.00 78.62 364 ASN A C 1
ATOM 2681 O O . ASN A 1 364 ? -22.755 13.685 35.111 1.00 78.62 364 ASN A O 1
ATOM 2685 N N . LEU A 1 365 ? -22.595 13.446 37.348 1.00 82.19 365 LEU A N 1
ATOM 2686 C CA . LEU A 1 365 ? -21.708 12.288 37.343 1.00 82.19 365 LEU A CA 1
ATOM 2687 C C . LEU A 1 365 ? -22.491 11.063 37.804 1.00 82.19 365 LEU A C 1
ATOM 2689 O O . LEU A 1 365 ? -23.065 11.069 38.891 1.00 82.19 365 LEU A O 1
ATOM 2693 N N . ASN A 1 366 ? -22.478 10.009 36.997 1.00 82.12 366 ASN A N 1
ATOM 2694 C CA . ASN A 1 366 ? -23.141 8.750 37.298 1.00 82.12 366 ASN A CA 1
ATOM 2695 C C . ASN A 1 366 ? -22.118 7.618 37.285 1.00 82.12 366 ASN A C 1
ATOM 2697 O O . ASN A 1 366 ? -21.422 7.402 36.297 1.00 82.12 366 ASN A O 1
ATOM 2701 N N . GLN A 1 367 ? -22.054 6.861 38.375 1.00 85.75 367 GLN A N 1
ATOM 2702 C CA . GLN A 1 367 ? -21.330 5.599 38.414 1.00 85.75 367 GLN A CA 1
ATOM 2703 C C . GLN A 1 367 ? -22.337 4.461 38.451 1.00 85.75 367 GLN A C 1
ATOM 2705 O O . GLN A 1 367 ? -23.252 4.456 39.272 1.00 85.75 367 GLN A O 1
ATOM 2710 N N . THR A 1 368 ? -22.131 3.469 37.596 1.00 84.62 368 THR A N 1
ATOM 2711 C CA . THR A 1 368 ? -22.971 2.280 37.559 1.00 84.62 368 THR A CA 1
ATOM 2712 C C . THR A 1 368 ? -22.123 1.020 37.495 1.00 84.62 368 THR A C 1
ATOM 2714 O O . THR A 1 368 ? -21.047 0.976 36.888 1.00 84.62 368 THR A O 1
ATOM 2717 N N . ASN A 1 369 ? -22.604 -0.007 38.182 1.00 86.94 369 ASN A N 1
ATOM 2718 C CA . ASN A 1 369 ? -22.014 -1.333 38.197 1.00 86.94 369 ASN A CA 1
ATOM 2719 C C . ASN A 1 369 ? -22.987 -2.292 37.526 1.00 86.94 369 ASN A C 1
ATOM 2721 O O . ASN A 1 369 ? -24.194 -2.086 37.607 1.00 86.94 369 ASN A O 1
ATOM 2725 N N . ALA A 1 370 ? -22.449 -3.371 36.963 1.00 90.38 370 ALA A N 1
ATOM 2726 C CA . ALA A 1 370 ? -23.236 -4.405 36.314 1.00 90.38 370 ALA A CA 1
ATOM 2727 C C . ALA A 1 370 ? -24.050 -3.827 35.145 1.00 90.38 370 ALA A C 1
ATOM 2729 O O . ALA A 1 370 ? -25.272 -3.725 35.183 1.00 90.38 370 ALA A O 1
ATOM 2730 N N . VAL A 1 371 ? -23.341 -3.440 34.088 1.00 91.62 371 VAL A N 1
ATOM 2731 C CA . VAL A 1 371 ? -23.939 -2.945 32.847 1.00 91.62 371 VAL A CA 1
ATOM 2732 C C . VAL A 1 371 ? -23.508 -3.829 31.687 1.00 91.62 371 VAL A C 1
ATOM 2734 O O . VAL A 1 371 ? -22.345 -4.228 31.588 1.00 91.62 371 VAL A O 1
ATOM 2737 N N . SER A 1 372 ? -24.469 -4.208 30.848 1.00 92.81 372 SER A N 1
ATOM 2738 C CA . SER A 1 372 ? -24.197 -4.883 29.583 1.00 92.81 372 SER A CA 1
ATOM 2739 C C . SER A 1 372 ? -23.706 -3.858 28.565 1.00 92.81 372 SER A C 1
ATOM 2741 O O . SER A 1 372 ? -24.007 -2.672 28.680 1.00 92.81 372 SER A O 1
ATOM 2743 N N . ALA A 1 373 ? -22.939 -4.277 27.568 1.00 92.06 373 ALA A N 1
ATOM 2744 C CA . ALA A 1 373 ? -22.459 -3.354 26.550 1.00 92.06 373 ALA A CA 1
ATOM 2745 C C . ALA A 1 373 ? -22.542 -3.988 25.172 1.00 92.06 373 ALA A C 1
ATOM 2747 O O . ALA A 1 373 ? -22.080 -5.109 24.971 1.00 92.06 373 ALA A O 1
ATOM 2748 N N . GLN A 1 374 ? -23.144 -3.261 24.238 1.00 91.69 374 GLN A N 1
ATOM 2749 C CA . GLN A 1 374 ? -23.100 -3.546 22.813 1.00 91.69 374 GLN A CA 1
ATOM 2750 C C . GLN A 1 374 ? -22.401 -2.390 22.124 1.00 91.69 374 GLN A C 1
ATOM 2752 O O . GLN A 1 374 ? -22.835 -1.245 22.240 1.00 91.69 374 GLN A O 1
ATOM 2757 N N . PHE A 1 375 ? -21.330 -2.700 21.417 1.00 87.88 375 PHE A N 1
ATOM 2758 C CA . PHE A 1 375 ? -20.556 -1.774 20.619 1.00 87.88 375 PHE A CA 1
ATOM 2759 C C . PHE A 1 375 ? -20.844 -1.989 19.140 1.00 87.88 375 PHE A C 1
ATOM 2761 O O . PHE A 1 375 ? -21.095 -3.111 18.687 1.00 87.88 375 PHE A O 1
ATOM 2768 N N . ASP A 1 376 ? -20.796 -0.896 18.391 1.00 81.50 376 ASP A N 1
ATOM 2769 C CA . ASP A 1 376 ? -20.913 -0.930 16.943 1.00 81.50 376 ASP A CA 1
ATOM 2770 C C . ASP A 1 376 ? -19.691 -1.606 16.310 1.00 81.50 376 ASP A C 1
ATOM 2772 O O . ASP A 1 376 ? -18.548 -1.297 16.649 1.00 81.50 376 ASP A O 1
ATOM 2776 N N . GLY A 1 377 ? -19.913 -2.507 15.355 1.00 65.25 377 GLY A N 1
ATOM 2777 C CA . GLY A 1 377 ? -18.829 -3.280 14.742 1.00 65.25 377 GLY A CA 1
ATOM 2778 C C . GLY A 1 377 ? -17.854 -2.443 13.906 1.00 65.25 377 GLY A C 1
ATOM 2779 O O . GLY A 1 377 ? -16.762 -2.920 13.600 1.00 65.25 377 GLY A O 1
ATOM 2780 N N . GLN A 1 378 ? -18.234 -1.215 13.537 1.00 65.75 378 GLN A N 1
ATOM 2781 C CA . GLN A 1 378 ? -17.468 -0.359 12.636 1.00 65.75 378 GLN A CA 1
ATOM 2782 C C . GLN A 1 378 ? -16.898 0.879 13.342 1.00 65.75 378 GLN A C 1
ATOM 2784 O O . GLN A 1 378 ? -15.688 1.092 13.340 1.00 65.75 378 GLN A O 1
ATOM 2789 N N . SER A 1 379 ? -17.756 1.678 13.971 1.00 64.12 379 SER A N 1
ATOM 2790 C CA . SER A 1 379 ? -17.403 2.885 14.729 1.00 64.12 379 SER A CA 1
ATOM 2791 C C . SER A 1 379 ? -16.922 2.592 16.149 1.00 64.12 379 SER A C 1
ATOM 2793 O O . SER A 1 379 ? -16.352 3.473 16.787 1.00 64.12 379 SER A O 1
ATOM 2795 N N . GLN A 1 380 ? -17.138 1.368 16.648 1.00 79.62 380 GLN A N 1
ATOM 2796 C CA . GLN A 1 380 ? -16.790 0.935 18.006 1.00 79.62 380 GLN A CA 1
ATOM 2797 C C . GLN A 1 380 ? -17.523 1.706 19.117 1.00 79.62 380 GLN A C 1
ATOM 2799 O O . GLN A 1 380 ? -17.206 1.520 20.292 1.00 79.62 380 GLN A O 1
ATOM 2804 N N . VAL A 1 381 ? -18.491 2.570 18.786 1.00 85.19 381 VAL A N 1
ATOM 2805 C CA . VAL A 1 381 ? -19.229 3.356 19.783 1.00 85.19 381 VAL A CA 1
ATOM 2806 C C . VAL A 1 381 ? -20.071 2.439 20.658 1.00 85.19 381 VAL A C 1
ATOM 2808 O O . VAL A 1 381 ? -20.604 1.436 20.182 1.00 85.19 381 VAL A O 1
ATOM 2811 N N . TRP A 1 382 ? -20.221 2.788 21.935 1.00 91.50 382 TRP A N 1
ATOM 2812 C CA . TRP A 1 382 ? -21.180 2.121 22.805 1.00 91.50 382 TRP A CA 1
ATOM 2813 C C . TRP A 1 382 ? -22.603 2.444 22.336 1.00 91.50 382 TRP A C 1
ATOM 2815 O O . TRP A 1 382 ? -23.065 3.576 22.477 1.00 91.50 382 TRP A O 1
ATOM 2825 N N . LEU A 1 383 ? -23.266 1.455 21.735 1.00 91.25 383 LEU A N 1
ATOM 2826 C CA . LEU A 1 383 ? -24.611 1.579 21.182 1.00 91.25 383 LEU A CA 1
ATOM 2827 C C . LEU A 1 383 ? -25.672 1.501 22.266 1.00 91.25 383 LEU A C 1
ATOM 2829 O O . LEU A 1 383 ? -26.593 2.308 22.283 1.00 91.25 383 LEU A O 1
ATOM 2833 N N . SER A 1 384 ? -25.553 0.506 23.142 1.00 91.81 384 SER A N 1
ATOM 2834 C CA . SER A 1 384 ? -26.564 0.239 24.157 1.00 91.81 384 SER A CA 1
ATOM 2835 C C . SER A 1 384 ? -26.003 -0.548 25.331 1.00 91.81 384 SER A C 1
ATOM 2837 O O . SER A 1 384 ? -25.111 -1.386 25.159 1.00 91.81 384 SER A O 1
ATOM 2839 N N . GLY A 1 385 ? -26.577 -0.337 26.507 1.00 92.19 385 GLY A N 1
ATOM 2840 C CA . GLY A 1 385 ? -26.321 -1.142 27.690 1.00 92.19 385 GLY A CA 1
ATOM 2841 C C . GLY A 1 385 ? -27.522 -1.195 28.615 1.00 92.19 385 GLY A C 1
ATOM 2842 O O . GLY A 1 385 ? -28.353 -0.294 28.625 1.00 92.19 385 GLY A O 1
ATOM 2843 N N . SER A 1 386 ? -27.626 -2.264 29.391 1.00 90.19 386 SER A N 1
ATOM 2844 C CA . SER A 1 386 ? -28.719 -2.487 30.333 1.00 90.19 386 SER A CA 1
ATOM 2845 C C . SER A 1 386 ? -28.181 -3.018 31.653 1.00 90.19 386 SER A C 1
ATOM 2847 O O . SER A 1 386 ? -27.237 -3.810 31.679 1.00 90.19 386 SER A O 1
ATOM 2849 N N . SER A 1 387 ? -28.805 -2.584 32.741 1.00 86.19 387 SER A N 1
ATOM 2850 C CA . SER A 1 387 ? -28.564 -3.092 34.091 1.00 86.19 387 SER A CA 1
ATOM 2851 C C . SER A 1 387 ? -29.432 -4.315 34.419 1.00 86.19 387 SER A C 1
ATOM 2853 O O . SER A 1 387 ? -29.041 -5.160 35.221 1.00 86.19 387 SER A O 1
ATOM 2855 N N . THR A 1 388 ? -30.594 -4.447 33.764 1.00 77.38 388 THR A N 1
ATOM 2856 C CA . THR A 1 388 ? -31.607 -5.487 34.044 1.00 77.38 388 THR A CA 1
ATOM 2857 C C . THR A 1 388 ? -31.910 -6.411 32.855 1.00 77.38 388 THR A C 1
ATOM 2859 O O . THR A 1 388 ? -32.681 -7.359 32.986 1.00 77.38 388 THR A O 1
ATOM 2862 N N . GLY A 1 389 ? -31.279 -6.182 31.698 1.00 65.06 389 GLY A N 1
ATOM 2863 C CA . GLY A 1 389 ? -31.213 -7.112 30.564 1.00 65.06 389 GLY A CA 1
ATOM 2864 C C . GLY A 1 389 ? -32.397 -7.101 29.589 1.00 65.06 389 GLY A C 1
ATOM 2865 O O . GLY A 1 389 ? -32.344 -7.834 28.606 1.00 65.06 389 GLY A O 1
ATOM 2866 N N . SER A 1 390 ? -33.441 -6.296 29.814 1.00 71.12 390 SER A N 1
ATOM 2867 C CA . SER A 1 390 ? -34.651 -6.283 28.963 1.00 71.12 390 SER A CA 1
ATOM 2868 C C . SER A 1 390 ? -34.852 -4.993 28.159 1.00 71.12 390 SER A C 1
ATOM 2870 O O . SER A 1 390 ? -35.382 -5.048 27.052 1.00 71.12 390 SER A O 1
ATOM 2872 N N . THR A 1 391 ? -34.364 -3.853 28.653 1.00 79.44 391 THR A N 1
ATOM 2873 C CA . THR A 1 391 ? -34.392 -2.557 27.953 1.00 79.44 391 THR A CA 1
ATOM 2874 C C . THR A 1 391 ? -33.068 -1.813 28.141 1.00 79.44 391 THR A C 1
ATOM 2876 O O . THR A 1 391 ? -32.521 -1.858 29.248 1.00 79.44 391 THR A O 1
ATOM 2879 N N . PRO A 1 392 ? -32.535 -1.127 27.112 1.00 84.56 392 PRO A N 1
ATOM 2880 C CA . PRO A 1 392 ? -31.327 -0.323 27.260 1.00 84.56 392 PRO A CA 1
ATOM 2881 C C . PRO A 1 392 ? -31.535 0.837 28.239 1.00 84.56 392 PRO A C 1
ATOM 2883 O O . PRO A 1 392 ? -32.310 1.752 27.974 1.00 84.56 392 PRO A O 1
ATOM 2886 N N . ASP A 1 393 ? -30.816 0.811 29.355 1.00 88.56 393 ASP A N 1
ATOM 2887 C CA . ASP A 1 393 ? -30.753 1.915 30.320 1.00 88.56 393 ASP A CA 1
ATOM 2888 C C . ASP A 1 393 ? -29.702 2.960 29.909 1.00 88.56 393 ASP A C 1
ATOM 2890 O O . ASP A 1 393 ? -29.688 4.075 30.431 1.00 88.56 393 ASP A O 1
ATOM 2894 N N . TYR A 1 394 ? -28.821 2.592 28.976 1.00 91.56 394 TYR A N 1
ATOM 2895 C CA . TYR A 1 394 ? -27.694 3.382 28.495 1.00 91.56 394 TYR A CA 1
ATOM 2896 C C . TYR A 1 394 ? -27.580 3.285 26.971 1.00 91.56 394 TYR A C 1
ATOM 2898 O O . TYR A 1 394 ? -27.847 2.218 26.413 1.00 91.56 394 TYR A O 1
ATOM 2906 N N . GLY A 1 395 ? -27.119 4.352 26.317 1.00 91.00 395 GLY A N 1
ATOM 2907 C CA . GLY A 1 395 ? -26.827 4.375 24.878 1.00 91.00 395 GLY A CA 1
ATOM 2908 C C . GLY A 1 395 ? -27.919 5.023 24.032 1.00 91.00 395 GLY A C 1
ATOM 2909 O O . GLY A 1 395 ? -28.788 5.714 24.556 1.00 91.00 395 GLY A O 1
ATOM 2910 N N . TYR A 1 396 ? -27.855 4.837 22.716 1.00 92.12 396 TYR A N 1
ATOM 2911 C CA . TYR A 1 396 ? -28.755 5.491 21.767 1.00 92.12 396 TYR A CA 1
ATOM 2912 C C . TYR A 1 396 ? -30.154 4.865 21.757 1.00 92.12 396 TYR A C 1
ATOM 2914 O O . TYR A 1 396 ? -30.302 3.644 21.816 1.00 92.12 396 TYR A O 1
ATOM 2922 N N . GLN A 1 397 ? -31.182 5.705 21.614 1.00 88.75 397 GLN A N 1
ATOM 2923 C CA . GLN A 1 397 ? -32.570 5.264 21.399 1.00 88.75 397 GLN A CA 1
ATOM 2924 C C . GLN A 1 397 ? -32.824 4.783 19.963 1.00 88.75 397 GLN A C 1
ATOM 2926 O O . GLN A 1 397 ? -33.622 3.877 19.726 1.00 88.75 397 GLN A O 1
ATOM 2931 N N . SER A 1 398 ? -32.123 5.371 18.997 1.00 84.12 398 SER A N 1
ATOM 2932 C CA . SER A 1 398 ? -32.213 5.027 17.580 1.00 84.12 398 SER A CA 1
ATOM 2933 C C . SER A 1 398 ? -30.835 4.735 17.003 1.00 84.12 398 SER A C 1
ATOM 2935 O O . SER A 1 398 ? -29.810 4.975 17.636 1.00 84.12 398 SER A O 1
ATOM 2937 N N . THR A 1 399 ? -30.790 4.246 15.764 1.00 79.25 399 THR A N 1
ATOM 2938 C CA . THR A 1 399 ? -29.521 4.066 15.058 1.00 79.25 399 THR A CA 1
ATOM 2939 C C . THR A 1 399 ? -28.746 5.396 15.007 1.00 79.25 399 THR A C 1
ATOM 2941 O O . THR A 1 399 ? -29.297 6.388 14.522 1.00 79.25 399 THR A O 1
ATOM 2944 N N . PRO A 1 400 ? -27.501 5.442 15.517 1.00 78.88 400 PRO A N 1
ATOM 2945 C CA . PRO A 1 400 ? -26.694 6.657 15.534 1.00 78.88 400 PRO A CA 1
ATOM 2946 C C . PRO A 1 400 ? -26.310 7.121 14.123 1.00 78.88 400 PRO A C 1
ATOM 2948 O O . PRO A 1 400 ? -26.120 6.310 13.215 1.00 78.88 400 PRO A O 1
ATOM 2951 N N . SER A 1 401 ? -26.168 8.436 13.943 1.00 76.50 401 SER A N 1
ATOM 2952 C CA . SER A 1 401 ? -25.640 9.031 12.707 1.00 76.50 401 SER A CA 1
ATOM 2953 C C . SER A 1 401 ? -24.112 9.153 12.769 1.00 76.50 401 SER A C 1
ATOM 2955 O O . SER A 1 401 ? -23.513 9.038 13.834 1.00 76.50 401 SER A O 1
ATOM 2957 N N . ALA A 1 402 ? -23.447 9.443 11.646 1.00 68.31 402 ALA A N 1
ATOM 2958 C CA . ALA A 1 402 ? -21.981 9.537 11.602 1.00 68.31 402 ALA A CA 1
ATOM 2959 C C . ALA A 1 402 ? -21.376 10.568 12.586 1.00 68.31 402 ALA A C 1
ATOM 2961 O O . ALA A 1 402 ? -20.222 10.430 12.978 1.00 68.31 402 ALA A O 1
ATOM 2962 N N . ASN A 1 403 ? -22.154 11.573 13.010 1.00 75.19 403 ASN A N 1
ATOM 2963 C CA . ASN A 1 403 ? -21.696 12.657 13.886 1.00 75.19 403 ASN A CA 1
ATOM 2964 C C . ASN A 1 403 ? -22.176 12.522 15.339 1.00 75.19 403 ASN A C 1
ATOM 2966 O O . ASN A 1 403 ? -21.934 13.431 16.141 1.00 75.19 403 ASN A O 1
ATOM 2970 N N . SER A 1 404 ? -22.866 11.430 15.691 1.00 84.06 404 SER A N 1
ATOM 2971 C CA . SER A 1 404 ? -23.465 11.281 17.021 1.00 84.06 404 SER A CA 1
ATOM 2972 C C . SER A 1 404 ? -22.494 10.801 18.100 1.00 84.06 404 SER A C 1
ATOM 2974 O O . SER A 1 404 ? -22.873 10.661 19.266 1.00 84.06 404 SER A O 1
ATOM 2976 N N . ALA A 1 405 ? -21.252 10.510 17.716 1.00 85.06 405 ALA A N 1
ATOM 2977 C CA . ALA A 1 405 ? -20.197 10.048 18.599 1.00 85.06 405 ALA A CA 1
ATOM 2978 C C . ALA A 1 405 ? -18.882 10.773 18.308 1.00 85.06 405 ALA A C 1
ATOM 2980 O O . ALA A 1 405 ? -18.581 11.096 17.159 1.00 85.06 405 ALA A O 1
ATOM 2981 N N . ALA A 1 406 ? -18.071 10.979 19.337 1.00 79.00 406 ALA A N 1
ATOM 2982 C CA . ALA A 1 406 ? -16.695 11.437 19.213 1.00 79.00 406 ALA A CA 1
ATOM 2983 C C . ALA A 1 406 ? -15.798 10.693 20.204 1.00 79.00 406 ALA A C 1
ATOM 2985 O O . ALA A 1 406 ? -16.276 10.081 21.155 1.00 79.00 406 ALA A O 1
ATOM 2986 N N . GLU A 1 407 ? -14.486 10.748 19.971 1.00 77.56 407 GLU A N 1
ATOM 2987 C CA . GLU A 1 407 ? -13.460 10.295 20.928 1.00 77.56 407 GLU A CA 1
ATOM 2988 C C . GLU A 1 407 ? -13.531 8.809 21.306 1.00 77.56 407 GLU A C 1
ATOM 2990 O O . GLU A 1 407 ? -12.897 8.371 22.266 1.00 77.56 407 GLU A O 1
ATOM 2995 N N . VAL A 1 408 ? -14.274 8.021 20.523 1.00 80.44 408 VAL A N 1
ATOM 2996 C CA . VAL A 1 408 ? -14.466 6.593 20.751 1.00 80.44 408 VAL A CA 1
ATOM 2997 C C . VAL A 1 408 ? -13.123 5.891 20.645 1.00 80.44 408 VAL A C 1
ATOM 2999 O O . VAL A 1 408 ? -12.487 5.868 19.591 1.00 80.44 408 VAL A O 1
ATOM 3002 N N . THR A 1 409 ? -12.669 5.339 21.758 1.00 79.00 409 THR A N 1
ATOM 3003 C CA . THR A 1 409 ? -11.433 4.574 21.834 1.00 79.00 409 THR A CA 1
ATOM 3004 C C . THR A 1 409 ? -11.611 3.457 22.841 1.00 79.00 409 THR A C 1
ATOM 3006 O O . THR A 1 409 ? -12.323 3.572 23.837 1.00 79.00 409 THR A O 1
ATOM 3009 N N . HIS A 1 410 ? -10.916 2.360 22.588 1.00 81.62 410 HIS A N 1
ATOM 3010 C CA . HIS A 1 410 ? -10.849 1.249 23.509 1.00 81.62 410 HIS A CA 1
ATOM 3011 C C . HIS A 1 410 ? -9.401 0.894 23.815 1.00 81.62 410 HIS A C 1
ATOM 3013 O O . HIS A 1 410 ? -8.498 1.124 23.006 1.00 81.62 410 HIS A O 1
ATOM 3019 N N . TYR A 1 411 ? -9.174 0.317 24.987 1.00 72.50 411 TYR A N 1
ATOM 3020 C CA . TYR A 1 411 ? -7.856 -0.055 25.469 1.00 72.50 411 TYR A CA 1
ATOM 3021 C C . TYR A 1 411 ? -7.847 -1.504 25.935 1.00 72.50 411 TYR A C 1
ATOM 3023 O O . TYR A 1 411 ? -8.511 -1.863 26.906 1.00 72.50 411 TYR A O 1
ATOM 3031 N N . LYS A 1 412 ? -7.043 -2.323 25.243 1.00 68.81 412 LYS A N 1
ATOM 3032 C CA . LYS A 1 412 ? -6.707 -3.710 25.609 1.00 68.81 412 LYS A CA 1
ATOM 3033 C C . LYS A 1 412 ? -7.914 -4.605 25.941 1.00 68.81 412 LYS A C 1
ATOM 3035 O O . LYS A 1 412 ? -7.756 -5.534 26.725 1.00 68.81 412 LYS A O 1
ATOM 3040 N N . GLN A 1 413 ? -9.096 -4.340 25.376 1.00 75.94 413 GLN A N 1
ATOM 3041 C CA . GLN A 1 413 ? -10.351 -5.039 25.710 1.00 75.94 413 GLN A CA 1
ATOM 3042 C C . GLN A 1 413 ? -10.766 -4.932 27.185 1.00 75.94 413 GLN A C 1
ATOM 3044 O O . GLN A 1 413 ? -11.584 -5.721 27.652 1.00 75.94 413 GLN A O 1
ATOM 3049 N N . THR A 1 414 ? -10.193 -4.002 27.947 1.00 80.06 414 THR A N 1
ATOM 3050 C CA . THR A 1 414 ? -10.517 -3.820 29.367 1.00 80.06 414 THR A CA 1
ATOM 3051 C C . THR A 1 414 ? -11.223 -2.504 29.638 1.00 80.06 414 THR A C 1
ATOM 3053 O O . THR A 1 414 ? -11.922 -2.395 30.643 1.00 80.06 414 THR A O 1
ATOM 3056 N N . LEU A 1 415 ? -11.066 -1.516 28.754 1.00 84.69 415 LEU A N 1
ATOM 3057 C CA . LEU A 1 415 ? -11.664 -0.196 28.897 1.00 84.69 415 LEU A CA 1
ATOM 3058 C C . LEU A 1 415 ? -12.166 0.322 27.548 1.00 84.69 415 LEU A C 1
ATOM 3060 O O . LEU A 1 415 ? -11.511 0.135 26.525 1.00 84.69 415 LEU A O 1
ATOM 3064 N N . SER A 1 416 ? -13.295 1.019 27.586 1.00 88.12 416 SER A N 1
ATOM 3065 C CA . SER A 1 416 ? -13.850 1.807 26.488 1.00 88.12 416 SER A CA 1
ATOM 3066 C C . SER A 1 416 ? -14.130 3.210 27.005 1.00 88.12 416 SER A C 1
ATOM 3068 O O . SER A 1 416 ? -14.550 3.361 28.151 1.00 88.12 416 SER A O 1
ATOM 3070 N N . TRP A 1 417 ? -13.948 4.218 26.161 1.00 89.75 417 TRP A N 1
ATOM 3071 C CA . TRP A 1 417 ? -14.463 5.565 26.388 1.00 89.75 417 TRP A CA 1
ATOM 3072 C C . TRP A 1 417 ? -14.879 6.191 25.062 1.00 89.75 417 TRP A C 1
ATOM 3074 O O . TRP A 1 417 ? -14.500 5.728 23.986 1.00 89.75 417 TRP A O 1
ATOM 3084 N N . GLY A 1 418 ? -15.685 7.232 25.147 1.00 88.44 418 GLY A N 1
ATOM 3085 C CA . GLY A 1 418 ? -16.151 7.994 24.005 1.00 88.44 418 GLY A CA 1
ATOM 3086 C C . GLY A 1 418 ? -17.078 9.090 24.487 1.00 88.44 418 GLY A C 1
ATOM 3087 O O . GLY A 1 418 ? -17.192 9.331 25.683 1.00 88.44 418 GLY A O 1
ATOM 3088 N N . ARG A 1 419 ? -17.731 9.753 23.543 1.00 87.81 419 ARG A N 1
ATOM 3089 C CA . ARG A 1 419 ? -18.681 10.813 23.836 1.00 87.81 419 ARG A CA 1
ATOM 3090 C C . ARG A 1 419 ? -19.874 10.722 22.909 1.00 87.81 419 ARG A C 1
ATOM 3092 O O . ARG A 1 419 ? -19.693 10.746 21.693 1.00 87.81 419 ARG A O 1
ATOM 3099 N N . TRP A 1 420 ? -21.076 10.652 23.462 1.00 91.19 420 TRP A N 1
ATOM 3100 C CA . TRP A 1 420 ? -22.324 10.846 22.733 1.00 91.19 420 TRP A CA 1
ATOM 3101 C C . TRP A 1 420 ? -22.620 12.342 22.587 1.00 91.19 420 TRP A C 1
ATOM 3103 O O . TRP A 1 420 ? -22.410 13.124 23.515 1.00 91.19 420 TRP A O 1
ATOM 3113 N N . GLN A 1 421 ? -23.098 12.737 21.411 1.00 89.56 421 GLN A N 1
ATOM 3114 C CA . GLN A 1 421 ? -23.430 14.119 21.049 1.00 89.56 421 GLN A CA 1
ATOM 3115 C C . GLN A 1 421 ? -24.489 14.111 19.935 1.00 89.56 421 GLN A C 1
ATOM 3117 O O . GLN A 1 421 ? -24.610 13.109 19.235 1.00 89.56 421 GLN A O 1
ATOM 3122 N N . ASN A 1 422 ? -25.240 15.200 19.735 1.00 88.25 422 ASN A N 1
ATOM 3123 C CA . ASN A 1 422 ? -26.203 15.344 18.624 1.00 88.25 422 ASN A CA 1
ATOM 3124 C C . ASN A 1 422 ? -27.176 14.151 18.459 1.00 88.25 422 ASN A C 1
ATOM 3126 O O . ASN A 1 422 ? -27.407 13.685 17.338 1.00 88.25 422 ASN A O 1
ATOM 3130 N N . ALA A 1 423 ? -27.677 13.596 19.564 1.00 90.12 423 ALA A N 1
ATOM 3131 C CA . ALA A 1 423 ? -28.494 12.384 19.564 1.00 90.12 423 ALA A CA 1
ATOM 3132 C C . ALA A 1 423 ? -29.396 12.278 20.798 1.00 90.12 423 ALA A C 1
ATOM 3134 O O . ALA A 1 423 ? -29.172 12.942 21.808 1.00 90.12 423 ALA A O 1
ATOM 3135 N N . GLU A 1 424 ? -30.384 11.390 20.717 1.00 91.56 424 GLU A N 1
ATOM 3136 C CA . GLU A 1 424 ? -31.213 10.969 21.846 1.00 91.56 424 GLU A CA 1
ATOM 3137 C C . GLU A 1 424 ? -30.596 9.739 22.521 1.00 91.56 424 GLU A C 1
ATOM 3139 O O . GLU A 1 424 ? -30.396 8.695 21.884 1.00 91.56 424 GLU A O 1
ATOM 3144 N N . VAL A 1 425 ? -30.282 9.863 23.813 1.00 91.88 425 VAL A N 1
ATOM 3145 C CA . VAL A 1 425 ? -29.606 8.818 24.592 1.00 91.88 425 VAL A CA 1
ATOM 3146 C C . VAL A 1 425 ? -30.289 8.547 25.927 1.00 91.88 425 VAL A C 1
ATOM 3148 O O . VAL A 1 425 ? -30.820 9.449 26.573 1.00 91.88 425 VAL A O 1
ATOM 3151 N N . ASN A 1 426 ? -30.221 7.299 26.376 1.00 90.81 426 ASN A N 1
ATOM 3152 C CA . ASN A 1 426 ? -30.556 6.915 27.741 1.00 90.81 426 ASN A CA 1
ATOM 3153 C C . ASN A 1 426 ? -29.307 7.042 28.621 1.00 90.81 426 ASN A C 1
ATOM 3155 O O . ASN A 1 426 ? -28.216 6.608 28.240 1.00 90.81 426 ASN A O 1
ATOM 3159 N N . VAL A 1 427 ? -29.467 7.626 29.812 1.00 87.94 427 VAL A N 1
ATOM 3160 C CA . VAL A 1 427 ? -28.383 7.812 30.790 1.00 87.94 427 VAL A CA 1
ATOM 3161 C C . VAL A 1 427 ? -28.850 7.319 32.161 1.00 87.94 427 VAL A C 1
ATOM 3163 O O . VAL A 1 427 ? -29.195 8.095 33.046 1.00 87.94 427 VAL A O 1
ATOM 3166 N N . GLY A 1 428 ? -28.890 5.998 32.339 1.00 82.75 428 GLY A N 1
ATOM 3167 C CA . GLY A 1 428 ? -29.264 5.352 33.602 1.00 82.75 428 GLY A CA 1
ATOM 3168 C C . GLY A 1 428 ? -30.751 5.059 33.773 1.00 82.75 428 GLY A C 1
ATOM 3169 O O . GLY A 1 428 ? -31.156 4.615 34.844 1.00 82.75 428 GLY A O 1
ATOM 3170 N N . SER A 1 429 ? -31.564 5.285 32.742 1.00 80.69 429 SER A N 1
ATOM 3171 C CA . SER A 1 429 ? -32.976 4.907 32.723 1.00 80.69 429 SER A CA 1
ATOM 3172 C C . SER A 1 429 ? -33.476 4.814 31.289 1.00 80.69 429 SER A C 1
ATOM 3174 O O . SER A 1 429 ? -33.313 5.751 30.511 1.00 80.69 429 SER A O 1
ATOM 3176 N N . SER A 1 430 ? -34.152 3.715 30.965 1.00 79.94 430 SER A N 1
ATOM 3177 C CA . SER A 1 430 ? -34.863 3.538 29.692 1.00 79.94 430 SER A CA 1
ATOM 3178 C C . SER A 1 430 ? -36.080 4.460 29.529 1.00 79.94 430 SER A C 1
ATOM 3180 O O . SER A 1 430 ? -36.559 4.649 28.415 1.00 79.94 430 SER A O 1
ATOM 3182 N N . ASN A 1 431 ? -36.567 5.056 30.624 1.00 80.44 431 ASN A N 1
ATOM 3183 C CA . ASN A 1 431 ?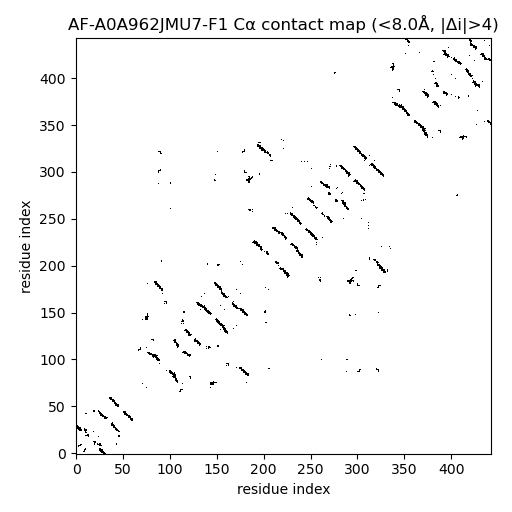 -37.763 5.903 30.641 1.00 80.44 431 ASN A CA 1
ATOM 3184 C C . ASN A 1 431 ? -37.458 7.408 30.615 1.00 80.44 431 ASN A C 1
ATOM 3186 O O . ASN A 1 431 ? -38.391 8.208 30.609 1.00 80.44 431 ASN A O 1
ATOM 3190 N N . ASN A 1 432 ? -36.183 7.807 30.661 1.00 79.56 432 ASN A N 1
ATOM 3191 C CA . ASN A 1 432 ? -35.795 9.215 30.703 1.00 79.56 432 ASN A CA 1
ATOM 3192 C C . ASN A 1 432 ? -34.745 9.510 29.628 1.00 79.56 432 ASN A C 1
ATOM 3194 O O . ASN A 1 432 ? -33.540 9.408 29.863 1.00 79.56 432 ASN A O 1
ATOM 3198 N N . VAL A 1 433 ? -35.239 9.827 28.433 1.00 86.50 433 VAL A N 1
ATOM 3199 C CA . VAL A 1 433 ? -34.411 10.128 27.264 1.00 86.50 433 VAL A CA 1
ATOM 3200 C C . VAL A 1 433 ? -33.810 11.519 27.410 1.00 86.50 433 VAL A C 1
ATOM 3202 O O . VAL A 1 433 ? -34.515 12.496 27.652 1.00 86.50 433 VAL A O 1
ATOM 3205 N N . THR A 1 434 ? -32.498 11.607 27.227 1.00 87.56 434 THR A N 1
ATOM 3206 C CA . THR A 1 434 ? -31.764 12.869 27.163 1.00 87.56 434 THR A CA 1
ATOM 3207 C C . THR A 1 434 ? -31.525 13.228 25.702 1.00 87.56 434 THR A C 1
ATOM 3209 O O . THR A 1 434 ? -30.865 12.483 24.977 1.00 87.56 434 THR A O 1
ATOM 3212 N N . THR A 1 435 ? -32.056 14.369 25.268 1.00 89.62 435 THR A N 1
ATOM 3213 C CA . THR A 1 435 ? -31.816 14.902 23.920 1.00 89.62 435 THR A CA 1
ATOM 3214 C C . THR A 1 435 ? -30.583 15.794 23.958 1.00 89.62 435 THR A C 1
ATOM 3216 O O . THR A 1 435 ? -30.591 16.805 24.651 1.00 89.62 435 THR A O 1
ATOM 3219 N N . LEU A 1 436 ? -29.528 15.428 23.229 1.00 87.38 436 LEU A N 1
ATOM 3220 C CA . LEU A 1 436 ? -28.281 16.191 23.185 1.00 87.38 436 LEU A CA 1
ATOM 3221 C C . LEU A 1 436 ? -28.291 17.176 22.012 1.00 87.38 436 LEU A C 1
ATOM 3223 O O . LEU A 1 436 ? -28.234 16.762 20.851 1.00 87.38 436 LEU A O 1
ATOM 3227 N N . GLY A 1 437 ? -28.340 18.475 22.315 1.00 82.31 437 GLY A N 1
ATOM 3228 C CA . GLY A 1 437 ? -28.154 19.550 21.346 1.00 82.31 437 GLY A CA 1
ATOM 3229 C C . GLY A 1 437 ? -26.694 19.735 20.916 1.00 82.31 437 GLY A C 1
ATOM 3230 O O . GLY A 1 437 ? -25.795 18.998 21.316 1.00 82.31 437 GLY A O 1
ATOM 3231 N N . ALA A 1 438 ? -26.441 20.772 20.108 1.00 78.50 438 ALA A N 1
ATOM 3232 C CA . ALA A 1 438 ? -25.138 21.018 19.470 1.00 78.50 438 ALA A CA 1
ATOM 3233 C C . ALA A 1 438 ? -23.960 21.223 20.446 1.00 78.50 438 ALA A C 1
ATOM 3235 O O . ALA A 1 438 ? -22.808 21.063 20.048 1.00 78.50 438 ALA A O 1
ATOM 3236 N N . ASN A 1 439 ? -24.241 21.567 21.706 1.00 79.81 439 ASN A N 1
ATOM 3237 C CA . ASN A 1 439 ? -23.236 21.785 22.750 1.00 79.81 439 ASN A CA 1
ATOM 3238 C C . ASN A 1 439 ? -23.372 20.801 23.923 1.00 79.81 439 ASN A C 1
ATOM 3240 O O . ASN A 1 439 ? -22.654 20.941 24.913 1.00 79.81 439 ASN A O 1
ATOM 3244 N N . ASP A 1 440 ? -24.292 19.841 23.837 1.00 84.81 440 ASP A N 1
ATOM 3245 C CA . ASP A 1 440 ? -24.553 18.889 24.911 1.00 84.81 440 ASP A CA 1
ATOM 3246 C C . ASP A 1 440 ? -23.792 17.604 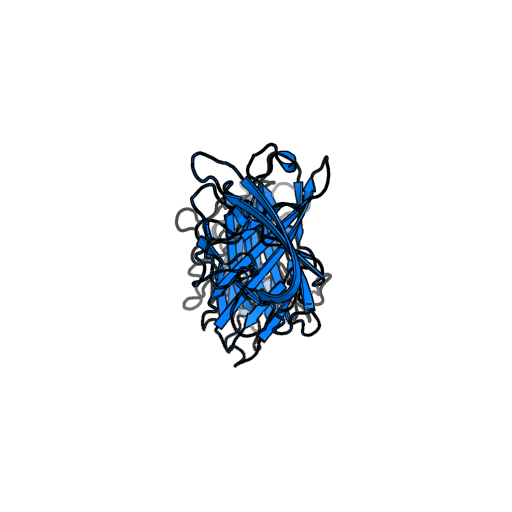24.651 1.00 84.81 440 ASP A C 1
ATOM 3248 O O . ASP A 1 440 ? -23.702 17.121 23.517 1.00 84.81 440 ASP A O 1
ATOM 3252 N N . THR A 1 441 ? -23.226 17.041 25.711 1.00 86.50 441 THR A N 1
ATOM 3253 C CA . THR A 1 441 ? -22.417 15.834 25.589 1.00 86.50 441 THR A CA 1
ATOM 3254 C C . THR A 1 441 ? -22.620 14.906 26.768 1.00 86.50 441 THR A C 1
ATOM 3256 O O . THR A 1 441 ? -22.787 15.339 27.910 1.00 86.50 441 THR A O 1
ATOM 3259 N N . VAL A 1 442 ? -22.566 13.610 26.484 1.00 87.75 442 VAL A N 1
ATOM 3260 C CA . VAL A 1 442 ? -22.437 12.571 27.504 1.00 87.75 442 VAL A CA 1
ATOM 3261 C C . VAL A 1 442 ? -21.146 11.825 27.228 1.00 87.75 442 VAL A C 1
ATOM 3263 O O . VAL A 1 442 ? -20.978 11.305 26.129 1.00 87.75 442 VAL A O 1
ATOM 3266 N N . HIS A 1 443 ? -20.235 11.814 28.195 1.00 87.88 443 HIS A N 1
ATOM 3267 C CA . HIS A 1 443 ? -19.002 11.024 28.144 1.00 87.88 443 HIS A CA 1
ATOM 3268 C C . HIS A 1 443 ? -19.206 9.695 28.858 1.00 87.88 443 HIS A C 1
ATOM 3270 O O . HIS A 1 443 ? -19.893 9.730 29.912 1.00 87.88 443 HIS A O 1
#